Protein 4Y1P (pdb70)

Solvent-accessible surface area: 28656 Å² total; per-residue (Å²): 83,22,50,0,0,1,0,53,13,9,17,7,0,48,24,1,1,58,56,0,66,52,0,1,49,36,2,30,140,108,39,73,11,68,12,95,36,56,111,13,71,7,0,18,78,4,91,132,125,93,49,70,5,16,5,150,88,4,42,167,49,0,102,158,4,59,2,0,0,5,0,7,10,13,149,7,30,65,77,0,14,20,92,0,14,59,82,32,59,0,29,1,0,12,13,32,4,98,24,7,54,67,54,107,173,57,35,113,5,65,0,7,0,0,3,3,1,14,7,2,86,56,54,53,13,119,41,99,24,39,148,78,75,102,61,37,34,44,8,23,28,156,76,6,0,48,62,0,0,80,26,0,10,81,54,0,74,213,70,122,113,48,1,10,0,0,4,46,21,62,100,67,175,152,37,0,18,40,0,3,75,5,0,87,115,19,0,136,80,138,14,120,35,57,65,45,90,22,84,43,0,35,64,28,0,83,175,49,3,80,53,12,2,1,0,0,0,1,0,41,25,0,53,96,0,4,57,43,0,1,104,10,0,15,6,45,11,4,4,8,0,1,0,33,4,123,213,20,2,0,0,9,5,21,24,44,9,38,119,115,52,30,70,131,40,57,1,8,0,0,0,0,0,22,0,1,0,30,0,2,48,54,0,47,144,105,44,69,62,116,98,1,44,64,0,1,102,18,0,48,80,3,0,66,39,4,1,74,89,42,129,87,8,0,63,66,6,73,29,109,7,40,0,67,73,0,8,62,14,0,89,84,83,3,73,83,18,38,0,0,4,0,36,13,2,18,9,0,46,24,2,0,49,47,0,81,61,0,4,59,63,3,32,140,95,27,80,9,67,14,102,55,54,91,4,70,3,0,35,97,9,96,137,157,106,49,76,10,14,16,180,92,6,42,132,10,0,90,128,3,49,0,0,0,4,0,6,10,15,165,11,38,70,90,0,12,34,90,0,16,62,88,33,62,0,25,0,0,10,25,28,2,89,16,7,44,74,38,184,38,197,59,35,112,3,61,1,7,0,0,3,5,1,12,9,3,80,58,61,49,14,109,39,100,32,38,149,78,69,99,51,37,47,48,8,21,28,174,71,5,0,38,63,0,0,90,25,0,24,82,42,0,83,178,72,153,119,74,1,10,0,0,6,46,16,68,98,66,164,148,36,0,17,54,1,1,83,4,0,79,115,14,0,123,84,106,15,112,35,57,64,46,93,27,85,40,0,37,64,34,0,81,192,62,5,95,44,17,5,1,0,0,0,1,0,44,24,0,58,103,1,8,68,41,0,2,118,11,2,42,2,48,41,9,6,10,0,1,0,25,0,91,212,17,1,0,1,14,7,38,29,47,7,33,114,117,50,41,61,112,72,52,0,12,0,0,0,0,0,16,0,1,0,30,0,1,49,34,0,49,103,85,46,65,51,109,99,2,54,66,0,2,126,18,0,71,66,2,0,64,39,5,6,81,95,38,133,105,8,0,62,91,16,75,21,113,8,46,0,61,92,0,6,62,12,0,81,80,82,1,83

Secondary structure (DSSP, 8-state):
-EEEEEE--STTHHHHHHHHHHHHHHHHHHTT--EEEEEE--SHHHHHHHSSSS-HHHHHHHHHSSEEEE----TTHIIIIIHHHHHHT--EEEEEEE--TT---SSS-EEEEEEE-SSBTTT--EEEEETTEEEE--B--HHHHHHHHHHHHHHHHTTTSEEEEEE-TTTSTTHHHHHHHHHHHHHBTTBEEEEEEHHHHHHHHHH-GGG-SEEEE-HHHHHHHHHHHHHHHT-GGG-EEEEE-SS-EEEEESS---GGGTTSS----HHHHHHHHHHHHHHHHHH--HHHHHHHHHHHHHHHHHHHH-SS--GGGT----HHHHHHHHHHH--/-EEEEEE--STTHHHHHHHHHHHHHHHHHHHT--EEEEEE--SHHHHHHHSSSS-HHHHHHHHH-SEEEE----TTHHHHHHHHHHHTT--EEEEEEE--TT---TT---EEEEEEE-SSBTTT--EEEEETTEEEE--B--HHHHHHHHHHHHHHHHTTTSEEEEEE-TTTSTTHHHHHHHHHHHHHBTTBEEEEEEHHHHHHHHHH-GGG-SEEEE-HHHHHHHHHHHHHHTT-TTT-EEEEE-SS-EEEEESS---GGGTTSS----HHHHHHHHHHHHHHHHHH--THHHHHHHHHHHHHHHHHHH-TT--GGGT----HHHHHHHHHHT--

Sequence (671 aa):
GFVVALIQGDGIGPEVVSKSKTILARLNEKFSLPIEYIEVEAGDTTKNKFGDALPKDSLRVIEKADMILKGPVGETAADVVVKLRLMYDLYANLRPAKSLPGLNKFGDVDILVVRENTEDLYKGLEHVISDGVTVGIKVITRAASTRIAQVALNQALRRKKKVVCVHKSNVMRITDGLFAESCRNVLKGKVEYSEMYVDAAAANLVRNPQAFDVIVTENTYGDILSDEAGQIAGSLGISPSANIGDRKSLFEPVHGAAFDIAGKNIANPTAFLLSSVGMMLDRMQELSGDIRYNNAAKSLRDAIYSVYSEGKYLTPDVGGSSTTDEMISAIRSKIGGFVVALIQGDGIGPEVVSKSKTILARLNEKFSLPIEYIEVEAGDTTKNKFGDALPKDSLRVIEKADMILKGPVGETAADVVVKLRLMYDLYANLRPAKSLPGLENKFGDVDILVVRENTEDLYKGLEHVISDGVTVGIKVITRAASTRIAQVALNQALRRRKKKVVCVHKSNVMRITDGLFAESCRNVLKGKVEYSEMYVDAAAANLVRNPQAFDVIVTENTYGDILSDEAGQIAGSLGISPSANIGDRKSLFEPVHGAAFDIAGKNIANPTAFLLSSVGMMLDRMQELSGDIRYNNAAKSLRDAIYSVYSEGKYLTPDVGGSSTTDEMISAIRSKIG

B-factor: mean 24.38, std 8.3, range [9.33, 77.15]

Organism: Sulfolobus acidocaldarius (strain ATCC 33909 / DSM 639 / JCM 8929 / NBRC 15157 / NCIMB 11770) (NCBI:txid330779)

Structure (mmCIF, N/CA/C/O backbone):
data_4Y1P
#
_entry.id   4Y1P
#
_cell.length_a   89.024
_cell.length_b   136.719
_cell.length_c   112.519
_cell.angle_alpha   90.00
_cell.angle_beta   90.00
_cell.angle_gamma   90.00
#
_symmetry.space_group_name_H-M   'C 2 2 21'
#
loop_
_entity.id
_entity.type
_entity.pdbx_description
1 polymer '3-isopropylmalate dehydrogenase'
2 non-polymer 'MAGNESIUM ION'
3 non-polymer '3-ISOPROPYLMALIC ACID'
4 non-polymer 'SULFATE ION'
5 water water
#
loop_
_atom_site.group_PDB
_atom_site.id
_atom_site.type_symbol
_atom_site.label_atom_id
_atom_site.label_alt_id
_atom_site.label_comp_id
_atom_site.label_asym_id
_atom_site.label_entity_id
_atom_site.label_seq_id
_atom_site.pdbx_PDB_ins_code
_atom_site.Cartn_x
_atom_site.Cartn_y
_atom_site.Cartn_z
_atom_site.occupancy
_atom_site.B_iso_or_equiv
_atom_site.auth_seq_id
_atom_site.auth_comp_id
_atom_site.auth_asym_id
_atom_site.auth_atom_id
_atom_site.pdbx_PDB_model_num
ATOM 1 N N . GLY A 1 2 ? -66.134 23.592 33.103 1.00 23.82 2 GLY A N 1
ATOM 2 C CA . GLY A 1 2 ? -66.773 23.996 31.835 1.00 22.04 2 GLY A CA 1
ATOM 3 C C . GLY A 1 2 ? -65.966 23.506 30.658 1.00 21.89 2 GLY A C 1
ATOM 4 O O . GLY A 1 2 ? -64.924 22.862 30.836 1.00 21.16 2 GLY A O 1
ATOM 5 N N . PHE A 1 3 ? -66.454 23.811 29.458 1.00 20.69 3 PHE A N 1
ATOM 6 C CA . PHE A 1 3 ? -65.844 23.330 28.217 1.00 19.46 3 PHE A CA 1
ATOM 7 C C . PHE A 1 3 ? -65.620 24.512 27.288 1.00 18.31 3 PHE A C 1
ATOM 8 O O . PHE A 1 3 ? -66.370 25.475 27.330 1.00 17.84 3 PHE A O 1
ATOM 16 N N . VAL A 1 4 ? -64.556 24.436 26.500 1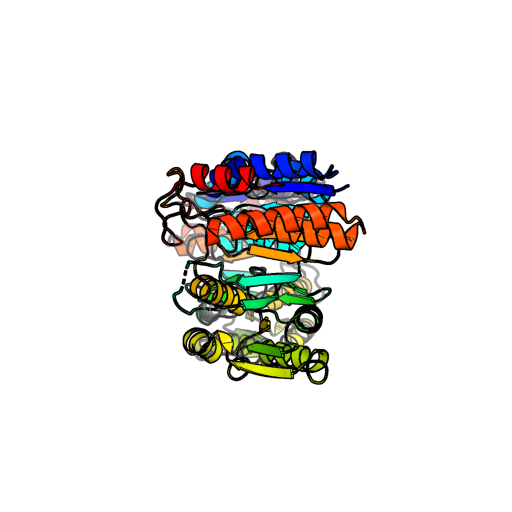.00 17.52 4 VAL A N 1
ATOM 17 C CA . VAL A 1 4 ? -64.300 25.348 25.397 1.00 18.17 4 VAL A CA 1
ATOM 18 C C . VAL A 1 4 ? -64.443 24.494 24.118 1.00 17.63 4 VAL A C 1
ATOM 19 O O . VAL A 1 4 ? -63.792 23.437 23.968 1.00 17.51 4 VAL A O 1
ATOM 23 N N . VAL A 1 5 ? -65.286 24.960 23.205 1.00 16.47 5 VAL A N 1
ATOM 24 C CA . VAL A 1 5 ? -65.610 24.224 21.979 1.00 16.05 5 VAL A CA 1
ATOM 25 C C . VAL A 1 5 ? -65.133 25.046 20.788 1.00 16.00 5 VAL A C 1
ATOM 26 O O . VAL A 1 5 ? -65.572 26.181 20.591 1.00 16.06 5 VAL A O 1
ATOM 30 N N . ALA A 1 6 ? -64.195 24.492 20.018 1.00 16.57 6 ALA A N 1
ATOM 31 C CA . ALA A 1 6 ? -63.855 25.034 18.705 1.00 16.60 6 ALA A CA 1
ATOM 32 C C . ALA A 1 6 ? -64.976 24.733 17.709 1.00 16.79 6 ALA A C 1
ATOM 33 O O . ALA A 1 6 ? -65.247 23.588 17.389 1.00 17.48 6 ALA A O 1
ATOM 35 N N . LEU A 1 7 ? -65.600 25.779 17.202 1.00 16.88 7 LEU A N 1
ATOM 36 C CA . LEU A 1 7 ? -66.726 25.667 16.304 1.00 16.90 7 LEU A CA 1
ATOM 37 C C . LEU A 1 7 ? -66.282 26.013 14.879 1.00 17.53 7 LEU A C 1
ATOM 38 O O . LEU A 1 7 ? -65.928 27.158 14.565 1.00 16.72 7 LEU A O 1
ATOM 43 N N . ILE A 1 8 ? -66.302 25.016 14.012 1.00 17.89 8 ILE A N 1
ATOM 44 C CA . ILE A 1 8 ? -65.893 25.210 12.643 1.00 18.83 8 ILE A CA 1
ATOM 45 C C . ILE A 1 8 ? -67.119 25.178 11.762 1.00 19.64 8 ILE A C 1
ATOM 46 O O . ILE A 1 8 ? -67.822 24.171 11.733 1.00 19.75 8 ILE A O 1
ATOM 51 N N . GLN A 1 9 ? -67.354 26.264 11.029 1.00 19.80 9 GLN A N 1
ATOM 52 C CA . GLN A 1 9 ? -68.540 26.375 10.168 1.00 20.66 9 GLN A CA 1
ATOM 53 C C . GLN A 1 9 ? -68.438 25.580 8.878 1.00 19.91 9 GLN A C 1
ATOM 54 O O . GLN A 1 9 ? -69.405 24.960 8.442 1.00 19.89 9 GLN A O 1
ATOM 60 N N . GLY A 1 10 ? -67.283 25.625 8.238 1.00 19.27 10 GLY A N 1
ATOM 61 C CA . GLY A 1 10 ? -67.076 24.836 7.029 1.00 19.18 10 GLY A CA 1
ATOM 62 C C . GLY A 1 10 ? -67.513 25.537 5.761 1.00 18.47 10 GLY A C 1
ATOM 63 O O . GLY A 1 10 ? -67.509 26.772 5.698 1.00 18.10 10 GLY A O 1
ATOM 64 N N . ASP A 1 11 ? -67.876 24.744 4.757 1.00 18.42 11 ASP A N 1
ATOM 65 C CA . ASP A 1 11 ? -68.188 25.250 3.416 1.00 19.43 11 ASP A CA 1
ATOM 66 C C . ASP A 1 11 ? -69.540 24.742 2.949 1.00 17.88 11 ASP A C 1
ATOM 67 O O . ASP A 1 11 ? -70.120 23.863 3.575 1.00 17.52 11 ASP A O 1
ATOM 72 N N . GLY A 1 12 ? -70.016 25.275 1.824 1.00 16.98 12 GLY A N 1
ATOM 73 C CA . GLY A 1 12 ? -71.302 24.883 1.274 1.00 16.24 12 GLY A CA 1
ATOM 74 C C . GLY A 1 12 ? -72.421 25.199 2.250 1.00 16.22 12 GLY A C 1
ATOM 75 O O . GLY A 1 12 ? -72.620 26.330 2.586 1.00 15.02 12 GLY A O 1
ATOM 76 N N . ILE A 1 13 ? -73.155 24.189 2.712 1.00 16.97 13 ILE A N 1
ATOM 77 C CA . ILE A 1 13 ? -74.268 24.436 3.645 1.00 17.72 13 ILE A CA 1
ATOM 78 C C . ILE A 1 13 ? -73.765 24.547 5.072 1.00 18.65 13 ILE A C 1
ATOM 79 O O . ILE A 1 13 ? -74.538 24.800 5.981 1.00 19.80 13 ILE A O 1
ATOM 84 N N . GLY A 1 14 ? -72.474 24.327 5.291 1.00 19.62 14 GLY A N 1
ATOM 85 C CA . GLY A 1 14 ? -71.941 24.377 6.639 1.00 20.05 14 GLY A CA 1
ATOM 86 C C . GLY A 1 14 ? -72.227 25.694 7.347 1.00 20.95 14 GLY A C 1
ATOM 87 O O . GLY A 1 14 ? -72.744 25.709 8.469 1.00 20.59 14 GLY A O 1
ATOM 88 N N . PRO A 1 15 ? -71.876 26.818 6.701 1.00 20.38 15 PRO A N 1
ATOM 89 C CA . PRO A 1 15 ? -72.116 28.087 7.376 1.00 19.95 15 PRO A CA 1
ATOM 90 C C . PRO A 1 15 ? -73.569 28.325 7.777 1.00 19.44 15 PRO A C 1
ATOM 91 O O . PRO A 1 15 ? -73.821 28.710 8.902 1.00 19.43 15 PRO A O 1
ATOM 95 N N . GLU A 1 16 ? -74.513 28.092 6.873 1.00 20.52 16 GLU A N 1
ATOM 96 C CA . GLU A 1 16 ? -75.887 28.412 7.160 1.00 21.29 16 GLU A CA 1
ATOM 97 C C . GLU A 1 16 ? -76.455 27.478 8.228 1.00 20.62 16 GLU A C 1
ATOM 98 O O . GLU A 1 16 ? -77.142 27.948 9.122 1.00 20.18 16 GLU A O 1
ATOM 104 N N . VAL A 1 17 ? -76.122 26.185 8.175 1.00 19.88 17 VAL A N 1
ATOM 105 C CA . VAL A 1 17 ? -76.620 25.224 9.173 1.00 20.12 17 VAL A CA 1
ATOM 106 C C . VAL A 1 17 ? -76.040 25.500 10.566 1.00 19.96 17 VAL A C 1
ATOM 107 O O . VAL A 1 17 ? -76.793 25.531 11.556 1.00 18.12 17 VAL A O 1
ATOM 111 N N . VAL A 1 18 ? -74.718 25.691 10.637 1.00 18.08 18 VAL A N 1
ATOM 112 C CA . VAL A 1 18 ? -74.070 25.997 11.902 1.00 18.66 18 VAL A CA 1
ATOM 113 C C . VAL A 1 18 ? -74.537 27.358 12.469 1.00 19.54 18 VAL A C 1
ATOM 114 O O . VAL A 1 18 ? -74.921 27.448 13.644 1.00 17.03 18 VAL A O 1
ATOM 118 N N . SER A 1 19 ? -74.528 28.410 11.638 1.00 21.42 19 SER A N 1
ATOM 119 C CA . SER A 1 19 ? -74.855 29.738 12.148 1.00 23.33 19 SER A CA 1
ATOM 120 C C . SER A 1 19 ? -76.326 29.812 12.568 1.00 21.47 19 SER A C 1
ATOM 121 O O . SER A 1 19 ? -76.633 30.362 13.639 1.00 21.25 19 SER A O 1
ATOM 124 N N . LYS A 1 20 ? -77.230 29.240 11.778 1.00 19.59 20 LYS A N 1
ATOM 125 C CA . LYS A 1 20 ? -78.650 29.198 12.199 1.00 19.10 20 LYS A CA 1
ATOM 126 C C . LYS A 1 20 ? -78.861 28.329 13.444 1.00 19.42 20 LYS A C 1
ATOM 127 O O . LYS A 1 20 ? -79.668 28.648 14.304 1.00 17.98 20 LYS A O 1
ATOM 133 N N . SER A 1 21 ? -78.102 27.240 13.565 1.00 19.85 21 SER A N 1
ATOM 134 C CA . SER A 1 21 ? -78.261 26.321 14.705 1.00 20.15 21 SER A CA 1
ATOM 135 C C . SER A 1 21 ? -77.769 26.964 16.007 1.00 21.30 21 SER A C 1
ATOM 136 O O . SER A 1 21 ? -78.138 26.549 17.120 1.00 21.15 21 SER A O 1
ATOM 139 N N . LYS A 1 22 ? -76.961 27.996 15.842 1.00 21.30 22 LYS A N 1
ATOM 140 C CA . LYS A 1 22 ? -76.321 28.685 16.945 1.00 24.28 22 LYS A CA 1
ATOM 141 C C . LYS A 1 22 ? -77.344 29.218 17.934 1.00 23.41 22 LYS A C 1
ATOM 142 O O . LYS A 1 22 ? -77.102 29.228 19.149 1.00 20.72 22 LYS A O 1
ATOM 148 N N . THR A 1 23 ? -78.496 29.629 17.411 1.00 23.56 23 THR A N 1
ATOM 149 C CA . THR A 1 23 ? -79.593 30.087 18.259 1.00 25.37 23 THR A CA 1
ATOM 150 C C . THR A 1 23 ? -80.046 29.002 19.242 1.00 24.79 23 THR A C 1
ATOM 151 O O . THR A 1 23 ? -80.337 29.299 20.396 1.00 24.76 23 THR A O 1
ATOM 155 N N . ILE A 1 24 ? -80.058 27.741 18.807 1.00 24.07 24 ILE A N 1
ATOM 156 C CA . ILE A 1 24 ? -80.394 26.638 19.709 1.00 23.32 24 ILE A CA 1
ATOM 157 C C . ILE A 1 24 ? -79.260 26.338 20.704 1.00 23.02 24 ILE A C 1
ATOM 158 O O . ILE A 1 24 ? -79.519 26.028 21.859 1.00 23.00 24 ILE A O 1
ATOM 163 N N . LEU A 1 25 ? -78.012 26.417 20.265 1.00 22.49 25 LEU A N 1
ATOM 164 C CA . LEU A 1 25 ? -76.887 26.204 21.179 1.00 23.23 25 LEU A CA 1
ATOM 165 C C . LEU A 1 25 ? -76.881 27.246 22.312 1.00 23.74 25 LEU A C 1
ATOM 166 O O . LEU A 1 25 ? -76.595 26.904 23.461 1.00 23.07 25 LEU A O 1
ATOM 171 N N . ALA A 1 26 ? -77.175 28.504 21.969 1.00 23.19 26 ALA A N 1
ATOM 172 C CA . ALA A 1 26 ? -77.211 29.591 22.938 1.00 25.11 26 ALA A CA 1
ATOM 173 C C . ALA A 1 26 ? -78.412 29.431 23.858 1.00 25.21 26 ALA A C 1
ATOM 174 O O . ALA A 1 26 ? -78.288 29.586 25.051 1.00 24.75 26 ALA A O 1
ATOM 176 N N . ARG A 1 27 ? -79.564 29.075 23.311 1.00 29.45 27 ARG A N 1
ATOM 177 C CA . ARG A 1 27 ? -80.741 28.791 24.157 1.00 32.94 27 ARG A CA 1
ATOM 178 C C . ARG A 1 27 ? -80.536 27.640 25.166 1.00 31.19 27 ARG A C 1
ATOM 179 O O . ARG A 1 27 ? -81.009 27.723 26.286 1.00 30.62 27 ARG A O 1
ATOM 187 N N . LEU A 1 28 ? -79.826 26.582 24.775 1.00 29.55 28 LEU A N 1
ATOM 188 C CA . LEU A 1 28 ? -79.472 25.514 25.701 1.00 27.66 28 LEU A CA 1
ATOM 189 C C . LEU A 1 28 ? -78.504 25.971 26.791 1.00 26.39 28 LEU A C 1
ATOM 190 O O . LEU A 1 28 ? -78.637 25.567 27.937 1.00 24.54 28 LEU A O 1
ATOM 195 N N . ASN A 1 29 ? -77.530 26.799 26.418 1.00 26.51 29 ASN A N 1
ATOM 196 C CA . ASN A 1 29 ? -76.552 27.344 27.357 1.00 27.66 29 ASN A CA 1
ATOM 197 C C . ASN A 1 29 ? -77.232 28.123 28.483 1.00 30.36 29 ASN A C 1
ATOM 198 O O . ASN A 1 29 ? -76.845 28.019 29.649 1.00 29.30 29 ASN A O 1
ATOM 203 N N . GLU A 1 30 ? -78.240 28.905 28.098 1.00 32.68 30 GLU A N 1
ATOM 204 C CA . GLU A 1 30 ? -78.977 29.750 29.021 1.00 34.84 30 GLU A CA 1
ATOM 205 C C . GLU A 1 30 ? -79.987 28.943 29.812 1.00 32.95 30 GLU A C 1
ATOM 206 O O . GLU A 1 30 ? -80.027 29.045 31.022 1.00 30.86 30 GLU A O 1
ATOM 212 N N . LYS A 1 31 ? -80.801 28.138 29.136 1.00 33.24 31 LYS A N 1
ATOM 213 C CA . LYS A 1 31 ? -81.859 27.406 29.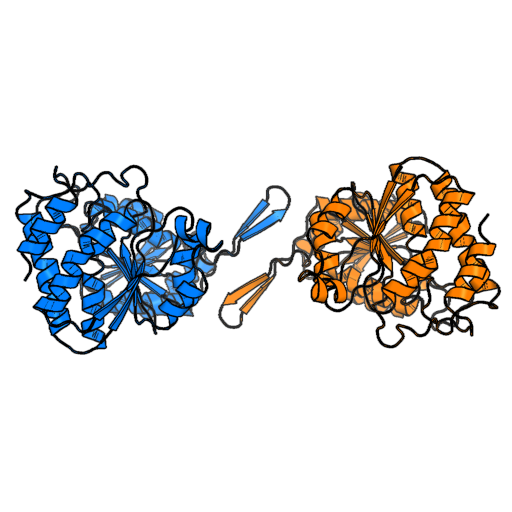836 1.00 35.03 31 LYS A CA 1
ATOM 214 C C . LYS A 1 31 ? -81.295 26.432 30.879 1.00 33.47 31 LYS A C 1
ATOM 215 O O . LYS A 1 31 ? -81.888 26.284 31.950 1.00 30.68 31 LYS A O 1
ATOM 221 N N . PHE A 1 32 ? -80.153 25.806 30.586 1.00 30.06 32 PHE A N 1
ATOM 222 C CA . PHE A 1 32 ? -79.603 24.761 31.457 1.00 29.26 32 PHE A CA 1
ATOM 223 C C . PHE A 1 32 ? -78.306 25.199 32.136 1.00 29.96 32 PHE A C 1
ATOM 224 O O . PHE A 1 32 ? -77.585 24.376 32.702 1.00 25.99 32 PHE A O 1
ATOM 232 N N . SER A 1 33 ? -78.016 26.504 32.072 1.00 31.25 33 SER A N 1
ATOM 233 C CA . SER A 1 33 ? -76.815 27.076 32.679 1.00 31.77 33 SER A CA 1
ATOM 234 C C . SER A 1 33 ? -75.574 26.284 32.312 1.00 31.03 33 SER A C 1
ATOM 235 O O . SER A 1 33 ? -74.792 25.909 33.184 1.00 32.03 33 SER A O 1
ATOM 238 N N . LEU A 1 34 ? -75.397 26.026 31.020 1.00 29.76 34 LEU A N 1
ATOM 239 C CA . LEU A 1 34 ? -74.234 25.267 30.534 1.00 28.41 34 LEU A CA 1
ATOM 240 C C . LEU A 1 34 ? -72.977 26.153 30.444 1.00 26.28 34 LEU A C 1
ATOM 241 O O . LEU A 1 34 ? -72.977 27.121 29.699 1.00 25.62 34 LEU A O 1
ATOM 246 N N . PRO A 1 35 ? -71.903 25.819 31.187 1.00 24.67 35 PRO A N 1
ATOM 247 C CA . PRO A 1 35 ? -70.643 26.567 31.102 1.00 24.72 35 PRO A CA 1
ATOM 248 C C . PRO A 1 35 ? -69.787 26.225 29.860 1.00 24.13 35 PRO A C 1
ATOM 249 O O . PRO A 1 35 ? -68.622 25.866 29.983 1.00 22.16 35 PRO A O 1
ATOM 253 N N . ILE A 1 36 ? -70.374 26.384 28.681 1.00 23.23 36 ILE A N 1
ATOM 254 C CA . ILE A 1 36 ? -69.728 26.051 27.417 1.00 23.30 36 ILE A CA 1
ATOM 255 C C . ILE A 1 36 ? -69.454 27.339 26.647 1.00 23.77 36 ILE A C 1
ATOM 256 O O . ILE A 1 36 ? -70.372 28.104 26.385 1.00 22.28 36 ILE A O 1
ATOM 261 N N . GLU A 1 37 ? -68.198 27.550 26.279 1.00 23.50 37 GLU A N 1
ATOM 262 C CA . GLU A 1 37 ? -67.834 28.645 25.426 1.00 24.41 37 GLU A CA 1
ATOM 263 C C . GLU A 1 37 ? -67.533 28.141 24.009 1.00 23.08 37 GLU A C 1
ATOM 264 O O . GLU A 1 37 ? -66.659 27.294 23.815 1.00 23.76 37 GLU A O 1
ATOM 270 N N . TYR A 1 38 ? -68.262 28.645 23.026 1.00 20.99 38 TYR A N 1
ATOM 271 C CA . TYR A 1 38 ? -67.964 28.355 21.630 1.00 20.93 38 TYR A CA 1
ATOM 272 C C . TYR A 1 38 ? -67.027 29.421 21.079 1.00 20.53 38 TYR A C 1
ATOM 273 O O . TYR A 1 38 ? -67.289 30.595 21.203 1.00 21.49 38 TYR A O 1
ATOM 282 N N . ILE A 1 39 ? -65.934 29.005 20.467 1.00 21.07 39 ILE A N 1
ATOM 283 C CA . ILE A 1 39 ? -64.992 29.910 19.804 1.00 22.09 39 ILE A CA 1
ATOM 284 C C . ILE A 1 39 ? -65.012 29.538 18.332 1.00 21.24 39 ILE A C 1
ATOM 285 O O . ILE A 1 39 ? -64.704 28.394 17.980 1.00 21.22 39 ILE A O 1
ATOM 290 N N . GLU A 1 40 ? -65.308 30.489 17.466 1.00 20.84 40 GLU A N 1
ATOM 291 C CA . GLU A 1 40 ? -65.352 30.173 16.050 1.00 22.56 40 GLU A CA 1
ATOM 292 C C . GLU A 1 40 ? -63.934 30.090 15.489 1.00 22.30 40 GLU A C 1
ATOM 293 O O . GLU A 1 40 ? -63.099 30.983 15.730 1.00 21.75 40 GLU A O 1
ATOM 299 N N . VAL A 1 41 ? -63.640 28.998 14.786 1.00 21.93 41 VAL A N 1
ATOM 300 C CA . VAL A 1 41 ? -62.327 28.862 14.189 1.00 22.54 41 VAL A CA 1
ATOM 301 C C . VAL A 1 41 ? -62.401 28.653 12.686 1.00 22.11 41 VAL A C 1
ATOM 302 O O . VAL A 1 41 ? -63.362 28.127 12.150 1.00 23.23 41 VAL A O 1
ATOM 306 N N . GLU A 1 42 ? -61.346 29.082 12.023 1.00 23.20 42 GLU A N 1
ATOM 307 C CA . GLU A 1 42 ? -61.254 29.057 10.580 1.00 23.71 42 GLU A CA 1
ATOM 308 C C . GLU A 1 42 ? -60.748 27.713 10.032 1.00 22.05 42 GLU A C 1
ATOM 309 O O . GLU A 1 42 ? -59.646 27.290 10.370 1.00 22.39 42 GLU A O 1
ATOM 315 N N . ALA A 1 43 ? -61.549 27.060 9.190 1.00 20.15 43 ALA A N 1
ATOM 316 C CA . ALA A 1 43 ? -61.094 25.910 8.423 1.00 20.19 43 ALA A CA 1
ATOM 317 C C . ALA A 1 43 ? -61.851 25.735 7.101 1.00 20.80 43 ALA A C 1
ATOM 318 O O . ALA A 1 43 ? -63.060 26.034 6.996 1.00 20.22 43 ALA A O 1
ATOM 320 N N . GLY A 1 44 ? -61.138 25.247 6.088 1.00 19.99 44 GLY A N 1
ATOM 321 C CA . GLY A 1 44 ? -61.795 24.814 4.851 1.00 21.38 44 GLY A CA 1
ATOM 322 C C . GLY A 1 44 ? -61.387 25.557 3.595 1.00 21.88 44 GLY A C 1
ATOM 323 O O . GLY A 1 44 ? -60.344 26.205 3.552 1.00 19.86 44 GLY A O 1
ATOM 324 N N . ASP A 1 45 ? -62.222 25.423 2.574 1.00 23.52 45 ASP A N 1
ATOM 325 C CA . ASP A 1 45 ? -61.926 25.861 1.195 1.00 24.26 45 ASP A CA 1
ATOM 326 C C . ASP A 1 45 ? -61.688 27.363 1.121 1.00 24.46 45 ASP A C 1
ATOM 327 O O . ASP A 1 45 ? -60.699 27.817 0.551 1.00 24.40 45 ASP A O 1
ATOM 332 N N . THR A 1 46 ? -62.619 28.129 1.684 1.00 23.01 46 THR A N 1
ATOM 333 C CA . THR A 1 46 ? -62.481 29.584 1.766 1.00 23.52 46 THR A CA 1
ATOM 334 C C . THR A 1 46 ? -61.297 29.952 2.669 1.00 22.95 46 THR A C 1
ATOM 335 O O . THR A 1 46 ? -60.444 30.753 2.290 1.00 23.55 46 THR A O 1
ATOM 339 N N . THR A 1 47 ? -61.203 29.328 3.840 1.00 21.66 47 THR A N 1
ATOM 340 C CA . THR A 1 47 ? -60.041 29.544 4.680 1.00 21.42 47 THR A CA 1
ATOM 341 C C . THR A 1 47 ? -58.718 29.332 3.914 1.00 21.19 47 THR A C 1
ATOM 342 O O . THR A 1 47 ? -57.773 30.111 4.072 1.00 21.36 47 THR A O 1
ATOM 346 N N . LYS A 1 48 ? -58.641 28.306 3.074 1.00 22.26 48 LYS A N 1
ATOM 347 C CA . LYS A 1 48 ? -57.420 28.065 2.295 1.00 22.48 48 LYS A CA 1
ATOM 348 C C . LYS A 1 48 ? -57.064 29.260 1.376 1.00 23.21 48 LYS A C 1
ATOM 349 O O . LYS A 1 48 ? -55.891 29.597 1.225 1.00 23.75 48 LYS A O 1
ATOM 355 N N . ASN A 1 49 ? -58.069 29.912 0.796 1.00 24.74 49 ASN A N 1
ATOM 356 C CA . ASN A 1 49 ? -57.842 31.112 -0.015 1.00 25.96 49 ASN A CA 1
ATOM 357 C C . ASN A 1 49 ? -57.250 32.305 0.744 1.00 25.92 49 ASN A C 1
ATOM 358 O O . ASN A 1 49 ? -56.470 33.074 0.174 1.00 25.91 49 ASN A O 1
ATOM 363 N N . LYS A 1 50 ? -57.622 32.454 2.019 1.00 25.84 50 LYS A N 1
ATOM 364 C CA . LYS A 1 50 ? -57.146 33.555 2.857 1.00 24.90 50 LYS A CA 1
ATOM 365 C C . LYS A 1 50 ? -55.761 33.262 3.434 1.00 24.80 50 LYS A C 1
ATOM 366 O O . LYS A 1 50 ? -54.903 34.130 3.429 1.00 22.32 50 LYS A O 1
ATOM 372 N N . PHE A 1 51 ? -55.556 32.045 3.961 1.00 24.40 51 PHE A N 1
ATOM 373 C CA . PHE A 1 51 ? -54.305 31.707 4.638 1.00 24.40 51 PHE A CA 1
ATOM 374 C C . PHE A 1 51 ? -53.282 30.995 3.752 1.00 25.54 51 PHE A C 1
ATOM 375 O O . PHE A 1 51 ? -52.072 31.083 4.006 1.00 25.35 51 PHE A O 1
ATOM 383 N N . GLY A 1 52 ? -53.761 30.271 2.741 1.00 27.17 52 GLY A N 1
ATOM 384 C CA . GLY A 1 52 ? -52.918 29.310 1.977 1.00 27.22 52 GLY A CA 1
ATOM 385 C C . GLY A 1 52 ? -52.938 27.898 2.559 1.00 29.00 52 GLY A C 1
ATOM 386 O O . GLY A 1 52 ? -52.409 26.966 1.956 1.00 29.00 52 GLY A O 1
ATOM 387 N N . ASP A 1 53 ? -53.544 27.746 3.743 1.00 29.29 53 ASP A N 1
ATOM 388 C CA . ASP A 1 53 ? -53.720 26.451 4.408 1.00 29.41 53 ASP A CA 1
ATOM 389 C C . ASP A 1 53 ? -55.185 26.297 4.796 1.00 25.42 53 ASP A C 1
ATOM 390 O O . ASP A 1 53 ? -55.798 27.230 5.323 1.00 22.56 53 ASP A O 1
ATOM 395 N N . ALA A 1 54 ? -55.747 25.127 4.525 1.00 23.34 54 ALA A N 1
ATOM 396 C CA . ALA A 1 54 ? -57.135 24.864 4.867 1.00 22.34 54 ALA A CA 1
ATOM 397 C C . ALA A 1 54 ? -57.288 24.775 6.370 1.00 21.62 54 ALA A C 1
ATOM 398 O O . ALA A 1 54 ? -58.341 25.067 6.884 1.00 19.18 54 ALA A O 1
ATOM 400 N N . LEU A 1 55 ? -56.229 24.382 7.075 1.00 21.79 55 LEU A N 1
ATOM 401 C CA . LEU A 1 55 ? -56.263 24.334 8.523 1.00 22.81 55 LEU A CA 1
ATOM 402 C C . LEU A 1 55 ? -55.017 25.078 9.040 1.00 23.12 55 LEU A C 1
ATOM 403 O O . LEU A 1 55 ? -53.998 24.457 9.341 1.00 23.53 55 LEU A O 1
ATOM 408 N N . PRO A 1 56 ? -55.082 26.414 9.127 1.00 23.97 56 PRO A N 1
ATOM 409 C CA . PRO A 1 56 ? -53.850 27.165 9.473 1.00 23.58 56 PRO A CA 1
ATOM 410 C C . PRO A 1 56 ? -53.434 27.077 10.946 1.00 23.10 56 PRO A C 1
ATOM 411 O O . PRO A 1 56 ? -54.238 26.714 11.825 1.00 21.58 56 PRO A O 1
ATOM 415 N N . LYS A 1 57 ? -52.189 27.454 11.198 1.00 25.07 57 LYS A N 1
ATOM 416 C CA . LYS A 1 57 ? -51.609 27.463 12.542 1.00 27.42 57 LYS A CA 1
ATOM 417 C C . LYS A 1 57 ? -52.491 28.140 13.578 1.00 25.46 57 LYS A C 1
ATOM 418 O O . LYS A 1 57 ? -52.620 27.629 14.688 1.00 25.26 57 LYS A O 1
ATOM 424 N N . ASP A 1 58 ? -53.077 29.282 13.217 1.00 25.11 58 ASP A N 1
ATOM 425 C CA . ASP A 1 58 ? -53.922 30.058 14.126 1.00 26.54 58 ASP A CA 1
ATOM 426 C C . ASP A 1 58 ? -55.105 29.220 14.616 1.00 24.64 58 ASP A C 1
ATOM 427 O O . ASP A 1 58 ? -55.469 29.259 15.796 1.00 23.96 58 ASP A O 1
ATOM 432 N N . SER A 1 59 ? -55.696 28.462 13.699 1.00 21.89 59 SER A N 1
ATOM 433 C CA . SER A 1 59 ? -56.792 27.572 14.039 1.00 19.63 59 SER A CA 1
ATOM 434 C C . SER A 1 59 ? -56.304 26.434 14.925 1.00 18.57 59 SER A C 1
ATOM 435 O O . SER A 1 59 ? -56.956 26.078 15.882 1.00 17.86 59 SER A O 1
ATOM 438 N N . LEU A 1 60 ? -55.146 25.877 14.605 1.00 19.29 60 LEU A N 1
ATOM 439 C CA . LEU A 1 60 ? -54.577 24.802 15.393 1.00 20.88 60 LEU A CA 1
ATOM 440 C C . LEU A 1 60 ? -54.263 25.262 16.807 1.00 21.28 60 LEU A C 1
ATOM 441 O O . LEU A 1 60 ? -54.413 24.523 17.764 1.00 21.76 60 LEU A O 1
ATOM 446 N N . ARG A 1 61 ? -53.849 26.504 16.930 1.00 22.95 61 ARG A N 1
ATOM 447 C CA . ARG A 1 61 ? -53.567 27.083 18.229 1.00 25.05 61 ARG A CA 1
ATOM 448 C C . ARG A 1 61 ? -54.861 27.074 19.061 1.00 23.41 61 ARG A C 1
ATOM 449 O O . ARG A 1 61 ? -54.852 26.711 20.228 1.00 22.67 61 ARG A O 1
ATOM 457 N N . VAL A 1 62 ? -55.983 27.437 18.456 1.00 20.39 62 VAL A N 1
ATOM 458 C CA . VAL A 1 62 ? -57.225 27.498 19.207 1.00 20.19 62 VAL A CA 1
ATOM 459 C C . VAL A 1 62 ? -57.713 26.089 19.579 1.00 19.51 62 VAL A C 1
ATOM 460 O O . VAL A 1 62 ? -58.164 25.841 20.694 1.00 18.00 62 VAL A O 1
ATOM 464 N N . ILE A 1 63 ? -57.599 25.177 18.631 1.00 19.05 63 ILE A N 1
ATOM 465 C CA . ILE A 1 63 ? -58.064 23.822 18.814 1.00 19.65 63 ILE A CA 1
ATOM 466 C C . ILE A 1 63 ? -57.260 23.123 19.903 1.00 21.14 63 ILE A C 1
ATOM 467 O O . ILE A 1 63 ? -57.838 22.478 20.807 1.00 18.94 63 ILE A O 1
ATOM 472 N N . GLU A 1 64 ? -55.944 23.290 19.855 1.00 22.25 64 GLU A N 1
ATOM 473 C CA . GLU A 1 64 ? -55.094 22.773 20.912 1.00 25.68 64 GLU A CA 1
ATOM 474 C C . GLU A 1 64 ? -55.566 23.206 22.303 1.00 25.30 64 GLU A C 1
ATOM 475 O O . GLU A 1 64 ? -55.525 22.424 23.245 1.00 22.36 64 GLU A O 1
ATOM 481 N N . LYS A 1 65 ? -56.018 24.456 22.421 1.00 26.90 65 LYS A N 1
ATOM 482 C CA . LYS A 1 65 ? -56.574 24.975 23.683 1.00 28.25 65 LYS A CA 1
ATOM 483 C C . LYS A 1 65 ? -57.954 24.431 24.038 1.00 25.54 65 LYS A C 1
ATOM 484 O O . LYS A 1 65 ? -58.233 24.213 25.203 1.00 24.92 65 LYS A O 1
ATOM 490 N N . ALA A 1 66 ? -58.811 24.253 23.039 1.00 23.33 66 ALA A N 1
ATOM 491 C CA . ALA A 1 66 ? -60.168 23.745 23.230 1.00 24.00 66 ALA A CA 1
ATOM 492 C C . ALA A 1 66 ? -60.210 22.302 23.751 1.00 24.20 66 ALA A C 1
ATOM 493 O O . ALA A 1 66 ? -59.231 21.558 23.670 1.00 23.74 66 ALA A O 1
ATOM 495 N N . ASP A 1 67 ? -61.373 21.933 24.284 1.00 23.96 67 ASP A N 1
ATOM 496 C CA . ASP A 1 67 ? -61.647 20.585 24.760 1.00 22.33 67 ASP A CA 1
ATOM 497 C C . ASP A 1 67 ? -62.219 19.708 23.650 1.00 20.31 67 ASP A C 1
ATOM 498 O O . ASP A 1 67 ? -61.977 18.511 23.607 1.00 19.57 67 ASP A O 1
ATOM 503 N N . MET A 1 68 ? -62.995 20.315 22.763 1.00 18.31 68 MET A N 1
ATOM 504 C CA . MET A 1 68 ? -63.759 19.605 21.778 1.00 17.68 68 MET A CA 1
ATOM 505 C C . MET A 1 68 ? -63.923 20.443 20.547 1.00 16.26 68 MET A C 1
ATOM 506 O O . MET A 1 68 ? -63.806 21.670 20.580 1.00 17.07 68 MET A O 1
ATOM 511 N N . ILE A 1 69 ? -64.220 19.757 19.466 1.00 15.68 69 ILE A N 1
ATOM 512 C CA . ILE A 1 69 ? -64.437 20.359 18.163 1.00 15.54 69 ILE A CA 1
ATOM 513 C C . ILE A 1 69 ? -65.844 19.971 17.697 1.00 14.97 69 ILE A C 1
ATOM 514 O O . ILE A 1 69 ? -66.244 18.814 17.794 1.00 13.84 69 ILE A O 1
ATOM 519 N N . LEU A 1 70 ? -66.568 20.967 17.218 1.00 15.06 70 LEU A N 1
ATOM 520 C CA . LEU A 1 70 ? -67.903 20.845 16.696 1.00 16.16 70 LEU A CA 1
ATOM 521 C C . LEU A 1 70 ? -67.871 21.485 15.326 1.00 16.31 70 LEU A C 1
ATOM 522 O O . LEU A 1 70 ? -67.494 22.658 15.203 1.00 15.43 70 LEU A O 1
ATOM 527 N N . LYS A 1 71 ? -68.272 20.759 14.289 1.00 16.70 71 LYS A N 1
ATOM 528 C CA . LYS A 1 71 ? -68.087 21.298 12.943 1.00 17.11 71 LYS A CA 1
ATOM 529 C C . LYS A 1 71 ? -69.161 20.967 11.941 1.00 17.58 71 LYS A C 1
ATOM 530 O O . LYS A 1 71 ? -69.810 19.914 12.019 1.00 18.51 71 LYS A O 1
ATOM 536 N N . GLY A 1 72 ? -69.331 21.879 10.985 1.00 17.65 72 GLY A N 1
ATOM 537 C CA . GLY A 1 72 ? -70.134 21.612 9.803 1.00 18.51 72 GLY A CA 1
ATOM 538 C C . GLY A 1 72 ? -69.239 20.931 8.786 1.00 19.06 72 GLY A C 1
ATOM 539 O O . GLY A 1 72 ? -68.028 20.794 9.014 1.00 18.53 72 GLY A O 1
ATOM 540 N N . PRO A 1 73 ? -69.813 20.524 7.643 1.00 18.87 73 PRO A N 1
ATOM 541 C CA . PRO A 1 73 ? -68.984 19.931 6.589 1.00 19.12 73 PRO A CA 1
ATOM 542 C C . PRO A 1 73 ? -68.035 20.965 5.948 1.00 19.87 73 PRO A C 1
ATOM 543 O O . PRO A 1 73 ? -68.359 22.153 5.880 1.00 19.65 73 PRO A O 1
ATOM 547 N N . VAL A 1 74 ? -66.874 20.479 5.516 1.00 20.96 74 VAL A N 1
ATOM 548 C CA . VAL A 1 74 ? -65.899 21.214 4.721 1.00 21.98 74 VAL A CA 1
ATOM 549 C C . VAL A 1 74 ? -65.996 20.674 3.272 1.00 22.37 74 VAL A C 1
ATOM 550 O O . VAL A 1 74 ? -66.410 19.534 3.058 1.00 19.93 74 VAL A O 1
ATOM 554 N N . GLY A 1 75 ? -65.653 21.506 2.293 1.00 23.49 75 GLY A N 1
ATOM 555 C CA . GLY A 1 75 ? -65.735 21.130 0.880 1.00 24.80 75 GLY A CA 1
ATOM 556 C C . GLY A 1 75 ? -64.536 20.345 0.354 1.00 26.60 75 GLY A C 1
ATOM 557 O O . GLY A 1 75 ? -64.187 19.276 0.892 1.00 26.40 75 GLY A O 1
ATOM 558 N N . GLU A 1 76 ? -63.888 20.866 -0.690 1.00 27.65 76 GLU A N 1
ATOM 559 C CA . GLU A 1 76 ? -62.815 20.112 -1.380 1.00 28.05 76 GLU A CA 1
ATOM 560 C C . GLU A 1 76 ? -61.557 19.873 -0.544 1.00 25.36 76 GLU A C 1
ATOM 561 O O . GLU A 1 76 ? -60.819 18.931 -0.787 1.00 25.60 76 GLU A O 1
ATOM 567 N N . THR A 1 77 ? -61.308 20.693 0.458 1.00 22.39 77 THR A N 1
ATOM 568 C CA . THR A 1 77 ? -60.121 20.493 1.276 1.00 21.79 77 THR A CA 1
ATOM 569 C C . THR A 1 77 ? -60.385 19.603 2.503 1.00 21.49 77 THR A C 1
ATOM 570 O O . THR A 1 77 ? -59.562 19.586 3.435 1.00 21.13 77 THR A O 1
ATOM 574 N N . ALA A 1 78 ? -61.510 18.875 2.521 1.00 20.82 78 ALA A N 1
ATOM 575 C CA . ALA A 1 78 ? -61.941 18.176 3.748 1.00 21.66 78 ALA A CA 1
ATOM 576 C C . ALA A 1 78 ? -60.898 17.236 4.349 1.00 22.50 78 ALA A C 1
ATOM 577 O O . ALA A 1 78 ? -60.796 17.136 5.566 1.00 23.48 78 ALA A O 1
ATOM 579 N N . ALA A 1 79 ? -60.096 16.592 3.501 1.00 23.21 79 ALA A N 1
ATOM 580 C CA . ALA A 1 79 ? -59.018 15.718 3.939 1.00 23.89 79 ALA A CA 1
ATOM 581 C C . ALA A 1 79 ? -57.900 16.427 4.696 1.00 24.61 79 ALA A C 1
ATOM 582 O O . ALA A 1 79 ? -57.276 15.847 5.598 1.00 24.08 79 ALA A O 1
ATOM 584 N N . ASP A 1 80 ? -57.638 17.675 4.312 1.00 25.38 80 ASP A N 1
ATOM 585 C CA . ASP A 1 80 ? -56.680 18.533 5.005 1.00 25.29 80 ASP A CA 1
ATOM 586 C C . ASP A 1 80 ? -57.252 19.142 6.291 1.00 23.72 80 ASP A C 1
ATOM 587 O O . ASP A 1 80 ? -56.515 19.760 7.057 1.00 25.28 80 ASP A O 1
ATOM 592 N N . VAL A 1 81 ? -58.560 19.021 6.504 1.00 20.36 81 VAL A N 1
ATOM 593 C CA . VAL A 1 81 ? -59.182 19.493 7.723 1.00 19.02 81 VAL A CA 1
ATOM 594 C C . VAL A 1 81 ? -59.533 18.330 8.661 1.00 18.66 81 VAL A C 1
ATOM 595 O O . VAL A 1 81 ? -58.895 18.142 9.692 1.00 17.31 81 VAL A O 1
ATOM 599 N N . VAL A 1 82 ? -60.540 17.537 8.312 1.00 19.04 82 VAL A N 1
ATOM 600 C CA . VAL A 1 82 ? -61.045 16.528 9.256 1.00 19.39 82 VAL A CA 1
ATOM 601 C C . VAL A 1 82 ? -60.153 15.293 9.358 1.00 19.58 82 VAL A C 1
ATOM 602 O O . VAL A 1 82 ? -59.970 14.726 10.454 1.00 18.57 82 VAL A O 1
ATOM 606 N N . VAL A 1 83 ? -59.591 14.872 8.239 1.00 18.92 83 VAL A N 1
ATOM 607 C CA . VAL A 1 83 ? -58.647 13.773 8.290 1.00 20.01 83 VAL A CA 1
ATOM 608 C C . VAL A 1 83 ? -57.381 14.215 9.049 1.00 19.03 83 VAL A C 1
ATOM 609 O O . VAL A 1 83 ? -56.912 13.507 9.910 1.00 17.51 83 VAL A O 1
ATOM 613 N N . LYS A 1 84 ? -56.890 15.419 8.796 1.00 19.84 84 LYS A N 1
ATOM 614 C CA . LYS A 1 84 ? -55.717 15.916 9.526 1.00 21.63 84 LYS A CA 1
ATOM 615 C C . LYS A 1 84 ? -55.975 15.953 11.053 1.00 20.58 84 LYS A C 1
ATOM 616 O O . LYS A 1 84 ? -55.121 15.581 11.850 1.00 20.33 84 LYS A O 1
ATOM 622 N N . LEU A 1 85 ? -57.171 16.364 11.441 1.00 19.53 85 LEU A N 1
ATOM 623 C CA . LEU A 1 85 ? -57.553 16.438 12.856 1.00 18.15 85 LEU A CA 1
ATOM 624 C C . LEU A 1 85 ? -57.701 15.036 13.493 1.00 17.58 85 LEU A C 1
ATOM 625 O O . LEU A 1 85 ? -57.249 14.815 14.611 1.00 15.67 85 LEU A O 1
ATOM 630 N N . ARG A 1 86 ? -58.346 14.102 12.793 1.00 16.25 86 ARG A N 1
ATOM 631 C CA . ARG A 1 86 ? -58.491 12.761 13.308 1.00 17.01 86 ARG A CA 1
ATOM 632 C C . ARG A 1 86 ? -57.096 12.160 13.573 1.00 18.71 86 ARG A C 1
ATOM 633 O O . ARG A 1 86 ? -56.885 11.539 14.615 1.00 20.46 86 ARG A O 1
ATOM 641 N N . LEU A 1 87 ? -56.157 12.378 12.652 1.00 19.83 87 LEU A N 1
ATOM 642 C CA . LEU A 1 87 ? -54.809 11.824 12.742 1.00 21.87 87 LEU A CA 1
ATOM 643 C C . LEU A 1 87 ? -54.030 12.500 13.894 1.00 22.91 87 LEU A C 1
ATOM 644 O O . LEU A 1 87 ? -53.494 11.820 14.771 1.00 20.58 87 LEU A O 1
ATOM 649 N N . MET A 1 88 ? -54.008 13.831 13.906 1.00 23.55 88 MET A N 1
ATOM 650 C CA . MET A 1 88 ? -53.134 14.535 14.826 1.00 25.51 88 MET A CA 1
ATOM 651 C C . MET A 1 88 ? -53.599 14.395 16.266 1.00 23.78 88 MET A C 1
ATOM 652 O O . MET A 1 88 ? -52.768 14.302 17.168 1.00 23.85 88 MET A O 1
ATOM 657 N N . TYR A 1 89 ? -54.904 14.310 16.488 1.00 21.39 89 TYR A N 1
ATOM 658 C CA . TYR A 1 89 ? -55.409 14.040 17.841 1.00 21.72 89 TYR A CA 1
ATOM 659 C C . TYR A 1 89 ? -55.801 12.582 18.127 1.00 20.59 89 TYR A C 1
ATOM 660 O O . TYR A 1 89 ? -56.289 12.286 19.207 1.00 19.33 89 TYR A O 1
ATOM 669 N N . ASP A 1 90 ? -55.569 11.687 17.166 1.00 19.60 90 ASP A N 1
ATOM 670 C CA . ASP A 1 90 ? -55.779 10.267 17.348 1.00 20.07 90 ASP A CA 1
ATOM 671 C C . ASP A 1 90 ? -57.243 9.996 17.794 1.00 18.28 90 ASP A C 1
ATOM 672 O O . ASP A 1 90 ? -57.512 9.314 18.759 1.00 17.16 90 ASP A O 1
ATOM 677 N N . LEU A 1 91 ? -58.173 10.580 17.055 1.00 17.88 91 LEU A N 1
ATOM 678 C CA . LEU A 1 91 ? -59.583 10.488 17.331 1.00 17.53 91 LEU A CA 1
ATOM 679 C C . LEU A 1 91 ? -59.991 9.211 16.688 1.00 17.90 91 LEU A C 1
ATOM 680 O O . LEU A 1 91 ? -60.502 9.180 15.566 1.00 17.83 91 LEU A O 1
ATOM 685 N N . TYR A 1 92 ? -59.735 8.129 17.394 1.00 17.81 92 TYR A N 1
ATOM 686 C CA . TYR A 1 92 ? -59.660 6.850 16.728 1.00 18.00 92 TYR A CA 1
ATOM 687 C C . TYR A 1 92 ? -61.007 6.171 16.553 1.00 17.15 92 TYR A C 1
ATOM 688 O O . TYR A 1 92 ? -61.138 5.325 15.676 1.00 17.54 92 TYR A O 1
ATOM 697 N N . ALA A 1 93 ? -62.011 6.551 17.344 1.00 16.46 93 ALA A N 1
ATOM 698 C CA . ALA A 1 93 ? -63.348 5.944 17.255 1.00 16.26 93 ALA A CA 1
ATOM 699 C C . ALA A 1 93 ? -64.338 6.900 16.584 1.00 16.42 93 ALA A C 1
ATOM 700 O O . ALA A 1 93 ? -64.675 7.940 17.145 1.00 15.74 93 ALA A O 1
ATOM 702 N N . ASN A 1 94 ? -64.804 6.518 15.396 1.00 16.05 94 ASN A N 1
ATOM 703 C CA . ASN A 1 94 ? -65.844 7.243 14.672 1.00 16.06 94 ASN A CA 1
ATOM 704 C C . ASN A 1 94 ? -67.160 6.533 14.873 1.00 15.31 94 ASN A C 1
ATOM 705 O O . ASN A 1 94 ? -67.387 5.440 14.335 1.00 15.77 94 ASN A O 1
ATOM 710 N N . LEU A 1 95 ? -68.016 7.143 15.679 1.00 15.50 95 LEU A N 1
ATOM 711 C CA . LEU A 1 95 ? -69.296 6.554 16.072 1.00 15.52 95 LEU A CA 1
ATOM 712 C C . LEU A 1 95 ? -70.397 7.195 15.244 1.00 15.41 95 LEU A C 1
ATOM 713 O O . LEU A 1 95 ? -70.590 8.399 15.363 1.00 14.35 95 LEU A O 1
ATOM 718 N N . ARG A 1 96 ? -71.077 6.409 14.395 1.00 15.49 96 ARG A N 1
ATOM 719 C CA . ARG A 1 96 ? -72.156 6.910 13.503 1.00 16.93 96 ARG A CA 1
ATOM 720 C C . ARG A 1 96 ? -73.457 6.101 13.702 1.00 16.60 96 ARG A C 1
ATOM 721 O O . ARG A 1 96 ? -73.616 5.009 13.163 1.00 15.04 96 ARG A O 1
ATOM 729 N N . PRO A 1 97 ? -74.371 6.620 14.541 1.00 17.33 97 PRO A N 1
ATOM 730 C CA . PRO A 1 97 ? -75.685 5.973 14.681 1.00 17.93 97 PRO A CA 1
ATOM 731 C C . PRO A 1 97 ? -76.589 6.338 13.516 1.00 19.26 97 PRO A C 1
ATOM 732 O O . PRO A 1 97 ? -76.748 7.528 13.191 1.00 19.40 97 PRO A O 1
ATOM 736 N N . ALA A 1 98 ? -77.123 5.321 12.855 1.00 20.34 98 ALA A N 1
ATOM 737 C CA . ALA A 1 98 ? -78.154 5.503 11.838 1.00 21.45 98 ALA A CA 1
ATOM 738 C C . ALA A 1 98 ? -79.501 5.110 12.457 1.00 22.40 98 ALA A C 1
ATOM 739 O O . ALA A 1 98 ? -79.808 3.923 12.690 1.00 22.10 98 ALA A O 1
ATOM 741 N N . LYS A 1 99 ? -80.294 6.123 12.753 1.00 23.21 99 LYS A N 1
ATOM 742 C CA . LYS A 1 99 ? -81.503 5.927 13.498 1.00 25.96 99 LYS A CA 1
ATOM 743 C C . LYS A 1 99 ? -82.667 6.624 12.788 1.00 25.38 99 LYS A C 1
ATOM 744 O O . LYS A 1 99 ? -82.588 7.796 12.466 1.00 23.67 99 LYS A O 1
ATOM 750 N N . SER A 1 100 ? -83.726 5.872 12.509 1.00 25.54 100 SER A N 1
ATOM 751 C CA . SER A 1 100 ? -84.968 6.436 11.984 1.00 26.45 100 SER A CA 1
ATOM 752 C C . SER A 1 100 ? -85.579 7.367 13.005 1.00 26.64 100 SER A C 1
ATOM 753 O O . SER A 1 100 ? -85.536 7.102 14.204 1.00 26.57 100 SER A O 1
ATOM 756 N N . LEU A 1 101 ? -86.175 8.433 12.511 1.00 27.28 101 LEU A N 1
ATOM 757 C CA . LEU A 1 101 ? -87.012 9.321 13.304 1.00 30.07 101 LEU A CA 1
ATOM 758 C C . LEU A 1 101 ? -88.471 9.062 12.918 1.00 31.05 101 LEU A C 1
ATOM 759 O O . LEU A 1 101 ? -88.732 8.640 11.798 1.00 29.97 101 LEU A O 1
ATOM 764 N N . PRO A 1 102 ? -89.425 9.358 13.819 1.00 37.14 102 PRO A N 1
ATOM 765 C CA . PRO A 1 102 ? -90.842 9.078 13.516 1.00 40.63 102 PRO A CA 1
ATOM 766 C C . PRO A 1 102 ? -91.411 9.851 12.322 1.00 43.16 102 PRO A C 1
ATOM 767 O O . PRO A 1 102 ? -90.989 10.974 12.015 1.00 47.73 102 PRO A O 1
ATOM 771 N N . GLY A 1 103 ? -92.357 9.232 11.638 1.00 44.68 103 GLY A N 1
ATOM 772 C CA . GLY A 1 103 ? -93.085 9.907 10.585 1.00 46.70 103 GLY A CA 1
ATOM 773 C C . GLY A 1 103 ? -92.243 10.233 9.379 1.00 46.90 103 GLY A C 1
ATOM 774 O O . GLY A 1 103 ? -92.506 11.218 8.712 1.00 48.11 103 GLY A O 1
ATOM 775 N N . LEU A 1 104 ? -91.232 9.413 9.098 1.00 49.03 104 LEU A N 1
ATOM 776 C CA . LEU A 1 104 ? -90.473 9.556 7.863 1.00 49.82 104 LEU A CA 1
ATOM 777 C C . LEU A 1 104 ? -91.271 8.953 6.712 1.00 50.25 104 LEU A C 1
ATOM 778 O O . LEU A 1 104 ? -90.927 9.136 5.549 1.00 47.84 104 LEU A O 1
ATOM 783 N N . ASN A 1 106 ? -90.321 6.217 5.815 1.00 68.91 106 ASN A N 1
ATOM 784 C CA . ASN A 1 106 ? -89.563 4.977 5.644 1.00 68.81 106 ASN A CA 1
ATOM 785 C C . ASN A 1 106 ? -88.129 5.314 5.165 1.00 66.99 106 ASN A C 1
ATOM 786 O O . ASN A 1 106 ? -87.569 6.271 5.704 1.00 64.60 106 ASN A O 1
ATOM 791 N N . LYS A 1 107 ? -87.485 4.614 4.218 1.00 65.27 107 LYS A N 1
ATOM 792 C CA . LYS A 1 107 ? -88.014 3.616 3.265 1.00 61.10 107 LYS A CA 1
ATOM 793 C C . LYS A 1 107 ? -88.037 2.158 3.793 1.00 56.71 107 LYS A C 1
ATOM 794 O O . LYS A 1 107 ? -88.398 1.238 3.051 1.00 56.00 107 LYS A O 1
ATOM 800 N N . PHE A 1 108 ? -87.666 1.964 5.065 1.00 45.68 108 PHE A N 1
ATOM 801 C CA . PHE A 1 108 ? -87.367 0.643 5.622 1.00 40.03 108 PHE A CA 1
ATOM 802 C C . PHE A 1 108 ? -87.931 0.437 7.023 1.00 38.41 108 PHE A C 1
ATOM 803 O O . PHE A 1 108 ? -87.519 -0.477 7.716 1.00 38.05 108 PHE A O 1
ATOM 811 N N . GLY A 1 109 ? -88.847 1.297 7.454 1.00 39.19 109 GLY A N 1
ATOM 812 C CA . GLY A 1 109 ? -89.384 1.230 8.806 1.00 38.69 109 GLY A CA 1
ATOM 813 C C . GLY A 1 109 ? -88.359 1.487 9.895 1.00 38.11 109 GLY A C 1
ATOM 814 O O . GLY A 1 109 ? -87.414 2.261 9.710 1.00 38.74 109 GLY A O 1
ATOM 815 N N . ASP A 1 110 ? -88.573 0.835 11.032 1.00 36.47 110 ASP A N 1
ATOM 816 C CA . ASP A 1 110 ? -87.711 0.952 12.199 1.00 38.20 110 ASP A CA 1
ATOM 817 C C . ASP A 1 110 ? -86.267 0.546 11.893 1.00 34.86 110 ASP A C 1
ATOM 818 O O . ASP A 1 110 ? -85.992 -0.618 11.534 1.00 34.08 110 ASP A O 1
ATOM 823 N N . VAL A 1 111 ? -85.360 1.511 12.036 1.00 29.06 111 VAL A N 1
ATOM 824 C CA . VAL A 1 111 ? -83.940 1.294 11.776 1.00 26.10 111 VAL A CA 1
ATOM 825 C C . VAL A 1 111 ? -83.131 1.881 12.909 1.00 22.69 111 VAL A C 1
ATOM 826 O O . VAL A 1 111 ? -83.351 3.017 13.266 1.00 20.83 111 VAL A O 1
ATOM 830 N N . ASP A 1 112 ? -82.200 1.100 13.452 1.00 22.16 112 ASP A N 1
ATOM 831 C CA . ASP A 1 112 ? -81.328 1.561 14.519 1.00 23.81 112 ASP A CA 1
ATOM 832 C C . ASP A 1 112 ? -80.009 0.791 14.492 1.00 21.32 112 ASP A C 1
ATOM 833 O O . ASP A 1 112 ? -79.853 -0.262 15.119 1.00 19.82 112 ASP A O 1
ATOM 838 N N . ILE A 1 113 ? -79.049 1.337 13.759 1.00 19.78 113 ILE A N 1
ATOM 839 C CA . ILE A 1 113 ? -77.787 0.649 13.548 1.00 19.05 113 ILE A CA 1
ATOM 840 C C . ILE A 1 113 ? -76.670 1.595 13.950 1.00 18.12 113 ILE A C 1
ATOM 841 O O . ILE A 1 113 ? -76.692 2.748 13.577 1.00 17.54 113 ILE A O 1
ATOM 846 N N . LEU A 1 114 ? -75.694 1.092 14.686 1.00 17.09 114 LEU A N 1
ATOM 847 C CA . LEU A 1 114 ? -74.511 1.863 14.995 1.00 17.26 114 LEU A CA 1
ATOM 848 C C . LEU A 1 114 ? -73.313 1.346 14.207 1.00 16.03 114 LEU A C 1
ATOM 849 O O . LEU A 1 114 ? -72.910 0.210 14.374 1.00 15.67 114 LEU A O 1
ATOM 854 N N . VAL A 1 115 ? -72.713 2.188 13.381 1.00 16.21 115 VAL A N 1
ATOM 855 C CA . VAL A 1 115 ? -71.428 1.830 12.769 1.00 16.24 115 VAL A CA 1
ATOM 856 C C . VAL A 1 115 ? -70.288 2.385 13.634 1.00 16.03 115 VAL A C 1
ATOM 857 O O . VAL A 1 115 ? -70.260 3.585 13.925 1.00 15.02 115 VAL A O 1
ATOM 861 N N . VAL A 1 116 ? -69.378 1.501 14.048 1.00 15.62 116 VAL A N 1
ATOM 862 C CA . VAL A 1 116 ? -68.144 1.905 14.767 1.00 15.27 116 VAL A CA 1
ATOM 863 C C . VAL A 1 116 ? -66.968 1.768 13.800 1.00 15.39 116 VAL A C 1
ATOM 864 O O . VAL A 1 116 ? -66.559 0.650 13.503 1.00 14.69 116 VAL A O 1
ATOM 868 N N . ARG A 1 117 ? -66.479 2.914 13.297 1.00 14.99 117 ARG A N 1
ATOM 869 C CA . ARG A 1 117 ? -65.497 2.980 12.242 1.00 14.63 117 ARG A CA 1
ATOM 870 C C . ARG A 1 117 ? -64.150 3.399 12.779 1.00 15.49 117 ARG A C 1
ATOM 871 O O . ARG A 1 117 ? -64.030 4.410 13.464 1.00 15.14 117 ARG A O 1
ATOM 879 N N . GLU A 1 118 ? -63.148 2.592 12.472 1.00 16.64 118 GLU A N 1
ATOM 880 C CA . GLU A 1 118 ? -61.776 2.844 12.852 1.00 17.37 118 GLU A CA 1
ATOM 881 C C . GLU A 1 118 ? -61.379 4.051 12.061 1.00 17.01 118 GLU A C 1
ATOM 882 O O . GLU A 1 118 ? -61.651 4.128 10.864 1.00 17.39 118 GLU A O 1
ATOM 888 N N . ASN A 1 119 ? -60.735 5.000 12.701 1.00 16.54 119 ASN A N 1
ATOM 889 C CA . ASN A 1 119 ? -60.714 6.335 12.153 1.00 17.14 119 ASN A CA 1
ATOM 890 C C . ASN A 1 119 ? -59.335 6.885 11.887 1.00 17.94 119 ASN A C 1
ATOM 891 O O . ASN A 1 119 ? -59.248 8.059 11.528 1.00 19.77 119 ASN A O 1
ATOM 896 N N . THR A 1 120 ? -58.265 6.100 12.102 1.00 18.21 120 THR A N 1
ATOM 897 C CA . THR A 1 120 ? -56.882 6.632 12.012 1.00 19.32 120 THR A CA 1
ATOM 898 C C . THR A 1 120 ? -55.953 5.932 11.013 1.00 19.64 120 THR A C 1
ATOM 899 O O . THR A 1 120 ? -54.924 6.488 10.625 1.00 17.73 120 THR A O 1
ATOM 903 N N . GLU A 1 121 ? -56.275 4.715 10.601 1.00 20.13 121 GLU A N 1
ATOM 904 C CA . GLU A 1 121 ? -55.377 4.047 9.674 1.00 21.94 121 GLU A CA 1
ATOM 905 C C . GLU A 1 121 ? -56.073 3.626 8.376 1.00 22.42 121 GLU A C 1
ATOM 906 O O . GLU A 1 121 ? -56.792 4.441 7.776 1.00 21.56 121 GLU A O 1
ATOM 912 N N . ASP A 1 122 ? -55.855 2.390 7.923 1.00 22.70 122 ASP A N 1
ATOM 913 C CA . ASP A 1 122 ? -56.341 1.950 6.611 1.00 23.36 122 ASP A CA 1
ATOM 914 C C . ASP A 1 122 ? -55.626 2.769 5.500 1.00 21.93 122 ASP A C 1
ATOM 915 O O . ASP A 1 122 ? -54.411 2.869 5.512 1.00 21.46 122 ASP A O 1
ATOM 920 N N . LEU A 1 123 ? -56.342 3.352 4.548 1.00 21.56 123 LEU A N 1
ATOM 921 C CA . LEU A 1 123 ? -55.705 4.140 3.494 1.00 21.47 123 LEU A CA 1
ATOM 922 C C . LEU A 1 123 ? -55.743 5.660 3.788 1.00 21.18 123 LEU A C 1
ATOM 923 O O . LEU A 1 123 ? -55.380 6.467 2.948 1.00 20.94 123 LEU A O 1
ATOM 928 N N . TYR A 1 124 ? -56.160 6.050 4.995 1.00 21.09 124 TYR A N 1
ATOM 929 C CA . TYR A 1 124 ? -56.451 7.460 5.285 1.00 20.45 124 TYR A CA 1
ATOM 930 C C . TYR A 1 124 ? -55.239 8.318 5.632 1.00 21.41 124 TYR A C 1
ATOM 931 O O . TYR A 1 124 ? -55.390 9.518 5.748 1.00 22.23 124 TYR A O 1
ATOM 940 N N . LYS A 1 125 ? -54.055 7.735 5.806 1.00 23.27 125 LYS A N 1
ATOM 941 C CA . LYS A 1 125 ? -52.875 8.558 6.133 1.00 24.70 125 LYS A CA 1
ATOM 942 C C . LYS A 1 125 ? -52.126 9.107 4.942 1.00 23.80 125 LYS A C 1
ATOM 943 O O . LYS A 1 125 ? -51.073 9.704 5.110 1.00 24.03 125 LYS A O 1
ATOM 949 N N . GLY A 1 126 ? -52.655 8.934 3.746 1.00 24.73 126 GLY A N 1
ATOM 950 C CA . GLY A 1 126 ? -52.081 9.600 2.583 1.00 25.47 126 GLY A CA 1
ATOM 951 C C . GLY A 1 126 ? -50.676 9.155 2.238 1.00 25.04 126 GLY A C 1
ATOM 952 O O . GLY A 1 126 ? -49.838 9.965 1.910 1.00 27.28 126 GLY A O 1
ATOM 953 N N . LEU A 1 127 ? -50.411 7.861 2.298 1.00 23.87 127 LEU A N 1
ATOM 954 C CA . LEU A 1 127 ? -49.103 7.355 1.947 1.00 22.68 127 LEU A CA 1
ATOM 955 C C . LEU A 1 127 ? -49.142 6.906 0.490 1.00 21.49 127 LEU A C 1
ATOM 956 O O . LEU A 1 127 ? -49.160 5.732 0.189 1.00 21.89 127 LEU A O 1
ATOM 961 N N . GLU A 1 128 ? -49.161 7.865 -0.415 1.00 20.89 128 GLU A N 1
ATOM 962 C CA . GLU A 1 128 ? -49.431 7.603 -1.826 1.00 20.95 128 GLU A CA 1
ATOM 963 C C . GLU A 1 128 ? -48.356 8.230 -2.643 1.00 19.36 128 GLU A C 1
ATOM 964 O O . GLU A 1 128 ? -47.905 9.314 -2.299 1.00 18.93 128 GLU A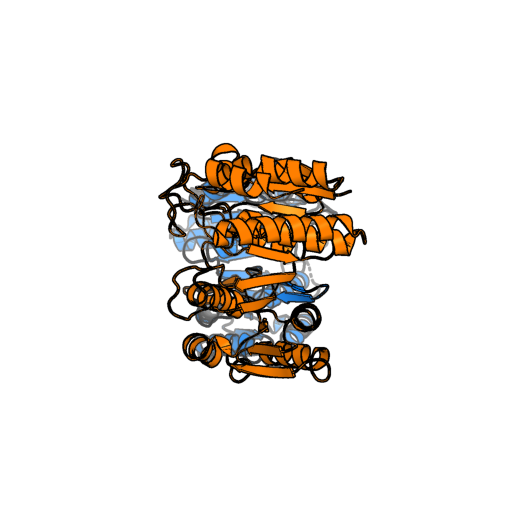 O 1
ATOM 970 N N . HIS A 1 129 ? -47.958 7.571 -3.726 1.00 18.92 129 HIS A N 1
ATOM 971 C CA . HIS A 1 129 ? -46.895 8.083 -4.585 1.00 19.77 129 HIS A CA 1
ATOM 972 C C . HIS A 1 129 ? -47.019 7.696 -6.028 1.00 19.89 129 HIS A C 1
ATOM 973 O O . HIS A 1 129 ? -47.512 6.616 -6.346 1.00 20.27 129 HIS A O 1
ATOM 980 N N . VAL A 1 130 ? -46.526 8.564 -6.897 1.00 19.35 130 VAL A N 1
ATOM 981 C CA . VAL A 1 130 ? -46.304 8.211 -8.288 1.00 21.52 130 VAL A CA 1
ATOM 982 C C . VAL A 1 130 ? -44.963 7.467 -8.327 1.00 22.70 130 VAL A C 1
ATOM 983 O O . VAL A 1 130 ? -43.935 8.016 -7.957 1.00 23.16 130 VAL A O 1
ATOM 987 N N . ILE A 1 131 ? -44.989 6.204 -8.733 1.00 24.40 131 ILE A N 1
ATOM 988 C CA . ILE A 1 131 ? -43.800 5.334 -8.730 1.00 24.67 131 ILE A CA 1
ATOM 989 C C . ILE A 1 131 ? -42.995 5.523 -9.994 1.00 24.24 131 ILE A C 1
ATOM 990 O O . ILE A 1 131 ? -41.774 5.369 -10.011 1.00 25.38 131 ILE A O 1
ATOM 995 N N . SER A 1 132 ? -43.698 5.873 -11.051 1.00 23.64 132 SER A N 1
ATOM 996 C CA . SER A 1 132 ? -43.189 5.781 -12.393 1.00 24.81 132 SER A CA 1
ATOM 997 C C . SER A 1 132 ? -44.268 6.333 -13.316 1.00 23.61 132 SER A C 1
ATOM 998 O O . SER A 1 132 ? -45.391 6.545 -12.903 1.00 21.13 132 SER A O 1
ATOM 1001 N N . ASP A 1 133 ? -43.932 6.588 -14.563 1.00 24.65 133 ASP A N 1
ATOM 1002 C CA . ASP A 1 133 ? -44.899 7.197 -15.463 1.00 26.05 133 ASP A CA 1
ATOM 1003 C C . ASP A 1 133 ? -46.167 6.343 -15.525 1.00 21.93 133 ASP A C 1
ATOM 1004 O O . ASP A 1 133 ? -46.113 5.194 -15.898 1.00 21.45 133 ASP A O 1
ATOM 1009 N N . GLY A 1 134 ? -47.284 6.913 -15.087 1.00 20.23 134 GLY A N 1
ATOM 1010 C CA . GLY A 1 134 ? -48.575 6.257 -15.108 1.00 18.48 134 GLY A CA 1
ATOM 1011 C C . GLY A 1 134 ? -48.789 5.135 -14.096 1.00 17.20 134 GLY A C 1
ATOM 1012 O O . GLY A 1 134 ? -49.676 4.285 -14.292 1.00 16.14 134 GLY A O 1
ATOM 1013 N N . VAL A 1 135 ? -47.991 5.112 -13.030 1.00 15.84 135 VAL A N 1
ATOM 1014 C CA . VAL A 1 135 ? -48.070 4.057 -12.022 1.00 15.19 135 VAL A CA 1
ATOM 1015 C C . VAL A 1 135 ? -48.032 4.615 -10.600 1.00 15.37 135 VAL A C 1
ATOM 1016 O O . VAL A 1 135 ? -47.077 5.290 -10.204 1.00 15.71 135 VAL A O 1
ATOM 1020 N N . THR A 1 136 ? -49.078 4.314 -9.837 1.00 14.70 136 THR A N 1
ATOM 1021 C CA . THR A 1 136 ? -49.249 4.880 -8.549 1.00 14.64 136 THR A CA 1
ATOM 1022 C C . THR A 1 136 ? -49.548 3.804 -7.557 1.00 14.98 136 THR A C 1
ATOM 1023 O O . THR A 1 136 ? -50.098 2.745 -7.901 1.00 13.71 136 THR A O 1
ATOM 1027 N N . VAL A 1 137 ? -49.245 4.136 -6.306 1.00 14.95 137 VAL A N 1
ATOM 1028 C CA . VAL A 1 137 ? -49.212 3.174 -5.224 1.00 15.25 137 VAL A CA 1
ATOM 1029 C C . VAL A 1 137 ? -49.720 3.870 -3.976 1.00 15.09 137 VAL A C 1
ATOM 1030 O O . VAL A 1 137 ? -49.527 5.047 -3.811 1.00 14.57 137 VAL A O 1
ATOM 1034 N N . GLY A 1 138 ? -50.419 3.134 -3.118 1.00 15.29 138 GLY A N 1
ATOM 1035 C CA . GLY A 1 138 ? -50.814 3.627 -1.807 1.00 15.02 138 GLY A CA 1
ATOM 1036 C C . GLY A 1 138 ? -50.529 2.526 -0.802 1.00 14.73 138 GLY A C 1
ATOM 1037 O O . GLY A 1 138 ? -50.623 1.337 -1.136 1.00 13.86 138 GLY A O 1
ATOM 1038 N N . ILE A 1 139 ? -50.176 2.911 0.414 1.00 13.99 139 ILE A N 1
ATOM 1039 C CA . ILE A 1 139 ? -49.920 1.940 1.480 1.00 14.29 139 ILE A CA 1
ATOM 1040 C C . ILE A 1 139 ? -51.074 1.904 2.441 1.00 14.35 139 ILE A C 1
ATOM 1041 O O . ILE A 1 139 ? -51.432 2.927 3.034 1.00 14.97 139 ILE A O 1
ATOM 1046 N N . LYS A 1 140 ? -51.709 0.747 2.535 1.00 14.43 140 LYS A N 1
ATOM 1047 C CA . LYS A 1 140 ? -52.768 0.513 3.500 1.00 15.06 140 LYS A CA 1
ATOM 1048 C C . LYS A 1 140 ? -52.100 0.002 4.745 1.00 15.02 140 LYS A C 1
ATOM 1049 O O . LYS A 1 140 ? -51.257 -0.853 4.659 1.00 14.80 140 LYS A O 1
ATOM 1055 N N . VAL A 1 141 ? -52.482 0.530 5.900 1.00 15.24 141 VAL A N 1
ATOM 1056 C CA . VAL A 1 141 ? -51.871 0.175 7.171 1.00 15.17 141 VAL A CA 1
ATOM 1057 C C . VAL A 1 141 ? -52.916 -0.379 8.106 1.00 15.33 141 VAL A C 1
ATOM 1058 O O . VAL A 1 141 ? -53.867 0.326 8.427 1.00 14.88 141 VAL A O 1
ATOM 1062 N N . ILE A 1 142 ? -52.745 -1.616 8.563 1.00 15.35 142 ILE A N 1
ATOM 1063 C CA . ILE A 1 142 ? -53.562 -2.128 9.664 1.00 15.30 142 ILE A CA 1
ATOM 1064 C C . ILE A 1 142 ? -52.643 -2.603 10.783 1.00 15.80 142 ILE A C 1
ATOM 1065 O O . ILE A 1 142 ? -51.689 -3.352 10.539 1.00 17.53 142 ILE A O 1
ATOM 1070 N N . THR A 1 143 ? -52.946 -2.186 12.006 1.00 15.35 143 THR A N 1
ATOM 1071 C CA . THR A 1 143 ? -52.136 -2.479 13.176 1.00 16.30 143 THR A CA 1
ATOM 1072 C C . THR A 1 143 ? -53.025 -3.159 14.212 1.00 16.92 143 THR A C 1
ATOM 1073 O O . THR A 1 143 ? -54.245 -2.903 14.270 1.00 16.66 143 THR A O 1
ATOM 1077 N N . ARG A 1 144 ? -52.427 -4.041 15.005 1.00 17.91 144 ARG A N 1
ATOM 1078 C CA . ARG A 1 144 ? -53.131 -4.701 16.103 1.00 19.26 144 ARG A CA 1
ATOM 1079 C C . ARG A 1 144 ? -53.605 -3.686 17.139 1.00 18.71 144 ARG A C 1
ATOM 1080 O O . ARG A 1 144 ? -54.717 -3.813 17.666 1.00 18.27 144 ARG A O 1
ATOM 1088 N N . ALA A 1 145 ? -52.753 -2.713 17.449 1.00 16.74 145 ALA A N 1
ATOM 1089 C CA . ALA A 1 145 ? -53.063 -1.738 18.482 1.00 17.35 145 ALA A CA 1
ATOM 1090 C C . ALA A 1 145 ? -54.377 -1.028 18.159 1.00 17.52 145 ALA A C 1
ATOM 1091 O O . ALA A 1 145 ? -55.306 -0.967 18.994 1.00 16.60 145 ALA A O 1
ATOM 1093 N N . ALA A 1 146 ? -54.425 -0.496 16.936 1.00 16.46 146 ALA A N 1
ATOM 1094 C CA . ALA A 1 146 ? -55.566 0.254 16.453 1.00 15.64 146 ALA A CA 1
ATOM 1095 C C . ALA A 1 146 ? -56.801 -0.621 16.278 1.00 15.01 146 ALA A C 1
ATOM 1096 O O . ALA A 1 146 ? -57.927 -0.212 16.605 1.00 14.25 146 ALA A O 1
ATOM 1098 N N . SER A 1 147 ? -56.601 -1.845 15.813 1.00 15.03 147 SER A N 1
ATOM 1099 C CA . SER A 1 147 ? -57.723 -2.768 15.682 1.00 15.53 147 SER A CA 1
ATOM 1100 C C . SER A 1 147 ? -58.300 -3.175 17.042 1.00 15.91 147 SER A C 1
ATOM 1101 O O . SER A 1 147 ? -59.530 -3.226 17.230 1.00 14.58 147 SER A O 1
ATOM 1104 N N . THR A 1 148 ? -57.419 -3.481 17.988 1.00 16.28 148 THR A N 1
ATOM 1105 C CA . THR A 1 148 ? -57.862 -3.801 19.344 1.00 17.67 148 THR A CA 1
ATOM 1106 C C . THR A 1 148 ? -58.664 -2.638 19.970 1.00 17.91 148 THR A C 1
ATOM 1107 O O . THR A 1 148 ? -59.765 -2.868 20.463 1.00 17.99 148 THR A O 1
ATOM 1111 N N . ARG A 1 149 ? -58.139 -1.410 19.947 1.00 18.34 149 ARG A N 1
ATOM 1112 C CA . ARG A 1 149 ? -58.846 -0.320 20.610 1.00 17.88 149 ARG A CA 1
ATOM 1113 C C . ARG A 1 149 ? -60.235 -0.024 19.975 1.00 17.25 149 ARG A C 1
ATOM 1114 O O . ARG A 1 149 ? -61.212 0.245 20.696 1.00 18.06 149 ARG A O 1
ATOM 1122 N N . ILE A 1 150 ? -60.369 -0.122 18.653 1.00 15.73 150 ILE A N 1
ATOM 1123 C CA . ILE A 1 150 ? -61.670 0.149 18.048 1.00 14.94 150 ILE A CA 1
ATOM 1124 C C . ILE A 1 150 ? -62.660 -0.962 18.431 1.00 14.92 150 ILE A C 1
ATOM 1125 O O . ILE A 1 150 ? -63.848 -0.704 18.647 1.00 14.36 150 ILE A O 1
ATOM 1130 N N . ALA A 1 151 ? -62.177 -2.195 18.484 1.00 14.68 151 ALA A N 1
ATOM 1131 C CA . ALA A 1 151 ? -63.016 -3.322 18.866 1.00 15.34 151 ALA A CA 1
ATOM 1132 C C . ALA A 1 151 ? -63.519 -3.181 20.318 1.00 15.83 151 ALA A C 1
ATOM 1133 O O . ALA A 1 151 ? -64.646 -3.536 20.594 1.00 15.03 151 ALA A O 1
ATOM 1135 N N . GLN A 1 152 ? -62.675 -2.645 21.206 1.00 17.46 152 GLN A N 1
ATOM 1136 C CA . GLN A 1 152 ? -63.054 -2.238 22.588 1.00 19.42 152 GLN A CA 1
ATOM 1137 C C . GLN A 1 152 ? -64.157 -1.191 22.662 1.00 18.00 152 GLN A C 1
ATOM 1138 O O . GLN A 1 152 ? -65.036 -1.262 23.536 1.00 16.27 152 GLN A O 1
ATOM 1144 N N . VAL A 1 153 ? -64.094 -0.209 21.761 1.00 16.56 153 VAL A N 1
ATOM 1145 C CA . VAL A 1 153 ? -65.146 0.781 21.690 1.00 16.19 153 VAL A CA 1
ATOM 1146 C C . VAL A 1 153 ? -66.456 0.151 21.243 1.00 16.10 153 VAL A C 1
ATOM 1147 O O . VAL A 1 153 ? -67.506 0.448 21.813 1.00 14.33 153 VAL A O 1
ATOM 1151 N N . ALA A 1 154 ? -66.375 -0.743 20.250 1.00 16.48 154 ALA A N 1
ATOM 1152 C CA . ALA A 1 154 ? -67.544 -1.481 19.746 1.00 16.16 154 ALA A CA 1
ATOM 1153 C C . ALA A 1 154 ? -68.177 -2.381 20.822 1.00 15.36 154 ALA A C 1
ATOM 1154 O O . ALA A 1 154 ? -69.387 -2.498 20.904 1.00 15.03 154 ALA A O 1
ATOM 1156 N N . LEU A 1 155 ? -67.351 -3.026 21.625 1.00 15.76 155 LEU A N 1
ATOM 1157 C CA . LEU A 1 155 ? -67.854 -3.775 22.790 1.00 17.32 155 LEU A CA 1
ATOM 1158 C C . LEU A 1 155 ? -68.642 -2.856 23.749 1.00 17.76 155 LEU A C 1
ATOM 1159 O O . LEU A 1 155 ? -69.773 -3.172 24.128 1.00 19.50 155 LEU A O 1
ATOM 1164 N N . ASN A 1 156 ? -68.062 -1.719 24.115 1.00 17.11 156 ASN A N 1
ATOM 1165 C CA . ASN A 1 156 ? -68.705 -0.839 25.076 1.00 16.68 156 ASN A CA 1
ATOM 1166 C C . ASN A 1 156 ? -70.052 -0.345 24.564 1.00 17.26 156 ASN A C 1
ATOM 1167 O O . ASN A 1 156 ? -71.010 -0.237 25.319 1.00 18.32 156 ASN A O 1
ATOM 1172 N N . GLN A 1 157 ? -70.105 0.009 23.283 1.00 16.98 157 GLN A N 1
ATOM 1173 C CA . GLN A 1 157 ? -71.323 0.505 22.678 1.00 16.61 157 GLN A CA 1
ATOM 1174 C C . GLN A 1 157 ? -72.380 -0.562 22.606 1.00 15.97 157 GLN A C 1
ATOM 1175 O O . GLN A 1 157 ? -73.550 -0.296 22.860 1.00 15.07 157 GLN A O 1
ATOM 1181 N N . ALA A 1 158 ? -71.971 -1.775 22.249 1.00 15.97 158 ALA A N 1
ATOM 1182 C CA . ALA A 1 158 ? -72.926 -2.860 22.054 1.00 16.04 158 ALA A CA 1
ATOM 1183 C C . ALA A 1 158 ? -73.507 -3.347 23.375 1.00 16.82 158 ALA A C 1
ATOM 1184 O O . ALA A 1 158 ? -74.632 -3.849 23.403 1.00 15.58 158 ALA A O 1
ATOM 1186 N N . LEU A 1 159 ? -72.724 -3.231 24.444 1.00 17.35 159 LEU A N 1
ATOM 1187 C CA . LEU A 1 159 ? -73.221 -3.531 25.796 1.00 18.70 159 LEU A CA 1
ATOM 1188 C C . LEU A 1 159 ? -74.408 -2.667 26.162 1.00 19.42 159 LEU A C 1
ATOM 1189 O O . LEU A 1 159 ? -75.314 -3.132 26.823 1.00 18.93 159 LEU A O 1
ATOM 1194 N N . ARG A 1 160 ? -74.389 -1.414 25.722 1.00 22.03 160 ARG A N 1
ATOM 1195 C CA . ARG A 1 160 ? -75.511 -0.482 25.905 1.00 24.37 160 ARG A CA 1
ATOM 1196 C C . ARG A 1 160 ? -76.686 -0.673 24.941 1.00 25.28 160 ARG A C 1
ATOM 1197 O O . ARG A 1 160 ? -77.726 -0.057 25.121 1.00 26.97 160 ARG A O 1
ATOM 1205 N N . ARG A 1 161 ? -76.540 -1.523 23.935 1.00 25.97 161 ARG A N 1
ATOM 1206 C CA . ARG A 1 161 ? -77.611 -1.769 22.981 1.00 25.79 161 ARG A CA 1
ATOM 1207 C C . ARG A 1 161 ? -78.076 -3.237 23.075 1.00 28.59 161 ARG A C 1
ATOM 1208 O O . ARG A 1 161 ? -78.468 -3.677 24.153 1.00 31.55 161 ARG A O 1
ATOM 1216 N N . LYS A 1 162 ? -78.025 -4.007 21.989 1.00 30.68 162 LYS A N 1
ATOM 1217 C CA . LYS A 1 162 ? -78.533 -5.393 21.986 1.00 29.57 162 LYS A CA 1
ATOM 1218 C C . LYS A 1 162 ? -77.451 -6.461 22.145 1.00 26.67 162 LYS A C 1
ATOM 1219 O O . LYS A 1 162 ? -77.722 -7.631 21.916 1.00 24.21 162 LYS A O 1
ATOM 1225 N N . LYS A 1 163 ? -76.239 -6.073 22.529 1.00 25.02 163 LYS A N 1
ATOM 1226 C CA . LYS A 1 163 ? -75.152 -7.030 22.769 1.00 26.41 163 LYS A CA 1
ATOM 1227 C C . LYS A 1 163 ? -74.835 -7.892 21.555 1.00 24.77 163 LYS A C 1
ATOM 1228 O O . LYS A 1 163 ? -74.567 -9.089 21.672 1.00 23.88 163 LYS A O 1
ATOM 1234 N N . LYS A 1 164 ? -74.875 -7.275 20.380 1.00 23.45 164 LYS A N 1
ATOM 1235 C CA . LYS A 1 164 ? -74.622 -7.988 19.136 1.00 22.94 164 LYS A CA 1
ATOM 1236 C C . LYS A 1 164 ? -73.708 -7.166 18.261 1.00 20.56 164 LYS A C 1
ATOM 1237 O O . LYS A 1 164 ? -73.984 -5.990 17.997 1.00 18.70 164 LYS A O 1
ATOM 1243 N N . VAL A 1 165 ? -72.637 -7.797 17.785 1.00 19.32 165 VAL A N 1
ATOM 1244 C CA . VAL A 1 165 ? -71.667 -7.130 16.935 1.00 18.65 165 VAL A CA 1
ATOM 1245 C C . VAL A 1 165 ? -71.306 -7.986 15.729 1.00 18.12 165 VAL A C 1
ATOM 1246 O O . VAL A 1 165 ? -71.023 -9.181 15.853 1.00 18.11 165 VAL A O 1
ATOM 1250 N N . VAL A 1 166 ? -71.310 -7.341 14.566 1.00 17.16 166 VAL A N 1
ATOM 1251 C CA . VAL A 1 166 ? -70.729 -7.902 13.346 1.00 17.05 166 VAL A CA 1
ATOM 1252 C C . VAL A 1 166 ? -69.470 -7.105 12.946 1.00 16.44 166 VAL A C 1
ATOM 1253 O O . VAL A 1 166 ? -69.495 -5.890 12.813 1.00 15.33 166 VAL A O 1
ATOM 1257 N N . CYS A 1 167 ? -68.364 -7.832 12.818 1.00 16.63 167 CYS A N 1
ATOM 1258 C CA . CYS A 1 167 ? -67.114 -7.309 12.305 1.00 16.19 167 CYS A CA 1
ATOM 1259 C C . CYS A 1 167 ? -67.089 -7.495 10.778 1.00 15.69 167 CYS A C 1
ATOM 1260 O O . CYS A 1 167 ? -67.211 -8.624 10.273 1.00 13.88 167 CYS A O 1
ATOM 1263 N N . VAL A 1 168 ? -66.920 -6.381 10.063 1.00 15.06 168 VAL A N 1
ATOM 1264 C CA . VAL A 1 168 ? -66.997 -6.363 8.591 1.00 15.01 168 VAL A CA 1
ATOM 1265 C C . VAL A 1 168 ? -65.630 -6.052 7.979 1.00 15.25 168 VAL A C 1
ATOM 1266 O O . VAL A 1 168 ? -65.009 -5.071 8.354 1.00 17.11 168 VAL A O 1
ATOM 1270 N N . HIS A 1 169 ? -65.176 -6.880 7.048 1.00 15.47 169 HIS A N 1
ATOM 1271 C CA . HIS A 1 169 ? -63.805 -6.805 6.500 1.00 16.08 169 HIS A CA 1
ATOM 1272 C C . HIS A 1 169 ? -63.765 -7.536 5.169 1.00 15.95 169 HIS A C 1
ATOM 1273 O O . HIS A 1 169 ? -64.826 -7.934 4.664 1.00 16.65 169 HIS A O 1
ATOM 1280 N N . LYS A 1 170 ? -62.578 -7.728 4.584 1.00 16.35 170 LYS A N 1
ATOM 1281 C CA . LYS A 1 170 ? -62.455 -8.519 3.347 1.00 16.45 170 LYS A CA 1
ATOM 1282 C C . LYS A 1 170 ? -61.207 -9.434 3.421 1.00 17.51 170 LYS A C 1
ATOM 1283 O O . LYS A 1 170 ? -60.312 -9.393 2.577 1.00 16.30 170 LYS A O 1
ATOM 1289 N N . SER A 1 171 ? -61.176 -10.294 4.434 1.00 17.93 171 SER A N 1
ATOM 1290 C CA . SER A 1 171 ? -59.971 -11.041 4.752 1.00 18.90 171 SER A CA 1
ATOM 1291 C C . SER A 1 171 ? -59.814 -12.262 3.859 1.00 18.18 171 SER A C 1
ATOM 1292 O O . SER A 1 171 ? -58.755 -12.842 3.843 1.00 16.57 171 SER A O 1
ATOM 1295 N N . ASN A 1 172 ? -60.863 -12.632 3.122 1.00 18.27 172 ASN A N 1
ATOM 1296 C CA . ASN A 1 172 ? -60.717 -13.595 2.032 1.00 19.21 172 ASN A CA 1
ATOM 1297 C C . ASN A 1 172 ? -59.775 -13.135 0.917 1.00 19.73 172 ASN A C 1
ATOM 1298 O O . ASN A 1 172 ? -59.080 -13.958 0.331 1.00 23.36 172 ASN A O 1
ATOM 1303 N N . VAL A 1 173 ? -59.718 -11.839 0.647 1.00 19.28 173 VAL A N 1
ATOM 1304 C CA . VAL A 1 173 ? -58.834 -11.290 -0.392 1.00 20.05 173 VAL A CA 1
ATOM 1305 C C . VAL A 1 173 ? -57.625 -10.613 0.258 1.00 19.75 173 VAL A C 1
ATOM 1306 O O . VAL A 1 173 ? -56.515 -10.736 -0.225 1.00 17.51 173 VAL A O 1
ATOM 1310 N N . MET A 1 174 ? -57.853 -9.917 1.358 1.00 20.24 174 MET A N 1
ATOM 1311 C CA . MET A 1 174 ? -56.798 -9.206 2.045 1.00 23.30 174 MET A CA 1
ATOM 1312 C C . MET A 1 174 ? -56.410 -9.969 3.270 1.00 21.67 174 MET A C 1
ATOM 1313 O O . MET A 1 174 ? -56.712 -9.563 4.389 1.00 19.18 174 MET A O 1
ATOM 1318 N N . ARG A 1 175 ? -55.717 -11.068 3.033 1.00 22.61 175 ARG A N 1
ATOM 1319 C CA . ARG A 1 175 ? -55.486 -12.109 4.050 1.00 24.16 175 ARG A CA 1
ATOM 1320 C C . ARG A 1 175 ? -54.715 -11.580 5.257 1.00 21.02 175 ARG A C 1
ATOM 1321 O O . ARG A 1 175 ? -54.971 -11.974 6.366 1.00 21.12 175 ARG A O 1
ATOM 1329 N N . ILE A 1 176 ? -53.771 -10.682 5.039 1.00 18.65 176 ILE A N 1
ATOM 1330 C CA . ILE A 1 176 ? -52.889 -10.249 6.109 1.00 18.50 176 ILE A CA 1
ATOM 1331 C C . ILE A 1 176 ? -53.389 -9.003 6.844 1.00 16.81 176 ILE A C 1
ATOM 1332 O O . ILE A 1 176 ? -53.441 -8.997 8.053 1.00 15.52 176 ILE A O 1
ATOM 1337 N N . THR A 1 177 ? -53.765 -7.969 6.103 1.00 15.97 177 THR A N 1
ATOM 1338 C CA . THR A 1 177 ? -54.231 -6.704 6.688 1.00 15.25 177 THR A CA 1
ATOM 1339 C C . THR A 1 177 ? -55.622 -6.897 7.318 1.00 15.29 177 THR A C 1
ATOM 1340 O O . THR A 1 177 ? -55.795 -6.731 8.515 1.00 14.63 177 THR A O 1
ATOM 1344 N N . ASP A 1 178 ? -56.605 -7.261 6.511 1.00 15.61 178 ASP A N 1
ATOM 1345 C CA . ASP A 1 178 ? -57.935 -7.493 7.045 1.00 16.34 178 ASP A CA 1
ATOM 1346 C C . ASP A 1 178 ? -57.927 -8.712 7.988 1.00 17.40 178 ASP A C 1
ATOM 1347 O O . ASP A 1 178 ? -58.695 -8.776 8.964 1.00 18.70 178 ASP A O 1
ATOM 1352 N N . GLY A 1 179 ? -57.059 -9.675 7.719 1.00 17.22 179 GLY A N 1
ATOM 1353 C CA . GLY A 1 179 ? -56.931 -10.824 8.617 1.00 17.72 179 GLY A CA 1
ATOM 1354 C C . GLY A 1 179 ? -56.529 -10.416 10.015 1.00 16.66 179 GLY A C 1
ATOM 1355 O O . GLY A 1 179 ? -57.064 -10.929 11.000 1.00 16.86 179 GLY A O 1
ATOM 1356 N N . LEU A 1 180 ? -55.583 -9.496 10.112 1.00 16.32 180 LEU A N 1
ATOM 1357 C CA . LEU A 1 180 ? -55.180 -8.996 11.424 1.00 15.93 180 LEU A CA 1
ATOM 1358 C C . LEU A 1 180 ? -56.311 -8.201 12.072 1.00 15.90 180 LEU A C 1
ATOM 1359 O O . LEU A 1 180 ? -56.536 -8.271 13.282 1.00 16.31 180 LEU A O 1
ATOM 1364 N N . PHE A 1 181 ? -57.043 -7.451 11.268 1.00 15.54 181 PHE A N 1
ATOM 1365 C CA . PHE A 1 181 ? -58.161 -6.682 11.805 1.00 15.21 181 PHE A CA 1
ATOM 1366 C C . PHE A 1 181 ? -59.208 -7.596 12.447 1.00 14.86 181 PHE A C 1
ATOM 1367 O O . PHE A 1 181 ? -59.591 -7.396 13.582 1.00 14.41 181 PHE A O 1
ATOM 1375 N N . ALA A 1 182 ? -59.676 -8.581 11.688 1.00 15.76 182 ALA A N 1
ATOM 1376 C CA . ALA A 1 182 ? -60.681 -9.535 12.145 1.00 16.57 182 ALA A CA 1
ATOM 1377 C C . ALA A 1 182 ? -60.232 -10.299 13.416 1.00 17.60 182 ALA A C 1
ATOM 1378 O O . ALA A 1 182 ? -61.003 -10.475 14.361 1.00 16.41 182 ALA A O 1
ATOM 1380 N N . GLU A 1 183 ? -58.986 -10.747 13.410 1.00 19.24 183 GLU A N 1
ATOM 1381 C CA . GLU A 1 183 ? -58.392 -11.485 14.529 1.00 21.50 183 GLU A CA 1
ATOM 1382 C C . GLU A 1 183 ? -58.388 -10.641 15.795 1.00 20.23 183 GLU A C 1
ATOM 1383 O O . GLU A 1 183 ? -58.810 -11.120 16.837 1.00 18.13 183 GLU A O 1
ATOM 1389 N N . SER A 1 184 ? -57.918 -9.391 15.702 1.00 19.98 184 SER A N 1
ATOM 1390 C CA . SER A 1 184 ? -58.006 -8.446 16.821 1.00 19.64 184 SER A CA 1
ATOM 1391 C C . SER A 1 184 ? -59.466 -8.239 17.267 1.00 19.67 184 SER A C 1
ATOM 1392 O O . SER A 1 184 ? -59.761 -8.222 18.447 1.00 19.70 184 SER A O 1
ATOM 1395 N N . CYS A 1 185 ? -60.385 -8.060 16.330 1.00 19.63 185 CYS A N 1
ATOM 1396 C CA . CYS A 1 185 ? -61.782 -7.882 16.718 1.00 20.49 185 CYS A CA 1
ATOM 1397 C C . CYS A 1 185 ? -62.333 -9.122 17.418 1.00 20.52 185 CYS A C 1
ATOM 1398 O O . CYS A 1 185 ? -62.972 -9.026 18.468 1.00 17.51 185 CYS A O 1
ATOM 1401 N N . ARG A 1 186 ? -62.038 -10.280 16.849 1.00 20.53 186 ARG A N 1
ATOM 1402 C CA . ARG A 1 186 ? -62.444 -11.549 17.422 1.00 22.81 186 ARG A CA 1
ATOM 1403 C C . ARG A 1 186 ? -61.918 -11.673 18.855 1.00 21.78 186 ARG A C 1
ATOM 1404 O O . ARG A 1 186 ? -62.672 -12.011 19.759 1.00 20.31 186 ARG A O 1
ATOM 1412 N N . ASN A 1 187 ? -60.660 -11.317 19.083 1.00 21.72 187 ASN A N 1
ATOM 1413 C CA . ASN A 1 187 ? -60.057 -11.492 20.400 1.00 22.78 187 ASN A CA 1
ATOM 1414 C C . ASN A 1 187 ? -60.694 -10.630 21.510 1.00 22.60 187 ASN A C 1
ATOM 1415 O O . ASN A 1 187 ? -60.749 -11.065 22.655 1.00 23.88 187 ASN A O 1
ATOM 1420 N N . VAL A 1 188 ? -61.142 -9.419 21.185 1.00 21.29 188 VAL A N 1
ATOM 1421 C CA . VAL A 1 188 ? -61.827 -8.534 22.160 1.00 20.36 188 VAL A CA 1
ATOM 1422 C C . VAL A 1 188 ? -63.317 -8.907 22.312 1.00 19.57 188 VAL A C 1
ATOM 1423 O O . VAL A 1 188 ? -63.846 -8.950 23.431 1.00 19.08 188 VAL A O 1
ATOM 1427 N N . LEU A 1 189 ? -63.983 -9.230 21.201 1.00 19.35 189 LEU A N 1
ATOM 1428 C CA . LEU A 1 189 ? -65.450 -9.318 21.183 1.00 19.63 189 LEU A CA 1
ATOM 1429 C C . LEU A 1 189 ? -66.027 -10.697 21.441 1.00 20.09 189 LEU A C 1
ATOM 1430 O O . LEU A 1 189 ? -67.067 -10.807 22.086 1.00 18.57 189 LEU A O 1
ATOM 1435 N N . LYS A 1 190 ? -65.422 -11.743 20.886 1.00 21.29 190 LYS A N 1
ATOM 1436 C CA . LYS A 1 190 ? -66.085 -13.046 20.898 1.00 23.69 190 LYS A CA 1
ATOM 1437 C C . LYS A 1 190 ? -66.155 -13.572 22.344 1.00 23.80 190 LYS A C 1
ATOM 1438 O O . LYS A 1 190 ? -65.179 -13.564 23.058 1.00 22.05 190 LYS A O 1
ATOM 1444 N N . GLY A 1 191 ? -67.356 -13.927 22.792 1.00 25.28 191 GLY A N 1
ATOM 1445 C CA . GLY A 1 191 ? -67.555 -14.411 24.152 1.00 26.83 191 GLY A CA 1
ATOM 1446 C C . GLY A 1 191 ? -68.041 -13.357 25.123 1.00 27.46 191 GLY A C 1
ATOM 1447 O O . GLY A 1 191 ? -68.449 -13.685 26.231 1.00 31.33 191 GLY A O 1
ATOM 1448 N N . LYS A 1 192 ? -67.983 -12.093 24.720 1.00 28.05 192 LYS A N 1
ATOM 1449 C CA . LYS A 1 192 ? -68.485 -10.981 25.532 1.00 28.44 192 LYS A CA 1
ATOM 1450 C C . LYS A 1 192 ? -69.785 -10.427 24.990 1.00 27.07 192 LYS A C 1
ATOM 1451 O O . LYS A 1 192 ? -70.574 -9.870 25.750 1.00 27.25 192 LYS A O 1
ATOM 1457 N N . VAL A 1 193 ? -69.973 -10.534 23.672 1.00 24.40 193 VAL A N 1
ATOM 1458 C CA . VAL A 1 193 ? -71.239 -10.180 23.008 1.00 23.72 193 VAL A CA 1
ATOM 1459 C C . VAL A 1 193 ? -71.513 -11.270 21.982 1.00 23.35 193 VAL A C 1
ATOM 1460 O O . VAL A 1 193 ? -70.624 -12.030 21.647 1.00 24.68 193 VAL A O 1
ATOM 1464 N N . GLU A 1 194 ? -72.736 -11.351 21.484 1.00 24.29 194 GLU A N 1
ATOM 1465 C CA . GLU A 1 194 ? -73.030 -12.171 20.327 1.00 25.35 194 GLU A CA 1
ATOM 1466 C C . GLU A 1 194 ? -72.174 -11.601 19.175 1.00 25.10 194 GLU A C 1
ATOM 1467 O O . GLU A 1 194 ? -72.284 -10.421 18.843 1.00 23.49 194 GLU A O 1
ATOM 1473 N N . TYR A 1 195 ? -71.293 -12.423 18.607 1.00 23.64 195 TYR A N 1
ATOM 1474 C CA . TYR A 1 195 ? -70.293 -11.958 17.651 1.00 21.71 195 TYR A CA 1
ATOM 1475 C C . TYR A 1 195 ? -70.424 -12.705 16.335 1.00 21.77 195 TYR A C 1
ATOM 1476 O O . TYR A 1 195 ? -70.751 -13.896 16.311 1.00 21.60 195 TYR A O 1
ATOM 1485 N N . SER A 1 196 ? -70.204 -11.991 15.236 1.00 20.98 196 SER A N 1
ATOM 1486 C CA . SER A 1 196 ? -70.097 -12.629 13.910 1.00 20.17 196 SER A CA 1
ATOM 1487 C C . SER A 1 196 ? -69.211 -11.782 12.997 1.00 18.75 196 SER A C 1
ATOM 1488 O O . SER A 1 196 ? -68.714 -10.718 13.402 1.00 18.60 196 SER A O 1
ATOM 1491 N N . GLU A 1 197 ? -68.990 -12.275 11.788 1.00 17.65 197 GLU A N 1
ATOM 1492 C CA . GLU A 1 197 ? -68.137 -11.619 10.822 1.00 17.50 197 GLU A CA 1
ATOM 1493 C C . GLU A 1 197 ? -68.818 -11.703 9.482 1.00 17.17 197 GLU A C 1
ATOM 1494 O O . GLU A 1 197 ? -69.481 -12.682 9.181 1.00 16.52 197 GLU A O 1
ATOM 1500 N N . MET A 1 198 ? -68.627 -10.682 8.665 1.00 16.99 198 MET A N 1
ATOM 1501 C CA . MET A 1 198 ? -69.305 -10.591 7.380 1.00 17.98 198 MET A CA 1
ATOM 1502 C C . MET A 1 198 ? -68.374 -9.840 6.453 1.00 17.51 198 MET A C 1
ATOM 1503 O O . MET A 1 198 ? -67.769 -8.842 6.841 1.00 17.10 198 MET A O 1
ATOM 1508 N N . TYR A 1 199 ? -68.232 -10.330 5.230 1.00 16.96 199 TYR A N 1
ATOM 1509 C CA . TYR A 1 199 ? -67.507 -9.587 4.203 1.00 16.52 199 TYR A CA 1
ATOM 1510 C C . TYR A 1 199 ? -68.225 -8.307 3.793 1.00 15.76 199 TYR A C 1
ATOM 1511 O O . TYR A 1 199 ? -69.468 -8.251 3.711 1.00 15.73 199 TYR A O 1
ATOM 1520 N N . VAL A 1 200 ? -67.436 -7.271 3.527 1.00 15.20 200 VAL A N 1
ATOM 1521 C CA . VAL A 1 200 ? -67.979 -5.931 3.265 1.00 14.49 200 VAL A CA 1
ATOM 1522 C C . VAL A 1 200 ? -68.971 -5.874 2.103 1.00 14.21 200 VAL A C 1
ATOM 1523 O O . VAL A 1 200 ? -69.982 -5.150 2.175 1.00 13.10 200 VAL A O 1
ATOM 1527 N N . ASP A 1 201 ? -68.727 -6.654 1.055 1.00 14.74 201 ASP A N 1
ATOM 1528 C CA . ASP A 1 201 ? -69.681 -6.723 -0.033 1.00 15.46 201 ASP A CA 1
ATOM 1529 C C . ASP A 1 201 ? -71.028 -7.319 0.421 1.00 15.87 201 ASP A C 1
ATOM 1530 O O . ASP A 1 201 ? -72.100 -6.811 0.081 1.00 14.93 201 ASP A O 1
ATOM 1535 N N . ALA A 1 202 ? -70.985 -8.366 1.233 1.00 15.95 202 ALA A N 1
ATOM 1536 C CA . ALA A 1 202 ? -72.224 -8.979 1.700 1.00 15.31 202 ALA A CA 1
ATOM 1537 C C . ALA A 1 202 ? -72.897 -8.104 2.749 1.00 15.21 202 ALA A C 1
ATOM 1538 O O . ALA A 1 202 ? -74.115 -8.078 2.826 1.00 17.12 202 ALA A O 1
ATOM 1540 N N . ALA A 1 203 ? -72.124 -7.371 3.537 1.00 14.43 203 ALA A N 1
ATOM 1541 C CA . ALA A 1 203 ? -72.691 -6.351 4.414 1.00 14.45 203 ALA A CA 1
ATOM 1542 C C . ALA A 1 203 ? -73.485 -5.304 3.637 1.00 15.07 203 ALA A C 1
ATOM 1543 O O . ALA A 1 203 ? -74.619 -4.994 4.019 1.00 15.27 203 ALA A O 1
ATOM 1545 N N . ALA A 1 204 ? -72.914 -4.782 2.549 1.00 14.40 204 ALA A N 1
ATOM 1546 C CA . ALA A 1 204 ? -73.623 -3.822 1.704 1.00 14.53 204 ALA A CA 1
ATOM 1547 C C . ALA A 1 204 ? -74.962 -4.364 1.193 1.00 15.15 204 ALA A C 1
ATOM 1548 O O . ALA A 1 204 ? -75.961 -3.675 1.245 1.00 15.12 204 ALA A O 1
ATOM 1550 N N . ALA A 1 205 ? -74.988 -5.604 0.724 1.00 15.31 205 ALA A N 1
ATOM 1551 C CA . ALA A 1 205 ? -76.248 -6.191 0.314 1.00 15.77 205 ALA A CA 1
ATOM 1552 C C . ALA A 1 205 ? -77.202 -6.438 1.497 1.00 16.21 205 ALA A C 1
ATOM 1553 O O . ALA A 1 205 ? -78.382 -6.173 1.367 1.00 15.91 205 ALA A O 1
ATOM 1555 N N . ASN A 1 206 ? -76.690 -6.936 2.621 1.00 16.75 206 ASN A N 1
ATOM 1556 C CA . ASN A 1 206 ? -77.526 -7.293 3.762 1.00 18.00 206 ASN A CA 1
ATOM 1557 C C . ASN A 1 206 ? -78.150 -6.068 4.430 1.00 18.40 206 ASN A C 1
ATOM 1558 O O . ASN A 1 206 ? -79.270 -6.140 4.930 1.00 19.41 206 ASN A O 1
ATOM 1563 N N . LEU A 1 207 ? -77.429 -4.952 4.449 1.00 18.31 207 LEU A N 1
ATOM 1564 C CA . LEU A 1 207 ? -78.002 -3.693 4.903 1.00 18.97 207 LEU A CA 1
ATOM 1565 C C . LEU A 1 207 ? -79.287 -3.388 4.181 1.00 19.30 207 LEU A C 1
ATOM 1566 O O . LEU A 1 207 ? -80.253 -3.019 4.820 1.00 19.65 207 LEU A O 1
ATOM 1571 N N . VAL A 1 208 ? -79.282 -3.558 2.862 1.00 20.09 208 VAL A N 1
ATOM 1572 C CA . VAL A 1 208 ? -80.468 -3.351 2.048 1.00 20.85 208 VAL A CA 1
ATOM 1573 C C . VAL A 1 208 ? -81.516 -4.423 2.297 1.00 21.94 208 VAL A C 1
ATOM 1574 O O . VAL A 1 208 ? -82.684 -4.103 2.428 1.00 21.41 208 VAL A O 1
ATOM 1578 N N . ARG A 1 209 ? -81.100 -5.692 2.337 1.00 22.19 209 ARG A N 1
ATOM 1579 C CA . ARG A 1 209 ? -82.052 -6.812 2.449 1.00 23.22 209 ARG A CA 1
ATOM 1580 C C . ARG A 1 209 ? -82.754 -6.805 3.807 1.00 22.15 209 ARG A C 1
ATOM 1581 O O . ARG A 1 209 ? -83.961 -7.013 3.878 1.00 21.72 209 ARG A O 1
ATOM 1589 N N . ASN A 1 210 ? -82.001 -6.570 4.879 1.00 21.76 210 ASN A N 1
ATOM 1590 C CA . ASN A 1 210 ? -82.569 -6.593 6.222 1.00 21.67 210 ASN A CA 1
ATOM 1591 C C . ASN A 1 210 ? -81.776 -5.755 7.204 1.00 19.94 210 ASN A C 1
ATOM 1592 O O . ASN A 1 210 ? -81.013 -6.274 8.008 1.00 18.25 210 ASN A O 1
ATOM 1597 N N . PRO A 1 211 ? -81.992 -4.439 7.172 1.00 19.90 211 PRO A N 1
ATOM 1598 C CA . PRO A 1 211 ? -81.291 -3.587 8.126 1.00 20.65 211 PRO A CA 1
ATOM 1599 C C . PRO A 1 211 ? -81.642 -3.858 9.597 1.00 21.29 211 PRO A C 1
ATOM 1600 O O . PRO A 1 211 ? -80.797 -3.619 10.449 1.00 19.64 211 PRO A O 1
ATOM 1604 N N . GLN A 1 212 ? -82.841 -4.373 9.891 1.00 22.24 212 GLN A N 1
ATOM 1605 C CA . GLN A 1 212 ? -83.177 -4.680 11.292 1.00 25.41 212 GLN A CA 1
ATOM 1606 C C . GLN A 1 212 ? -82.426 -5.885 11.855 1.00 25.05 212 GLN A C 1
ATOM 1607 O O . GLN A 1 212 ? -82.499 -6.148 13.035 1.00 25.18 212 GLN A O 1
ATOM 1613 N N . ALA A 1 213 ? -81.654 -6.591 11.034 1.00 26.05 213 ALA A N 1
ATOM 1614 C CA . ALA A 1 213 ? -80.805 -7.667 11.539 1.00 27.10 213 ALA A CA 1
ATOM 1615 C C . ALA A 1 213 ? -79.475 -7.172 12.160 1.00 27.11 213 ALA A C 1
ATOM 1616 O O . ALA A 1 213 ? -78.703 -7.984 12.671 1.00 30.14 213 ALA A O 1
ATOM 1618 N N . PHE A 1 214 ? -79.211 -5.869 12.121 1.00 24.18 214 PHE A N 1
ATOM 1619 C CA . PHE A 1 214 ? -77.922 -5.319 12.534 1.00 23.68 214 PHE A CA 1
ATOM 1620 C C . PHE A 1 214 ? -78.058 -4.466 13.787 1.00 23.27 214 PHE A C 1
ATOM 1621 O O . PHE A 1 214 ? -78.942 -3.625 13.823 1.00 22.83 214 PHE A O 1
ATOM 1629 N N . ASP A 1 215 ? -77.180 -4.670 14.778 1.00 22.38 215 ASP A N 1
ATOM 1630 C CA . ASP A 1 215 ? -77.092 -3.825 15.997 1.00 22.67 215 ASP A CA 1
ATOM 1631 C C . ASP A 1 215 ? -75.855 -2.916 15.865 1.00 20.64 215 ASP A C 1
ATOM 1632 O O . ASP A 1 215 ? -75.974 -1.726 15.576 1.00 21.12 215 ASP A O 1
ATOM 1637 N N . VAL A 1 216 ? -74.678 -3.492 16.071 1.00 18.45 216 VAL A N 1
ATOM 1638 C CA . VAL A 1 216 ? -73.423 -2.763 15.979 1.00 17.13 216 VAL A CA 1
ATOM 1639 C C . VAL A 1 216 ? -72.585 -3.358 14.865 1.00 16.17 216 VAL A C 1
ATOM 1640 O O . VAL A 1 216 ? -72.481 -4.593 14.761 1.00 15.25 216 VAL A O 1
ATOM 1644 N N . ILE A 1 217 ? -72.005 -2.475 14.035 1.00 15.26 217 ILE A N 1
ATOM 1645 C CA . ILE A 1 217 ? -71.054 -2.853 12.995 1.00 15.23 217 ILE A CA 1
ATOM 1646 C C . ILE A 1 217 ? -69.712 -2.244 13.365 1.00 14.80 217 ILE A C 1
ATOM 1647 O O . ILE A 1 217 ? -69.621 -1.041 13.613 1.00 15.57 217 ILE A O 1
ATOM 1652 N N . VAL A 1 218 ? -68.679 -3.076 13.434 1.00 13.83 218 VAL A N 1
ATOM 1653 C CA . VAL A 1 218 ? -67.334 -2.580 13.627 1.00 13.83 218 VAL A CA 1
ATOM 1654 C C . VAL A 1 218 ? -66.525 -2.886 12.373 1.00 14.37 218 VAL A C 1
ATOM 1655 O O . VAL A 1 218 ? -66.567 -3.994 11.859 1.00 14.03 218 VAL A O 1
ATOM 1659 N N . THR A 1 219 ? -65.818 -1.890 11.863 1.00 14.92 219 THR A N 1
ATOM 1660 C CA . THR A 1 219 ? -65.090 -2.059 10.616 1.00 15.47 219 THR A CA 1
ATOM 1661 C C . THR A 1 219 ? -63.978 -1.027 10.446 1.00 15.13 219 THR A C 1
ATOM 1662 O O . THR A 1 219 ? -63.786 -0.156 11.305 1.00 14.30 219 THR A O 1
ATOM 1666 N N . GLU A 1 220 ? -63.249 -1.156 9.344 1.00 15.77 220 GLU A N 1
ATOM 1667 C CA . GLU A 1 220 ? -62.076 -0.318 9.026 1.00 16.90 220 GLU A CA 1
ATOM 1668 C C . GLU A 1 220 ? -62.491 1.024 8.469 1.00 16.77 220 GLU A C 1
ATOM 1669 O O . GLU A 1 220 ? -63.668 1.259 8.231 1.00 17.94 220 GLU A O 1
ATOM 1675 N N . ASN A 1 221 ? -61.517 1.890 8.225 1.00 16.46 221 ASN A N 1
ATOM 167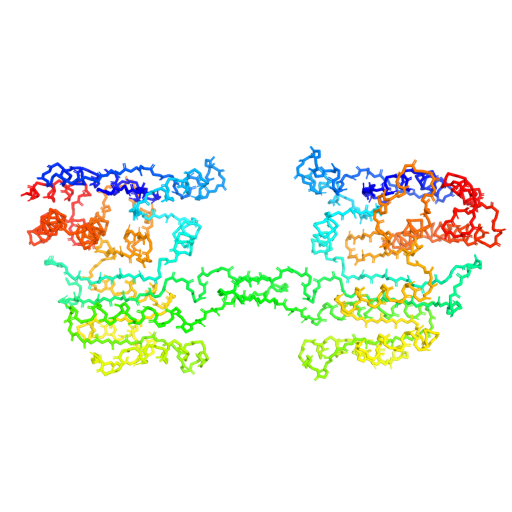6 C CA . ASN A 1 221 ? -61.782 3.276 7.840 1.00 16.34 221 ASN A CA 1
ATOM 1677 C C . ASN A 1 221 ? -62.628 3.443 6.565 1.00 16.64 221 ASN A C 1
ATOM 1678 O O . ASN A 1 221 ? -63.673 4.098 6.600 1.00 16.28 221 ASN A O 1
ATOM 1683 N N . THR A 1 222 ? -62.175 2.873 5.451 1.00 16.14 222 THR A N 1
ATOM 1684 C CA . THR A 1 222 ? -62.838 3.061 4.158 1.00 16.62 222 THR A CA 1
ATOM 1685 C C . THR A 1 222 ? -64.149 2.309 4.126 1.00 16.21 222 THR A C 1
ATOM 1686 O O . THR A 1 222 ? -65.150 2.857 3.690 1.00 15.95 222 THR A O 1
ATOM 1690 N N . TYR A 1 223 ? -64.162 1.076 4.642 1.00 15.51 223 TYR A N 1
ATOM 1691 C CA . TYR A 1 223 ? -65.407 0.309 4.685 1.00 16.09 223 TYR A CA 1
ATOM 1692 C C . TYR A 1 223 ? -66.464 1.016 5.524 1.00 15.68 223 TYR A C 1
ATOM 1693 O O . TYR A 1 223 ? -67.642 0.981 5.188 1.00 15.57 223 TYR A O 1
ATOM 1702 N N . GLY A 1 224 ? -66.032 1.638 6.615 1.00 15.62 224 GLY A N 1
ATOM 1703 C CA . GLY A 1 224 ? -66.940 2.346 7.493 1.00 16.72 224 GLY A CA 1
ATOM 1704 C C . GLY A 1 224 ? -67.479 3.615 6.863 1.00 16.75 224 GLY A C 1
ATOM 1705 O O . GLY A 1 224 ? -68.659 3.942 7.029 1.00 17.15 224 GLY A O 1
ATOM 1706 N N . ASP A 1 225 ? -66.619 4.303 6.109 1.00 16.33 225 ASP A N 1
ATOM 1707 C CA . ASP A 1 225 ? -67.030 5.436 5.325 1.00 16.64 225 ASP A CA 1
ATOM 1708 C C . ASP A 1 225 ? -68.208 5.069 4.433 1.00 16.93 225 ASP A C 1
ATOM 1709 O O . ASP A 1 225 ? -69.197 5.788 4.384 1.00 18.10 225 ASP A O 1
ATOM 1714 N N . ILE A 1 226 ? -68.108 3.931 3.766 1.00 16.26 226 ILE A N 1
ATOM 1715 C CA . ILE A 1 226 ? -69.089 3.510 2.782 1.00 15.64 226 ILE A CA 1
ATOM 1716 C C . ILE A 1 226 ? -70.345 2.983 3.458 1.00 15.08 226 ILE A C 1
ATOM 1717 O O . ILE A 1 226 ? -71.441 3.385 3.115 1.00 13.74 226 ILE A O 1
ATOM 1722 N N . LEU A 1 227 ? -70.185 2.087 4.423 1.00 14.49 227 LEU A N 1
ATOM 1723 C CA . LEU A 1 227 ? -71.331 1.520 5.076 1.00 14.69 227 LEU A CA 1
ATOM 1724 C C . LEU A 1 227 ? -72.109 2.537 5.887 1.00 14.91 227 LEU A C 1
ATOM 1725 O O . LEU A 1 227 ? -73.323 2.435 5.970 1.00 14.68 227 LEU A O 1
ATOM 1730 N N . SER A 1 228 ? -71.442 3.509 6.499 1.00 16.16 228 SER A N 1
ATOM 1731 C CA . SER A 1 228 ? -72.170 4.514 7.268 1.00 17.21 228 SER A CA 1
ATOM 1732 C C . SER A 1 228 ? -73.051 5.438 6.392 1.00 18.52 228 SER A C 1
ATOM 1733 O O . SER A 1 228 ? -74.134 5.837 6.813 1.00 18.88 228 SER A O 1
ATOM 1736 N N . ASP A 1 229 ? -72.606 5.751 5.181 1.00 18.43 229 ASP A N 1
ATOM 1737 C CA . ASP A 1 229 ? -73.434 6.493 4.239 1.00 19.74 229 ASP A CA 1
ATOM 1738 C C . ASP A 1 229 ? -74.659 5.662 3.827 1.00 19.54 229 ASP A C 1
ATOM 1739 O O . ASP A 1 229 ? -75.794 6.167 3.858 1.00 19.95 229 ASP A O 1
ATOM 1744 N N . GLU A 1 230 ? -74.444 4.400 3.454 1.00 18.24 230 GLU A N 1
ATOM 1745 C CA . GLU A 1 230 ? -75.554 3.514 3.107 1.00 17.91 230 GLU A CA 1
ATOM 1746 C C . GLU A 1 230 ? -76.518 3.365 4.269 1.00 17.23 230 GLU A C 1
ATOM 1747 O O . GLU A 1 230 ? -77.720 3.469 4.071 1.00 16.79 230 GLU A O 1
ATOM 1753 N N . ALA A 1 231 ? -76.004 3.122 5.467 1.00 16.35 231 ALA A N 1
ATOM 1754 C CA . ALA A 1 231 ? -76.865 2.927 6.631 1.00 16.98 231 ALA A CA 1
ATOM 1755 C C . ALA A 1 231 ? -77.629 4.186 6.963 1.00 17.40 231 ALA A C 1
ATOM 1756 O O . ALA A 1 231 ? -78.792 4.133 7.352 1.00 18.29 231 ALA A O 1
ATOM 1758 N N . GLY A 1 232 ? -76.951 5.313 6.845 1.00 17.52 232 GLY A N 1
ATOM 1759 C CA . GLY A 1 232 ? -77.579 6.614 7.038 1.00 18.09 232 GLY A CA 1
ATOM 1760 C C . GLY A 1 232 ? -78.754 6.858 6.103 1.00 17.84 232 GLY A C 1
ATOM 1761 O O . GLY A 1 232 ? -79.793 7.313 6.553 1.00 18.11 232 GLY A O 1
ATOM 1762 N N . GLN A 1 233 ? -78.598 6.544 4.817 1.00 18.13 233 GLN A N 1
ATOM 1763 C CA . GLN A 1 233 ? -79.677 6.731 3.850 1.00 18.72 233 GLN A CA 1
ATOM 1764 C C . GLN A 1 233 ? -80.833 5.770 4.155 1.00 19.25 233 GLN A C 1
ATOM 1765 O O . GLN A 1 233 ? -81.996 6.149 4.176 1.00 19.28 233 GLN A O 1
ATOM 1771 N N . ILE A 1 234 ? -80.498 4.526 4.423 1.00 18.60 234 ILE A N 1
ATOM 1772 C CA . ILE A 1 234 ? -81.489 3.565 4.826 1.00 18.60 234 ILE A CA 1
ATOM 1773 C C . ILE A 1 234 ? -82.319 4.054 6.002 1.00 19.84 234 ILE A C 1
ATOM 1774 O O . ILE A 1 234 ? -83.517 3.876 5.986 1.00 20.64 234 ILE A O 1
ATOM 1779 N N . ALA A 1 235 ? -81.690 4.640 7.019 1.00 19.93 235 ALA A N 1
ATOM 1780 C CA . ALA A 1 235 ? -82.419 5.183 8.172 1.00 20.94 235 ALA A CA 1
ATOM 1781 C C . ALA A 1 235 ? -83.336 6.325 7.740 1.00 21.37 235 ALA A C 1
ATOM 1782 O O . ALA A 1 235 ? -84.338 6.602 8.397 1.00 21.78 235 ALA A O 1
ATOM 1784 N N . GLY A 1 236 ? -82.976 7.006 6.664 1.00 20.65 236 GLY A N 1
ATOM 1785 C CA . GLY A 1 236 ? -83.913 7.905 6.032 1.00 21.62 236 GLY A CA 1
ATOM 1786 C C . GLY A 1 236 ? -83.308 9.083 5.309 1.00 21.36 236 GLY A C 1
ATOM 1787 O O . GLY A 1 236 ? -83.890 9.569 4.350 1.00 23.18 236 GLY A O 1
ATOM 1788 N N . SER A 1 237 ? -82.167 9.568 5.783 1.00 19.60 237 SER A N 1
ATOM 1789 C CA . SER A 1 237 ? -81.493 10.669 5.152 1.00 19.03 237 SER A CA 1
ATOM 1790 C C . SER A 1 237 ? -80.143 10.919 5.813 1.00 19.48 237 SER A C 1
ATOM 1791 O O . SER A 1 237 ? -80.012 10.890 7.031 1.00 19.27 237 SER A O 1
ATOM 1794 N N . LEU A 1 238 ? -79.139 11.163 4.983 1.00 19.89 238 LEU A N 1
ATOM 1795 C CA . LEU A 1 238 ? -77.861 11.671 5.437 1.00 20.30 238 LEU A CA 1
ATOM 1796 C C . LEU A 1 238 ? -78.034 12.989 6.199 1.00 19.59 238 LEU A C 1
ATOM 1797 O O . LEU A 1 238 ? -77.178 13.361 7.000 1.00 19.94 238 LEU A O 1
ATOM 1802 N N . GLY A 1 239 ? -79.126 13.709 5.924 1.00 19.42 239 GLY A N 1
ATOM 1803 C CA . GLY A 1 239 ? -79.476 14.935 6.661 1.00 19.42 239 GLY A CA 1
ATOM 1804 C C . GLY A 1 239 ? -79.844 14.730 8.131 1.00 20.10 239 GLY A C 1
ATOM 1805 O O . GLY A 1 239 ? -80.010 15.703 8.873 1.00 19.18 239 GLY A O 1
ATOM 1806 N N . ILE A 1 240 ? -79.978 13.482 8.572 1.00 20.07 240 ILE A N 1
ATOM 1807 C CA . ILE A 1 240 ? -80.265 13.227 9.962 1.00 22.19 240 ILE A CA 1
ATOM 1808 C C . ILE A 1 240 ? -79.131 12.458 10.657 1.00 23.26 240 ILE A C 1
ATOM 1809 O O . ILE A 1 240 ? -79.284 12.100 11.821 1.00 24.96 240 ILE A O 1
ATOM 1814 N N . SER A 1 241 ? -77.996 12.247 9.972 1.00 21.02 241 SER A N 1
ATOM 1815 C CA . SER A 1 241 ? -76.962 11.342 10.456 1.00 19.28 241 SER A CA 1
ATOM 1816 C C . SER A 1 241 ? -75.811 12.077 11.149 1.00 17.32 241 SER A C 1
ATOM 1817 O O . SER A 1 241 ? -75.014 12.710 10.479 1.00 15.69 241 SER A O 1
ATOM 1820 N N . PRO A 1 242 ? -75.723 11.983 12.489 1.00 16.27 242 PRO A N 1
ATOM 1821 C CA . PRO A 1 242 ? -74.660 12.600 13.244 1.00 16.33 242 PRO A CA 1
ATOM 1822 C C . PRO A 1 242 ? -73.438 11.682 13.423 1.00 16.84 242 PRO A C 1
ATOM 1823 O O . PRO A 1 242 ? -73.473 10.494 13.077 1.00 16.06 242 PRO A O 1
ATOM 1827 N N . SER A 1 243 ? -72.392 12.238 14.016 1.00 17.75 243 SER A N 1
ATOM 1828 C CA . SER A 1 243 ? -71.124 11.552 14.179 1.00 19.47 243 SER A CA 1
ATOM 1829 C C . SER A 1 243 ? -70.403 12.051 15.432 1.00 20.15 243 SER A C 1
ATOM 1830 O O . SER A 1 243 ? -70.489 13.230 15.759 1.00 20.84 243 SER A O 1
ATOM 1833 N N . ALA A 1 244 ? -69.698 11.147 16.111 1.00 19.07 244 ALA A N 1
ATOM 1834 C CA . ALA A 1 244 ? -68.725 11.495 17.113 1.00 18.66 244 ALA A CA 1
ATOM 1835 C C . ALA A 1 244 ? -67.354 10.857 16.761 1.00 18.60 244 ALA A C 1
ATOM 1836 O O . ALA A 1 244 ? -67.269 9.658 16.492 1.00 18.56 244 ALA A O 1
ATOM 1838 N N . ASN A 1 245 ? -66.302 11.667 16.769 1.00 17.81 245 ASN A N 1
ATOM 1839 C CA . ASN A 1 245 ? -64.918 11.197 16.579 1.00 17.64 245 ASN A CA 1
ATOM 1840 C C . ASN A 1 245 ? -64.230 11.330 17.955 1.00 18.28 245 ASN A C 1
ATOM 1841 O O . ASN A 1 245 ? -63.936 12.444 18.409 1.00 18.31 245 ASN A O 1
ATOM 1846 N N . ILE A 1 246 ? -63.991 10.212 18.623 1.00 18.37 246 ILE A N 1
ATOM 1847 C CA . ILE A 1 246 ? -63.579 10.242 20.025 1.00 20.84 246 ILE A CA 1
ATOM 1848 C C . ILE A 1 246 ? -62.193 9.623 20.148 1.00 21.62 246 ILE A C 1
ATOM 1849 O O . ILE A 1 246 ? -61.913 8.568 19.588 1.00 20.17 246 ILE A O 1
ATOM 1854 N N . GLY A 1 247 ? -61.301 10.355 20.800 1.00 23.85 247 GLY A N 1
ATOM 1855 C CA . GLY A 1 247 ? -59.977 9.861 21.136 1.00 26.49 247 GLY A CA 1
ATOM 1856 C C . GLY A 1 247 ? -59.782 9.936 22.646 1.00 29.18 247 GLY A C 1
ATOM 1857 O O . GLY A 1 247 ? -60.735 10.168 23.386 1.00 27.83 247 GLY A O 1
ATOM 1858 N N . ASP A 1 248 ? -58.541 9.774 23.104 1.00 30.56 248 ASP A N 1
ATOM 1859 C CA . ASP A 1 248 ? -58.282 9.765 24.543 1.00 33.02 248 ASP A CA 1
ATOM 1860 C C . ASP A 1 248 ? -58.314 11.149 25.187 1.00 32.49 248 ASP A C 1
ATOM 1861 O O . ASP A 1 248 ? -58.812 11.295 26.294 1.00 30.36 248 ASP A O 1
ATOM 1866 N N . ARG A 1 249 ? -57.818 12.161 24.479 1.00 35.18 249 ARG A N 1
ATOM 1867 C CA . ARG A 1 249 ? -57.676 13.521 25.032 1.00 36.33 249 ARG A CA 1
ATOM 1868 C C . ARG A 1 249 ? -58.686 14.561 24.490 1.00 32.66 249 ARG A C 1
ATOM 1869 O O . ARG A 1 249 ? -58.996 15.533 25.173 1.00 29.82 249 ARG A O 1
ATOM 1877 N N . LYS A 1 250 ? -59.204 14.343 23.284 1.00 27.71 250 LYS A N 1
ATOM 1878 C CA . LYS A 1 250 ? -60.025 15.319 22.605 1.00 26.34 250 LYS A CA 1
ATOM 1879 C C . LYS A 1 250 ? -61.161 14.579 21.914 1.00 24.40 250 LYS A C 1
ATOM 1880 O O . LYS A 1 250 ? -61.115 13.362 21.797 1.00 22.36 250 LYS A O 1
ATOM 1886 N N . SER A 1 251 ? -62.164 15.322 21.448 1.00 22.35 251 SER A N 1
ATOM 1887 C CA . SER A 1 251 ? -63.203 14.774 20.594 1.00 20.84 251 SER A CA 1
ATOM 1888 C C . SER A 1 251 ? -63.761 15.803 19.601 1.00 19.28 251 SER A C 1
ATOM 1889 O O . SER A 1 251 ? -63.613 17.027 19.770 1.00 18.43 251 SER A O 1
ATOM 1892 N N . LEU A 1 252 ? -64.363 15.280 18.540 1.00 17.18 252 LEU A N 1
ATOM 1893 C CA . LEU A 1 252 ? -64.847 16.072 17.425 1.00 17.09 252 LEU A CA 1
ATOM 1894 C C . LEU A 1 252 ? -66.231 15.570 17.013 1.00 16.09 252 LEU A C 1
ATOM 1895 O O . LEU A 1 252 ? -66.407 14.374 16.806 1.00 15.34 252 LEU A O 1
ATOM 1900 N N . PHE A 1 253 ? -67.188 16.490 16.878 1.00 15.18 253 PHE A N 1
ATOM 1901 C CA . PHE A 1 253 ? -68.583 16.137 16.578 1.00 15.39 253 PHE A CA 1
ATOM 1902 C C . PHE A 1 253 ? -69.021 16.807 15.290 1.00 15.80 253 PHE A C 1
ATOM 1903 O O . PHE A 1 253 ? -68.766 17.986 15.096 1.00 15.20 253 PHE A O 1
ATOM 1911 N N . GLU A 1 254 ? -69.672 16.046 14.417 1.00 16.57 254 GLU A N 1
ATOM 1912 C CA . GLU A 1 254 ? -70.002 16.521 13.071 1.00 18.16 254 GLU A CA 1
ATOM 1913 C C . GLU A 1 254 ? -71.017 15.640 12.353 1.00 17.44 254 GLU A C 1
ATOM 1914 O O . GLU A 1 254 ? -71.087 14.434 12.612 1.00 16.27 254 GLU A O 1
ATOM 1920 N N . PRO A 1 255 ? -71.747 16.217 11.386 1.00 18.57 255 PRO A N 1
ATOM 1921 C CA . PRO A 1 255 ? -72.623 15.425 10.511 1.00 19.02 255 PRO A CA 1
ATOM 1922 C C . PRO A 1 255 ? -71.829 14.458 9.628 1.00 18.99 255 PRO A C 1
ATOM 1923 O O . PRO A 1 255 ? -70.664 14.714 9.345 1.00 18.21 255 PRO A O 1
ATOM 1927 N N . VAL A 1 256 ? -72.456 13.360 9.224 1.00 18.90 256 VAL A N 1
ATOM 1928 C CA . VAL A 1 256 ? -71.874 12.447 8.253 1.00 20.18 256 VAL A CA 1
ATOM 1929 C C . VAL A 1 256 ? -71.861 13.081 6.857 1.00 19.48 256 VAL A C 1
ATOM 1930 O O . VAL A 1 256 ? -70.942 12.854 6.089 1.00 19.86 256 VAL A O 1
ATOM 1934 N N . HIS A 1 257 ? -72.865 13.883 6.540 1.00 19.28 257 HIS A N 1
ATOM 1935 C CA . HIS A 1 257 ? -72.995 14.444 5.203 1.00 18.47 257 HIS A CA 1
ATOM 1936 C C . HIS A 1 257 ? -71.951 15.476 4.835 1.00 18.37 257 HIS A C 1
ATOM 1937 O O . HIS A 1 257 ? -71.281 16.070 5.705 1.00 17.93 257 HIS A O 1
ATOM 1944 N N . GLY A 1 258 ? -71.866 15.713 3.528 1.00 17.97 258 GLY A N 1
ATOM 1945 C CA . GLY A 1 258 ? -70.915 16.656 2.937 1.00 17.70 258 GLY A CA 1
ATOM 1946 C C . GLY A 1 258 ? -71.408 18.093 2.821 1.00 17.27 258 GLY A C 1
ATOM 1947 O O . GLY A 1 258 ? -72.389 18.507 3.457 1.00 15.58 258 GLY A O 1
ATOM 1948 N N . ALA A 1 259 ? -70.702 18.855 1.990 1.00 18.33 259 ALA A N 1
ATOM 1949 C CA . ALA A 1 259 ? -70.915 20.296 1.859 1.00 18.72 259 ALA A CA 1
ATOM 1950 C C . ALA A 1 259 ? -72.179 20.639 1.091 1.00 19.04 259 ALA A C 1
ATOM 1951 O O . ALA A 1 259 ? -72.730 21.724 1.266 1.00 17.98 259 ALA A O 1
ATOM 1953 N N . ALA A 1 260 ? -72.640 19.721 0.245 1.00 19.51 260 ALA A N 1
ATOM 1954 C CA . ALA A 1 260 ? -73.883 19.926 -0.491 1.00 20.58 260 ALA A CA 1
ATOM 1955 C C . ALA A 1 260 ? -73.919 21.268 -1.248 1.00 20.41 260 ALA A C 1
ATOM 1956 O O . ALA A 1 260 ? -74.902 22.004 -1.185 1.00 20.40 260 ALA A O 1
ATOM 1958 N N . PHE A 1 261 ? -72.846 21.573 -1.967 1.00 21.14 261 PHE A N 1
ATOM 1959 C CA . PHE A 1 261 ? -72.716 22.864 -2.658 1.00 23.57 261 PHE A CA 1
ATOM 1960 C C . PHE A 1 261 ? -73.901 23.212 -3.546 1.00 24.42 261 PHE A C 1
ATOM 1961 O O . PHE A 1 261 ? -74.206 24.380 -3.722 1.00 23.08 261 PHE A O 1
ATOM 1969 N N . ASP A 1 262 ? -74.587 22.213 -4.085 1.00 25.59 262 ASP A N 1
ATOM 1970 C CA . ASP A 1 262 ? -75.666 22.509 -5.011 1.00 28.78 262 ASP A CA 1
ATOM 1971 C C . ASP A 1 262 ? -76.933 23.032 -4.306 1.00 25.85 262 ASP A C 1
ATOM 1972 O O . ASP A 1 262 ? -77.786 23.601 -4.959 1.00 23.51 262 ASP A O 1
ATOM 1977 N N . ILE A 1 263 ? -77.045 22.883 -2.979 1.00 23.94 263 ILE A N 1
ATOM 1978 C CA . ILE A 1 263 ? -78.173 23.504 -2.267 1.00 21.55 263 ILE A CA 1
ATOM 1979 C C . ILE A 1 263 ? -77.739 24.596 -1.319 1.00 20.81 263 ILE A C 1
ATOM 1980 O O . ILE A 1 263 ? -78.571 25.161 -0.618 1.00 18.99 263 ILE A O 1
ATOM 1985 N N . ALA A 1 264 ? -76.437 24.906 -1.306 1.00 20.93 264 ALA A N 1
ATOM 1986 C CA . ALA A 1 264 ? -75.916 25.958 -0.442 1.00 20.20 264 ALA A CA 1
ATOM 1987 C C . ALA A 1 264 ? -76.546 27.301 -0.795 1.00 20.02 264 ALA A C 1
ATOM 1988 O O . ALA A 1 264 ? -76.701 27.657 -1.965 1.00 19.66 264 ALA A O 1
ATOM 1990 N N . GLY A 1 265 ? -76.972 28.010 0.241 1.00 21.17 265 GLY A N 1
ATOM 1991 C CA . GLY A 1 265 ? -77.527 29.345 0.112 1.00 21.61 265 GLY A CA 1
ATOM 1992 C C . GLY A 1 265 ? -79.009 29.355 -0.162 1.00 22.53 265 GLY A C 1
ATOM 1993 O O . GLY A 1 265 ? -79.567 30.406 -0.410 1.00 20.87 265 GLY A O 1
ATOM 1994 N N . LYS A 1 266 ? -79.656 28.193 -0.127 1.00 23.70 266 LYS A N 1
ATOM 1995 C CA . LYS A 1 266 ? -81.055 28.117 -0.551 1.00 24.76 266 LYS A CA 1
ATOM 1996 C C . LYS A 1 266 ? -82.040 27.852 0.584 1.00 22.96 266 LYS A C 1
ATOM 1997 O O . LYS A 1 266 ? -83.211 27.658 0.338 1.00 22.71 266 LYS A O 1
ATOM 2003 N N . ASN A 1 267 ? -81.549 27.856 1.818 1.00 21.52 267 ASN A N 1
ATOM 2004 C CA . ASN A 1 267 ? -82.391 27.738 3.005 1.00 21.51 267 ASN A CA 1
ATOM 2005 C C . ASN A 1 267 ? -83.262 26.480 3.035 1.00 20.08 267 ASN A C 1
ATOM 2006 O O . ASN A 1 267 ? -84.382 26.518 3.533 1.00 19.55 267 ASN A O 1
ATOM 2011 N N . ILE A 1 268 ? -82.745 25.363 2.518 1.00 20.24 268 ILE A N 1
ATOM 2012 C CA . ILE A 1 268 ? -83.449 24.063 2.625 1.00 20.87 268 ILE A CA 1
ATOM 2013 C C . ILE A 1 268 ? -82.636 22.907 3.220 1.00 20.17 268 ILE A C 1
ATOM 2014 O O . ILE A 1 268 ? -83.146 21.802 3.341 1.00 18.85 268 ILE A O 1
ATOM 2019 N N . ALA A 1 269 ? -81.392 23.172 3.602 1.00 19.58 269 ALA A N 1
ATOM 2020 C CA . ALA A 1 269 ? -80.568 22.200 4.261 1.00 19.44 269 ALA A CA 1
ATOM 2021 C C . ALA A 1 269 ? -81.193 21.764 5.590 1.00 19.14 269 ALA A C 1
ATOM 2022 O O . ALA A 1 269 ? -81.670 22.574 6.361 1.00 19.35 269 ALA A O 1
ATOM 2024 N N . ASN A 1 270 ? -81.144 20.468 5.847 1.00 19.03 270 ASN A N 1
ATOM 2025 C CA . ASN A 1 270 ? -81.615 19.893 7.086 1.00 18.36 270 ASN A CA 1
ATOM 2026 C C . ASN A 1 270 ? -80.575 20.116 8.187 1.00 17.86 270 ASN A C 1
ATOM 2027 O O . ASN A 1 270 ? -79.456 19.622 8.071 1.00 18.59 270 ASN A O 1
ATOM 2032 N N . PRO A 1 271 ? -80.942 20.819 9.278 1.00 16.68 271 PRO A N 1
ATOM 2033 C CA . PRO A 1 271 ? -79.980 21.004 10.362 1.00 16.23 271 PRO A CA 1
ATOM 2034 C C . PRO A 1 271 ? -79.897 19.838 11.353 1.00 15.94 271 PRO A C 1
ATOM 2035 O O . PRO A 1 271 ? -79.075 19.890 12.272 1.00 16.13 271 PRO A O 1
ATOM 2039 N N . THR A 1 272 ? -80.683 18.781 11.140 1.00 15.33 272 THR A N 1
ATOM 2040 C CA . THR A 1 272 ? -80.877 17.717 12.126 1.00 15.36 272 THR A CA 1
ATOM 2041 C C . THR A 1 272 ? -79.578 16.951 12.416 1.00 15.63 272 THR A C 1
ATOM 2042 O O . THR A 1 272 ? -79.293 16.668 13.566 1.00 16.09 272 THR A O 1
ATOM 2046 N N . ALA A 1 273 ? -78.783 16.647 11.378 1.00 14.99 273 ALA A N 1
ATOM 2047 C CA . ALA A 1 273 ? -77.526 15.919 11.543 1.00 14.51 273 ALA A CA 1
ATOM 2048 C C . ALA A 1 273 ? -76.570 16.685 12.448 1.00 14.76 273 ALA A C 1
ATOM 2049 O O . ALA A 1 273 ? -76.002 16.123 13.405 1.00 14.36 273 ALA A O 1
ATOM 2051 N N . PHE A 1 274 ? -76.421 17.982 12.179 1.00 14.37 274 PHE A N 1
ATOM 2052 C CA . PHE A 1 274 ? -75.625 18.818 13.047 1.00 14.08 274 PHE A CA 1
ATOM 2053 C C . PHE A 1 274 ? -76.166 18.867 14.500 1.00 14.46 274 PHE A C 1
ATOM 2054 O O . PHE A 1 274 ? -75.418 18.660 15.463 1.00 14.26 274 PHE A O 1
ATOM 2062 N N . LEU A 1 275 ? -77.458 19.126 14.658 1.00 14.38 275 LEU A N 1
ATOM 2063 C CA . LEU A 1 275 ? -78.048 19.207 16.005 1.00 14.94 275 LEU A CA 1
ATOM 2064 C C . LEU A 1 275 ? -77.947 17.884 16.783 1.00 14.95 275 LEU A C 1
ATOM 2065 O O . LEU A 1 275 ? -77.694 17.876 17.974 1.00 14.46 275 LEU A O 1
ATOM 2070 N N . LEU A 1 276 ? -78.155 16.766 16.103 1.00 15.40 276 LEU A N 1
ATOM 2071 C CA . LEU A 1 276 ? -77.924 15.468 16.720 1.00 15.50 276 LEU A CA 1
ATOM 2072 C C . LEU A 1 276 ? -76.446 15.247 17.101 1.00 15.61 276 LEU A C 1
ATOM 2073 O O . LEU A 1 276 ? -76.166 14.546 18.070 1.00 15.63 276 LEU A O 1
ATOM 2078 N N . SER A 1 277 ? -75.515 15.847 16.355 1.00 15.62 277 SER A N 1
ATOM 2079 C CA A SER A 1 277 ? -74.090 15.786 16.695 0.50 16.28 277 SER A CA 1
ATOM 2080 C CA B SER A 1 277 ? -74.097 15.756 16.703 0.50 15.06 277 SER A CA 1
ATOM 2081 C C . SER A 1 277 ? -73.836 16.584 17.964 1.00 15.78 277 SER A C 1
ATOM 2082 O O . SER A 1 277 ? -73.027 16.204 18.801 1.00 15.65 277 SER A O 1
ATOM 2087 N N . VAL A 1 278 ? -74.553 17.696 18.116 1.00 16.28 278 VAL A N 1
ATOM 2088 C CA . VAL A 1 278 ? -74.508 18.478 19.374 1.00 16.10 278 VAL A CA 1
ATOM 2089 C C . VAL A 1 278 ? -75.016 17.630 20.541 1.00 16.62 278 VAL A C 1
ATOM 2090 O O . VAL A 1 278 ? -74.509 17.726 21.647 1.00 16.36 278 VAL A O 1
ATOM 2094 N N . GLY A 1 279 ? -76.021 16.793 20.277 1.00 17.49 279 GLY A N 1
ATOM 2095 C CA . GLY A 1 279 ? -76.567 15.872 21.265 1.00 17.28 279 GLY A CA 1
ATOM 2096 C C . GLY A 1 279 ? -75.547 14.878 21.753 1.00 17.28 279 GLY A C 1
ATOM 2097 O O . GLY A 1 279 ? -75.457 14.614 22.957 1.00 16.15 279 GLY A O 1
ATOM 2098 N N . MET A 1 280 ? -74.756 14.346 20.824 1.00 17.33 280 MET A N 1
ATOM 2099 C CA . MET A 1 280 ? -73.675 13.447 21.189 1.00 17.96 280 MET A CA 1
ATOM 2100 C C . MET A 1 280 ? -72.590 14.208 21.929 1.00 17.43 280 MET A C 1
ATOM 2101 O O . MET A 1 280 ? -71.970 13.658 22.827 1.00 18.65 280 MET A O 1
ATOM 2106 N N . MET A 1 281 ? -72.358 15.466 21.587 1.00 17.17 281 MET A N 1
ATOM 2107 C CA . MET A 1 281 ? -71.351 16.263 22.307 1.00 17.50 281 MET A CA 1
ATOM 2108 C C . MET A 1 281 ? -71.704 16.452 23.778 1.00 18.23 281 MET A C 1
ATOM 2109 O O . MET A 1 281 ? -70.834 16.341 24.645 1.00 18.86 281 MET A O 1
ATOM 2114 N N . LEU A 1 282 ? -72.976 16.750 24.031 1.00 18.51 282 LEU A N 1
ATOM 2115 C CA . LEU A 1 282 ? -73.489 17.000 25.370 1.00 18.69 282 LEU A CA 1
ATOM 2116 C C . LEU A 1 282 ? -73.474 15.748 26.235 1.00 19.84 282 LEU A C 1
ATOM 2117 O O . LEU A 1 282 ? -73.097 15.835 27.397 1.00 20.38 282 LEU A O 1
ATOM 2122 N N . ASP A 1 283 ? -73.907 14.609 25.675 1.00 21.29 283 ASP A N 1
ATOM 2123 C CA . ASP A 1 283 ? -73.735 13.276 26.307 1.00 21.66 283 ASP A CA 1
ATOM 2124 C C . ASP A 1 283 ? -72.330 13.085 26.851 1.00 20.55 283 ASP A C 1
ATOM 2125 O O . ASP A 1 283 ? -72.131 12.628 27.971 1.00 18.76 283 ASP A O 1
ATOM 2130 N N . ARG A 1 284 ? -71.341 13.368 26.015 1.00 20.53 284 ARG A N 1
ATOM 2131 C CA . ARG A 1 284 ? -69.953 13.204 26.431 1.00 20.66 284 ARG A CA 1
ATOM 2132 C C . ARG A 1 284 ? -69.564 14.217 27.501 1.00 20.73 284 ARG A C 1
ATOM 2133 O O . ARG A 1 284 ? -68.772 13.903 28.386 1.00 19.67 284 ARG A O 1
ATOM 2141 N N . MET A 1 285 ? -70.100 15.438 27.407 1.00 20.70 285 MET A N 1
ATOM 2142 C CA . MET A 1 285 ? -69.828 16.442 28.436 1.00 21.08 285 MET A CA 1
ATOM 2143 C C . MET A 1 285 ? -70.349 15.973 29.778 1.00 20.16 285 MET A C 1
ATOM 2144 O O . MET A 1 285 ? -69.693 16.174 30.775 1.00 19.78 285 MET A O 1
ATOM 2149 N N . GLN A 1 286 ? -71.531 15.365 29.792 1.00 20.72 286 GLN A N 1
ATOM 2150 C CA . GLN A 1 286 ? -72.062 14.732 30.997 1.00 23.39 286 GLN A CA 1
ATOM 2151 C C . GLN A 1 286 ? -71.093 13.688 31.557 1.00 23.57 286 GLN A C 1
ATOM 2152 O O . GLN A 1 286 ? -70.778 13.722 32.736 1.00 23.93 286 GLN A O 1
ATOM 2158 N N . GLU A 1 287 ? -70.630 12.772 30.704 1.00 24.49 287 GLU A N 1
ATOM 2159 C CA . GLU A 1 287 ? -69.816 11.649 31.152 1.00 25.63 287 GLU A CA 1
ATOM 2160 C C . GLU A 1 287 ? -68.436 12.074 31.592 1.00 24.87 287 GLU A C 1
ATOM 2161 O O . GLU A 1 287 ? -67.836 11.383 32.407 1.00 26.49 287 GLU A O 1
ATOM 2167 N N . LEU A 1 288 ? -67.938 13.191 31.065 1.00 23.12 288 LEU A N 1
ATOM 2168 C CA . LEU A 1 288 ? -66.662 13.754 31.522 1.00 22.87 288 LEU A CA 1
ATOM 2169 C C . LEU A 1 288 ? -66.806 14.597 32.801 1.00 24.31 288 LEU A C 1
ATOM 2170 O O . LEU A 1 288 ? -65.979 14.483 33.689 1.00 24.92 288 LEU A O 1
ATOM 2175 N N . SER A 1 289 ? -67.843 15.438 32.878 1.00 24.58 289 SER A N 1
ATOM 2176 C CA . SER A 1 289 ? -68.049 16.356 34.007 1.00 25.84 289 SER A CA 1
ATOM 2177 C C . SER A 1 289 ? -68.760 15.752 35.221 1.00 27.74 289 SER A C 1
ATOM 2178 O O . SER A 1 289 ? -68.625 16.262 36.325 1.00 27.77 289 SER A O 1
ATOM 2181 N N . GLY A 1 290 ? -69.554 14.709 35.015 1.00 28.48 290 GLY A N 1
ATOM 2182 C CA . GLY A 1 290 ? -70.473 14.252 36.057 1.00 30.64 290 GLY A CA 1
ATOM 2183 C C . GLY A 1 290 ? -71.589 15.245 36.401 1.00 30.97 290 GLY A C 1
ATOM 2184 O O . GLY A 1 290 ? -72.197 15.122 37.456 1.00 32.77 290 GLY A O 1
ATOM 2185 N N . ASP A 1 291 ? -71.880 16.206 35.515 1.00 31.31 291 ASP A N 1
ATOM 2186 C CA . ASP A 1 291 ? -72.955 17.182 35.737 1.00 31.04 291 ASP A CA 1
ATOM 2187 C C . ASP A 1 291 ? -74.210 16.831 34.926 1.00 30.46 291 ASP A C 1
ATOM 2188 O O . ASP A 1 291 ? -74.161 16.815 33.701 1.00 31.45 291 ASP A O 1
ATOM 2193 N N . ILE A 1 292 ? -75.335 16.590 35.610 1.00 29.19 292 ILE A N 1
ATOM 2194 C CA . ILE A 1 292 ? -76.621 16.222 34.968 1.00 29.57 292 ILE A CA 1
ATOM 2195 C C . ILE A 1 292 ? -77.199 17.318 34.021 1.00 29.12 292 ILE A C 1
ATOM 2196 O O . ILE A 1 292 ? -78.035 17.032 33.159 1.00 30.09 292 ILE A O 1
ATOM 2201 N N . ARG A 1 293 ? -76.778 18.566 34.171 1.00 27.63 293 ARG A N 1
ATOM 2202 C CA . ARG A 1 293 ? -77.327 19.621 33.325 1.00 26.70 293 ARG A CA 1
ATOM 2203 C C . ARG A 1 293 ? -77.128 19.337 31.859 1.00 25.60 293 ARG A C 1
ATOM 2204 O O . ARG A 1 293 ? -78.017 19.595 31.078 1.00 27.02 293 ARG A O 1
ATOM 2212 N N . TYR A 1 294 ? -75.975 18.781 31.482 1.00 25.20 294 TYR A N 1
ATOM 2213 C CA . TYR A 1 294 ? -75.719 18.452 30.066 1.00 25.42 294 TYR A CA 1
ATOM 2214 C C . TYR A 1 294 ? -76.630 17.360 29.540 1.00 24.74 294 TYR A C 1
ATOM 2215 O O . TYR A 1 294 ? -76.996 17.365 28.368 1.00 23.37 294 TYR A O 1
ATOM 2224 N N . ASN A 1 295 ? -76.946 16.409 30.413 1.00 26.24 295 ASN A N 1
ATOM 2225 C CA . ASN A 1 295 ? -77.942 15.373 30.122 1.00 27.50 295 ASN A CA 1
ATOM 2226 C C . ASN A 1 295 ? -79.327 15.954 29.964 1.00 26.76 295 ASN A C 1
ATOM 2227 O O . ASN A 1 295 ? -80.054 15.552 29.068 1.00 29.45 295 ASN A O 1
ATOM 2232 N N . ASN A 1 296 ? -79.698 16.896 30.830 1.00 25.76 296 ASN A N 1
ATOM 2233 C CA . ASN A 1 296 ? -80.995 17.567 30.684 1.00 25.46 296 ASN A CA 1
ATOM 2234 C C . ASN A 1 296 ? -81.049 18.339 29.362 1.00 24.00 296 ASN A C 1
ATOM 2235 O O . ASN A 1 296 ? -82.029 18.254 28.653 1.00 22.12 296 ASN A O 1
ATOM 2240 N N . ALA A 1 297 ? -79.986 19.077 29.026 1.00 23.22 297 ALA A N 1
ATOM 2241 C CA . ALA A 1 297 ? -79.941 19.796 27.741 1.00 22.12 297 ALA A CA 1
ATOM 2242 C C . ALA A 1 297 ? -80.004 18.818 26.553 1.00 22.63 297 ALA A C 1
ATOM 2243 O O . ALA A 1 297 ? -80.735 19.046 25.596 1.00 22.27 297 ALA A O 1
ATOM 2245 N N . ALA A 1 298 ? -79.286 17.699 26.645 1.00 23.46 298 ALA A N 1
ATOM 2246 C CA . ALA A 1 298 ? -79.321 16.693 25.585 1.00 23.34 298 ALA A CA 1
ATOM 2247 C C . ALA A 1 298 ? -80.716 16.119 25.370 1.00 23.84 298 ALA A C 1
ATOM 2248 O O . ALA A 1 298 ? -81.132 15.965 24.219 1.00 21.40 298 ALA A O 1
ATOM 2250 N N . LYS A 1 299 ? -81.428 15.814 26.464 1.00 26.61 299 LYS A N 1
ATOM 2251 C CA . LYS A 1 299 ? -82.804 15.271 26.376 1.00 28.71 299 LYS A CA 1
ATOM 2252 C C . LYS A 1 299 ? -83.790 16.296 25.828 1.00 28.14 299 LYS A C 1
ATOM 2253 O O . LYS A 1 299 ? -84.610 15.971 24.975 1.00 28.20 299 LYS A O 1
ATOM 2259 N N . SER A 1 300 ? -83.693 17.533 26.297 1.00 27.61 300 SER A N 1
ATOM 2260 C CA . SER A 1 300 ? -84.505 18.614 25.753 1.00 26.58 300 SER A CA 1
ATOM 2261 C C . SER A 1 300 ? -84.292 18.720 24.256 1.00 24.89 300 SER A C 1
ATOM 2262 O O . SER A 1 300 ? -85.246 18.852 23.494 1.00 25.06 300 SER A O 1
ATOM 2265 N N . LEU A 1 301 ? -83.036 18.659 23.828 1.00 24.12 301 LEU A N 1
ATOM 2266 C CA . LEU A 1 301 ? -82.718 18.809 22.393 1.00 21.80 301 LEU A CA 1
ATOM 2267 C C . LEU A 1 301 ? -83.341 17.686 21.585 1.00 21.06 301 LEU A C 1
ATOM 2268 O O . LEU A 1 301 ? -84.038 17.924 20.606 1.00 19.39 301 LEU A O 1
ATOM 2273 N N . ARG A 1 302 ? -83.076 16.448 22.002 1.00 22.07 302 ARG A N 1
ATOM 2274 C CA . ARG A 1 302 ? -83.557 15.287 21.270 1.00 23.26 302 ARG A CA 1
ATOM 2275 C C . ARG A 1 302 ? -85.080 15.149 21.296 1.00 23.91 302 ARG A C 1
ATOM 2276 O O . ARG A 1 302 ? -85.677 14.830 20.275 1.00 24.51 302 ARG A O 1
ATOM 2284 N N . ASP A 1 303 ? -85.696 15.372 22.457 1.00 23.81 303 ASP A N 1
ATOM 2285 C CA . ASP A 1 303 ? -87.156 15.370 22.574 1.00 24.83 303 ASP A CA 1
ATOM 2286 C C . ASP A 1 303 ? -87.741 16.390 21.596 1.00 23.52 303 ASP A C 1
ATOM 2287 O O . ASP A 1 303 ? -88.706 16.102 20.872 1.00 23.80 303 ASP A O 1
ATOM 2292 N N . ALA A 1 304 ? -87.124 17.572 21.541 1.00 22.92 304 ALA A N 1
ATOM 2293 C CA . ALA A 1 304 ? -87.582 18.636 20.647 1.00 20.92 304 ALA A CA 1
ATOM 2294 C C . ALA A 1 304 ? -87.550 18.203 19.185 1.00 21.30 304 ALA A C 1
ATOM 2295 O O . ALA A 1 304 ? -88.531 18.378 18.443 1.00 20.06 304 ALA A O 1
ATOM 2297 N N . ILE A 1 305 ? -86.432 17.623 18.771 1.00 21.40 305 ILE A N 1
ATOM 2298 C CA . ILE A 1 305 ? -86.300 17.188 17.388 1.00 21.68 305 ILE A CA 1
ATOM 2299 C C . ILE A 1 305 ? -87.280 16.056 17.133 1.00 21.78 305 ILE A C 1
ATOM 2300 O O . ILE A 1 305 ? -87.892 15.987 16.075 1.00 19.70 305 ILE A O 1
ATOM 2305 N N . TYR A 1 306 ? -87.409 15.154 18.093 1.00 23.65 306 TYR A N 1
ATOM 2306 C CA . TYR A 1 306 ? -88.280 14.003 17.880 1.00 27.28 306 TYR A CA 1
ATOM 2307 C C . TYR A 1 306 ? -89.736 14.487 17.742 1.00 25.57 306 TYR A C 1
ATOM 2308 O O . TYR A 1 306 ? -90.448 14.007 16.863 1.00 26.22 306 TYR A O 1
ATOM 2317 N N . SER A 1 307 ? -90.156 15.450 18.570 1.00 23.18 307 SER A N 1
ATOM 2318 C CA . SER A 1 307 ? -91.493 16.050 18.434 1.00 23.31 307 SER A CA 1
ATOM 2319 C C . SER A 1 307 ? -91.726 16.686 17.077 1.00 22.05 307 SER A C 1
ATOM 2320 O O . SER A 1 307 ? -92.810 16.539 16.500 1.00 21.36 307 SER A O 1
ATOM 2323 N N . VAL A 1 308 ? -90.731 17.419 16.587 1.00 19.52 308 VAL A N 1
ATOM 2324 C CA . VAL A 1 308 ? -90.886 18.104 15.309 1.00 19.24 308 VAL A CA 1
ATOM 2325 C C . VAL A 1 308 ? -91.112 17.082 14.214 1.00 19.55 308 VAL A C 1
ATOM 2326 O O . VAL A 1 308 ? -91.975 17.259 13.360 1.00 20.46 308 VAL A O 1
ATOM 2330 N N . TYR A 1 309 ? -90.343 16.009 14.248 1.00 19.47 309 TYR A N 1
ATOM 2331 C CA . TYR A 1 309 ? -90.519 14.942 13.274 1.00 21.21 309 TYR A CA 1
ATOM 2332 C C . TYR A 1 309 ? -91.846 14.217 13.455 1.00 22.20 309 TYR A C 1
ATOM 2333 O O . TYR A 1 309 ? -92.513 13.893 12.485 1.00 19.96 309 TYR A O 1
ATOM 2342 N N . SER A 1 310 ? -92.204 13.948 14.700 1.00 23.11 310 SER A N 1
ATOM 2343 C CA . SER A 1 310 ? -93.453 13.271 14.961 1.00 26.45 310 SER A CA 1
ATOM 2344 C C . SER A 1 310 ? -94.647 14.125 14.460 1.00 26.17 310 SER A C 1
ATOM 2345 O O . SER A 1 310 ? -95.516 13.604 13.778 1.00 24.45 310 SER A O 1
ATOM 2348 N N . GLU A 1 311 ? -94.652 15.432 14.743 1.00 27.91 311 GLU A N 1
ATOM 2349 C CA . GLU A 1 311 ? -95.713 16.325 14.250 1.00 29.51 311 GLU A CA 1
ATOM 2350 C C . GLU A 1 311 ? -95.712 16.483 12.728 1.00 29.74 311 GLU A C 1
ATOM 2351 O O . GLU A 1 311 ? -96.757 16.479 12.108 1.00 26.37 311 GLU A O 1
ATOM 2357 N N . GLY A 1 312 ? -94.539 16.651 12.134 1.00 30.63 312 GLY A N 1
ATOM 2358 C CA . GLY A 1 312 ? -94.393 16.559 10.686 1.00 30.46 312 GLY A CA 1
ATOM 2359 C C . GLY A 1 312 ? -94.866 17.746 9.862 1.00 30.44 312 GLY A C 1
ATOM 2360 O O . GLY A 1 312 ? -95.164 17.576 8.692 1.00 29.01 312 GLY A O 1
ATOM 2361 N N . LYS A 1 313 ? -94.920 18.950 10.440 1.00 32.94 313 LYS A N 1
ATOM 2362 C CA . LYS A 1 313 ? -95.230 20.167 9.643 1.00 33.17 313 LYS A CA 1
ATOM 2363 C C . LYS A 1 313 ? -93.976 20.918 9.188 1.00 30.11 313 LYS A C 1
ATOM 2364 O O . LYS A 1 313 ? -94.001 21.537 8.141 1.00 27.38 313 LYS A O 1
ATOM 2370 N N . TYR A 1 314 ? -92.893 20.877 9.969 1.00 28.00 314 TYR A N 1
ATOM 2371 C CA . TYR A 1 314 ? -91.700 21.655 9.639 1.00 28.03 314 TYR A CA 1
ATOM 2372 C C . TYR A 1 314 ? -90.502 20.748 9.397 1.00 28.66 314 TYR A C 1
ATOM 2373 O O . TYR A 1 314 ? -89.564 20.716 10.188 1.00 32.56 314 TYR A O 1
ATOM 2382 N N . LEU A 1 315 ? -90.548 20.028 8.284 1.00 27.23 315 LEU A N 1
ATOM 2383 C CA . LEU A 1 315 ? -89.466 19.160 7.852 1.00 27.12 315 LEU A CA 1
ATOM 2384 C C . LEU A 1 315 ? -88.893 19.635 6.514 1.00 25.44 315 LEU A C 1
ATOM 2385 O O . LEU A 1 315 ? -89.639 20.083 5.640 1.00 23.56 315 LEU A O 1
ATOM 2390 N N . THR A 1 316 ? -87.573 19.521 6.344 1.00 22.40 316 THR A N 1
ATOM 2391 C CA . THR A 1 316 ? -86.947 19.906 5.066 1.00 21.89 316 THR A CA 1
ATOM 2392 C C . THR A 1 316 ? -87.276 18.887 3.966 1.00 20.69 316 THR A C 1
ATOM 2393 O O . THR A 1 316 ? -87.744 17.809 4.269 1.00 19.85 316 THR A O 1
ATOM 2397 N N . PRO A 1 317 ? -87.064 19.240 2.687 1.00 21.19 317 PRO A N 1
ATOM 2398 C CA . PRO A 1 317 ? -87.355 18.342 1.551 1.00 22.07 317 PRO A CA 1
ATOM 2399 C C . PRO A 1 317 ? -86.674 16.966 1.576 1.00 24.29 317 PRO A C 1
ATOM 2400 O O . PRO A 1 317 ? -87.280 15.969 1.145 1.00 25.06 317 PRO A O 1
ATOM 2404 N N . ASP A 1 318 ? -85.438 16.906 2.081 1.00 23.69 318 ASP A N 1
ATOM 2405 C CA . ASP A 1 318 ? -84.704 15.643 2.151 1.00 24.79 318 ASP A CA 1
ATOM 2406 C C . ASP A 1 318 ? -85.372 14.603 3.078 1.00 25.22 318 ASP A C 1
ATOM 2407 O O . ASP A 1 318 ? -85.106 13.407 2.948 1.00 24.08 318 ASP A O 1
ATOM 2412 N N . VAL A 1 319 ? -86.194 15.053 4.027 1.00 25.06 319 VAL A N 1
ATOM 2413 C CA . VAL A 1 319 ? -86.913 14.133 4.915 1.00 25.96 319 VAL A CA 1
ATOM 2414 C C . VAL A 1 319 ? -88.422 14.186 4.625 1.00 27.93 319 VAL A C 1
ATOM 2415 O O . VAL A 1 319 ? -89.235 13.967 5.508 1.00 30.16 319 VAL A O 1
ATOM 2419 N N . GLY A 1 320 ? -88.790 14.495 3.388 1.00 30.32 320 GLY A N 1
ATOM 2420 C CA . GLY A 1 320 ? -90.173 14.368 2.948 1.00 30.23 320 GLY A CA 1
ATOM 2421 C C . GLY A 1 320 ? -91.091 15.548 3.206 1.00 29.55 320 GLY A C 1
ATOM 2422 O O . GLY A 1 320 ? -92.286 15.441 2.948 1.00 30.34 320 GLY A O 1
ATOM 2423 N N . GLY A 1 321 ? -90.551 16.666 3.693 1.00 27.50 321 GLY A N 1
ATOM 2424 C CA . GLY A 1 321 ? -91.348 17.853 3.987 1.00 26.05 321 GLY A CA 1
ATOM 2425 C C . GLY A 1 321 ? -91.238 18.942 2.921 1.00 24.70 321 GLY A C 1
ATOM 2426 O O . GLY A 1 321 ? -90.805 18.703 1.797 1.00 23.87 321 GLY A O 1
ATOM 2427 N N . SER A 1 322 ? -91.648 20.151 3.271 1.00 24.77 322 SER A N 1
ATOM 2428 C CA . SER A 1 322 ? -91.524 21.283 2.351 1.00 24.14 322 SER A CA 1
ATOM 2429 C C . SER A 1 322 ? -91.152 22.587 3.048 1.00 23.60 322 SER A C 1
ATOM 2430 O O . SER A 1 322 ? -91.399 23.665 2.521 1.00 23.57 322 SER A O 1
ATOM 2433 N N . SER A 1 323 ? -90.560 22.500 4.235 1.00 23.34 323 SER A N 1
ATOM 2434 C CA . SER A 1 323 ? -90.214 23.679 4.997 1.00 21.45 323 SER A CA 1
ATOM 2435 C C . SER A 1 323 ? -88.753 24.048 4.793 1.00 21.17 323 SER A C 1
ATOM 2436 O O . SER A 1 323 ? -87.963 23.285 4.206 1.00 19.12 323 SER A O 1
ATOM 2439 N N . THR A 1 324 ? -88.406 25.243 5.265 1.00 21.36 324 THR A N 1
ATOM 2440 C CA . THR A 1 324 ? -87.026 25.721 5.210 1.00 21.45 324 THR A CA 1
ATOM 2441 C C . THR A 1 324 ? -86.217 25.327 6.457 1.00 19.70 324 THR A C 1
ATOM 2442 O O . THR A 1 324 ? -86.752 24.887 7.485 1.00 18.38 324 THR A O 1
ATOM 2446 N N . THR A 1 325 ? -84.911 25.472 6.327 1.00 18.94 325 THR A N 1
ATOM 2447 C CA . THR A 1 325 ? -84.005 25.333 7.453 1.00 18.49 325 THR A CA 1
ATOM 2448 C C . THR A 1 325 ? -84.425 26.235 8.620 1.00 20.38 325 THR A C 1
ATOM 2449 O O . THR A 1 325 ? -84.503 25.768 9.771 1.00 20.73 325 THR A O 1
ATOM 2453 N N . ASP A 1 326 ? -84.717 27.508 8.319 1.00 22.80 326 ASP A N 1
ATOM 2454 C CA . ASP A 1 326 ? -85.240 28.476 9.318 1.00 25.28 326 ASP A CA 1
ATOM 2455 C C . ASP A 1 326 ? -86.479 27.969 10.080 1.00 23.14 326 ASP A C 1
ATOM 2456 O O . ASP A 1 326 ? -86.493 27.951 11.326 1.00 21.00 326 ASP A O 1
ATOM 2461 N N . GLU A 1 327 ? -87.497 27.562 9.325 1.00 22.27 327 GLU A N 1
ATOM 2462 C CA . GLU A 1 327 ? -88.726 26.997 9.891 1.00 23.76 327 GLU A CA 1
ATOM 2463 C C . GLU A 1 327 ? -88.457 25.804 10.808 1.00 23.70 327 GLU A C 1
ATOM 2464 O O . GLU A 1 327 ? -89.026 25.704 11.875 1.00 23.32 327 GLU A O 1
ATOM 2470 N N . MET A 1 328 ? -87.574 24.913 10.384 1.00 22.71 328 MET A N 1
ATOM 2471 C CA . MET A 1 328 ? -87.203 23.769 11.185 1.00 23.82 328 MET A CA 1
ATOM 2472 C C . MET A 1 328 ? -86.523 24.198 12.498 1.00 22.80 328 MET A C 1
ATOM 2473 O O . MET A 1 328 ? -86.817 23.669 13.584 1.00 21.44 328 MET A O 1
ATOM 2478 N N . ILE A 1 329 ? -85.621 25.164 12.402 1.00 21.88 329 ILE A N 1
ATOM 2479 C CA . ILE A 1 329 ? -84.870 25.639 13.562 1.00 21.25 329 ILE A CA 1
ATOM 2480 C C . ILE A 1 329 ? -85.784 26.319 14.573 1.00 20.71 329 ILE A C 1
ATOM 2481 O O . ILE A 1 329 ? -85.625 26.136 15.770 1.00 19.55 329 ILE A O 1
ATOM 2486 N N . SER A 1 330 ? -86.713 27.127 14.094 1.00 20.95 330 SER A N 1
ATOM 2487 C CA . SER A 1 330 ? -87.665 27.788 14.983 1.00 22.79 330 SER A CA 1
ATOM 2488 C C . SER A 1 330 ? -88.591 26.787 15.669 1.00 22.35 330 SER A C 1
ATOM 2489 O O . SER A 1 330 ? -88.818 26.873 16.873 1.00 23.25 330 SER A O 1
ATOM 2492 N N . ALA A 1 331 ? -89.081 25.807 14.922 1.00 21.66 331 ALA A N 1
ATOM 2493 C CA . ALA A 1 331 ? -89.876 24.728 15.505 1.00 21.76 331 ALA A CA 1
ATOM 2494 C C . ALA A 1 331 ? -89.165 23.975 16.616 1.00 23.00 331 ALA A C 1
ATOM 2495 O O . ALA A 1 331 ? -89.749 23.707 17.682 1.00 22.31 331 ALA A O 1
ATOM 2497 N N . ILE A 1 332 ? -87.908 23.611 16.376 1.00 23.91 332 ILE A N 1
ATOM 2498 C CA . ILE A 1 332 ? -87.145 22.898 17.391 1.00 24.66 332 ILE A CA 1
ATOM 2499 C C . ILE A 1 332 ? -86.900 23.836 18.561 1.00 26.56 332 ILE A C 1
ATOM 2500 O O . ILE A 1 332 ? -87.088 23.450 19.719 1.00 27.39 332 ILE A O 1
ATOM 2505 N N . ARG A 1 333 ? -86.481 25.062 18.259 1.00 28.47 333 ARG A N 1
ATOM 2506 C CA . ARG A 1 333 ? -86.144 26.025 19.297 1.00 31.30 333 ARG A CA 1
ATOM 2507 C C . ARG A 1 333 ? -87.340 26.210 20.249 1.00 32.10 333 ARG A C 1
ATOM 2508 O O . ARG A 1 333 ? -87.169 26.146 21.459 1.00 33.03 333 ARG A O 1
ATOM 2516 N N . SER A 1 334 ? -88.547 26.401 19.713 1.00 31.48 334 SER A N 1
ATOM 2517 C CA . SER A 1 334 ? -89.698 26.678 20.576 1.00 33.14 334 SER A CA 1
ATOM 2518 C C . SER A 1 334 ? -90.086 25.495 21.463 1.00 34.73 334 SER A C 1
ATOM 2519 O O . SER A 1 334 ? -90.701 25.691 22.508 1.00 34.47 334 SER A O 1
ATOM 2522 N N . LYS A 1 335 ? -89.719 24.274 21.065 1.00 36.17 335 LYS A N 1
ATOM 2523 C CA . LYS A 1 335 ? -89.985 23.099 21.897 1.00 36.74 335 LYS A CA 1
ATOM 2524 C C . LYS A 1 335 ? -88.995 22.937 23.030 1.00 38.31 335 LYS A C 1
ATOM 2525 O O . LYS A 1 335 ? -89.330 22.351 24.043 1.00 41.10 335 LYS A O 1
ATOM 2531 N N . ILE A 1 336 ? -87.788 23.476 22.867 1.00 40.91 336 ILE A N 1
ATOM 2532 C CA . ILE A 1 336 ? -86.828 23.588 23.973 1.00 40.78 336 ILE A CA 1
ATOM 2533 C C . ILE A 1 336 ? -87.345 24.709 24.877 1.00 44.28 336 ILE A C 1
ATOM 2534 O O . ILE A 1 336 ? -87.890 25.687 24.362 1.00 47.32 336 ILE A O 1
ATOM 2539 N N . GLY A 1 337 ? -87.243 24.582 26.203 1.00 46.88 337 GLY A N 1
ATOM 2540 C CA . GLY A 1 337 ? -86.779 23.380 26.899 1.00 49.64 337 GLY A CA 1
ATOM 2541 C C . GLY A 1 337 ? -86.840 23.514 28.421 1.00 53.61 337 GLY A C 1
ATOM 2542 O O . GLY A 1 337 ? -87.752 22.971 29.073 1.00 53.10 337 GLY A O 1
ATOM 2544 N N . GLY B 1 2 ? -26.115 26.948 -29.874 1.00 27.24 2 GLY B N 1
ATOM 2545 C CA . GLY B 1 2 ? -25.656 27.661 -28.657 1.00 25.26 2 GLY B CA 1
ATOM 2546 C C . GLY B 1 2 ? -26.159 26.984 -27.411 1.00 24.04 2 GLY B C 1
ATOM 2547 O O . GLY B 1 2 ? -27.116 26.229 -27.454 1.00 25.72 2 GLY B O 1
ATOM 2548 N N . PHE B 1 3 ? -25.522 27.278 -26.289 1.00 22.46 3 PHE B N 1
ATOM 2549 C CA . PHE B 1 3 ? -25.951 26.764 -25.001 1.00 20.77 3 PHE B CA 1
ATOM 2550 C C . PHE B 1 3 ? -25.985 27.881 -23.974 1.00 18.93 3 PHE B C 1
ATOM 2551 O O . PHE B 1 3 ? -25.226 28.844 -24.052 1.00 18.88 3 PHE B O 1
ATOM 2559 N N . VAL B 1 4 ? -26.866 27.712 -23.007 1.00 18.71 4 VAL B N 1
ATOM 2560 C CA . VAL B 1 4 ? -26.945 28.536 -21.796 1.00 18.91 4 VAL B CA 1
ATOM 2561 C C . VAL B 1 4 ? -26.612 27.612 -20.614 1.00 18.33 4 VAL B C 1
ATOM 2562 O O . VAL B 1 4 ? -27.147 26.497 -20.507 1.00 18.19 4 VAL B O 1
ATOM 2566 N N . VAL B 1 5 ? -25.697 28.049 -19.761 1.00 17.18 5 VAL B N 1
ATOM 2567 C CA . VAL B 1 5 ? -25.274 27.268 -18.632 1.00 17.18 5 VAL B CA 1
ATOM 2568 C C . VAL B 1 5 ? -25.556 28.062 -17.361 1.00 17.78 5 VAL B C 1
ATOM 2569 O O . VAL B 1 5 ? -25.023 29.148 -17.195 1.00 18.65 5 VAL B O 1
ATOM 2573 N N . ALA B 1 6 ? -26.429 27.542 -16.494 1.00 17.81 6 ALA B N 1
ATOM 2574 C CA . ALA B 1 6 ? -26.539 28.024 -15.103 1.00 17.50 6 ALA B CA 1
ATOM 2575 C C . ALA B 1 6 ? -25.268 27.657 -14.322 1.00 17.26 6 ALA B C 1
ATOM 2576 O O . ALA B 1 6 ? -24.943 26.488 -14.150 1.00 18.18 6 ALA B O 1
ATOM 2578 N N . LEU B 1 7 ? -24.548 28.666 -13.875 1.00 16.79 7 LEU B N 1
ATOM 2579 C CA . LEU B 1 7 ? -23.288 28.484 -13.183 1.00 16.57 7 LEU B CA 1
ATOM 2580 C C . LEU B 1 7 ? -23.503 28.769 -11.709 1.00 16.51 7 LEU B C 1
ATOM 2581 O O . LEU B 1 7 ? -23.720 29.915 -11.328 1.00 17.58 7 LEU B O 1
ATOM 2586 N N . ILE B 1 8 ? -23.441 27.715 -10.898 1.00 16.87 8 ILE B N 1
ATOM 2587 C CA . ILE B 1 8 ? -23.713 27.768 -9.472 1.00 18.03 8 ILE B CA 1
ATOM 2588 C C . ILE B 1 8 ? -22.400 27.716 -8.683 1.00 18.87 8 ILE B C 1
ATOM 2589 O O . ILE B 1 8 ? -21.624 26.775 -8.786 1.00 17.93 8 ILE B O 1
ATOM 2594 N N . GLN B 1 9 ? -22.183 28.725 -7.869 1.00 19.64 9 GLN B N 1
ATOM 2595 C CA . GLN B 1 9 ? -20.933 28.862 -7.164 1.00 21.74 9 GLN B CA 1
ATOM 2596 C C . GLN B 1 9 ? -20.938 28.036 -5.886 1.00 20.66 9 GLN B C 1
ATOM 2597 O O . GLN B 1 9 ? -19.918 27.490 -5.507 1.00 22.22 9 GLN B O 1
ATOM 2603 N N . GLY B 1 10 ? -22.077 27.950 -5.222 1.00 20.15 10 GLY B N 1
ATOM 2604 C CA . GLY B 1 10 ? -22.225 27.057 -4.081 1.00 20.42 10 GLY B CA 1
ATOM 2605 C C . GLY B 1 10 ? -21.637 27.598 -2.790 1.00 20.91 10 GLY B C 1
ATOM 2606 O O . GLY B 1 10 ? -21.662 28.799 -2.553 1.00 20.86 10 GLY B O 1
ATOM 2607 N N . ASP B 1 11 ? -21.114 26.706 -1.953 1.00 20.79 11 ASP B N 1
ATOM 2608 C CA . ASP B 1 11 ? -20.625 27.073 -0.620 1.00 20.97 11 ASP B CA 1
ATOM 2609 C C . ASP B 1 11 ? -19.174 26.661 -0.386 1.00 20.70 11 ASP B C 1
ATOM 2610 O O . ASP B 1 11 ? -18.601 25.862 -1.126 1.00 19.49 11 ASP B O 1
ATOM 2615 N N . GLY B 1 12 ? -18.602 27.188 0.688 1.00 20.91 12 GLY B N 1
ATOM 2616 C CA . GLY B 1 12 ? -17.253 26.825 1.087 1.00 20.60 12 GLY B CA 1
ATOM 2617 C C . GLY B 1 12 ? -16.245 27.261 0.046 1.00 20.39 12 GLY B C 1
ATOM 2618 O O . GLY B 1 12 ? -16.177 2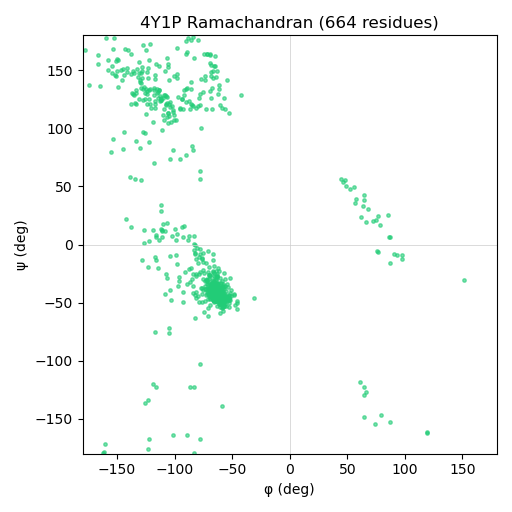8.428 -0.288 1.00 20.25 12 GLY B O 1
ATOM 2619 N N . ILE B 1 13 ? -15.466 26.318 -0.478 1.00 21.07 13 ILE B N 1
ATOM 2620 C CA . ILE B 1 13 ? -14.521 26.627 -1.551 1.00 20.50 13 ILE B CA 1
ATOM 2621 C C . ILE B 1 13 ? -15.225 26.796 -2.895 1.00 21.04 13 ILE B C 1
ATOM 2622 O O . ILE B 1 13 ? -14.610 27.251 -3.863 1.00 21.82 13 ILE B O 1
ATOM 2627 N N . GLY B 1 14 ? -16.502 26.421 -2.972 1.00 20.03 14 GLY B N 1
ATOM 2628 C CA . GLY B 1 14 ? -17.242 26.552 -4.225 1.00 20.13 14 GLY B CA 1
ATOM 2629 C C . GLY B 1 14 ? -17.072 27.881 -4.941 1.00 19.85 14 GLY B C 1
ATOM 2630 O O . GLY B 1 14 ? -16.693 27.902 -6.127 1.00 19.30 14 GLY B O 1
ATOM 2631 N N . PRO B 1 15 ? -17.358 29.001 -4.231 1.00 19.40 15 PRO B N 1
ATOM 2632 C CA . PRO B 1 15 ? -17.258 30.307 -4.866 1.00 19.81 15 PRO B CA 1
ATOM 2633 C C . PRO B 1 15 ? -15.865 30.658 -5.372 1.00 20.83 15 PRO B C 1
ATOM 2634 O O . PRO B 1 15 ? -15.753 31.137 -6.479 1.00 21.25 15 PRO B O 1
ATOM 2638 N N . GLU B 1 16 ? -14.807 30.378 -4.623 1.00 21.69 16 GLU B N 1
ATOM 2639 C CA . GLU B 1 16 ? -13.470 30.713 -5.116 1.00 23.37 16 GLU B CA 1
ATOM 2640 C C . GLU B 1 16 ? -13.065 29.869 -6.329 1.00 22.15 16 GLU B C 1
ATOM 2641 O O . GLU B 1 16 ? -12.547 30.403 -7.314 1.00 23.17 16 GLU B O 1
ATOM 2647 N N . VAL B 1 17 ? -13.346 28.576 -6.288 1.00 20.41 17 VAL B N 1
ATOM 2648 C CA . VAL B 1 17 ? -13.008 27.729 -7.390 1.00 20.87 17 VAL B CA 1
ATOM 2649 C C . VAL B 1 17 ? -13.797 28.134 -8.639 1.00 21.05 17 VAL B C 1
ATOM 2650 O O . VAL B 1 17 ? -13.212 28.292 -9.707 1.00 21.68 17 VAL B O 1
ATOM 2654 N N . VAL B 1 18 ? -15.112 28.315 -8.516 1.00 18.89 18 VAL B N 1
ATOM 2655 C CA . VAL B 1 18 ? -15.905 28.593 -9.693 1.00 18.83 18 VAL B CA 1
ATOM 2656 C C . VAL B 1 18 ? -15.477 29.934 -10.307 1.00 18.93 18 VAL B C 1
ATOM 2657 O O . VAL B 1 18 ? -15.249 30.019 -11.498 1.00 18.19 18 VAL B O 1
ATOM 2661 N N . SER B 1 19 ? -15.348 30.966 -9.482 1.00 18.68 19 SER B N 1
ATOM 2662 C CA . SER B 1 19 ? -15.171 32.308 -9.987 1.00 19.82 19 SER B CA 1
ATOM 2663 C C . SER B 1 19 ? -13.743 32.486 -10.550 1.00 19.59 19 SER B C 1
ATOM 2664 O O . SER B 1 19 ? -13.555 33.146 -11.573 1.00 19.14 19 SER B O 1
ATOM 2667 N N . LYS B 1 20 ? -12.752 31.851 -9.927 1.00 19.89 20 LYS B N 1
ATOM 2668 C CA . LYS B 1 20 ? -11.377 31.872 -10.462 1.00 19.70 20 LYS B CA 1
ATOM 2669 C C . LYS B 1 20 ? -11.209 31.046 -11.748 1.00 20.04 20 LYS B C 1
ATOM 2670 O O . LYS B 1 20 ? -10.288 31.297 -12.538 1.00 19.20 20 LYS B O 1
ATOM 2676 N N . SER B 1 21 ? -12.092 30.067 -11.950 1.00 19.89 21 SER B N 1
ATOM 2677 C CA . SER B 1 21 ? -12.098 29.287 -13.186 1.00 20.40 21 SER B CA 1
ATOM 2678 C C . SER B 1 21 ? -12.773 30.003 -14.352 1.00 20.24 21 SER B C 1
ATOM 2679 O O . SER B 1 21 ? -12.613 29.588 -15.493 1.00 19.90 21 SER B O 1
ATOM 2682 N N . LYS B 1 22 ? -13.536 31.051 -14.091 1.00 20.72 22 LYS B N 1
ATOM 2683 C CA . LYS B 1 22 ? -14.231 31.755 -15.173 1.00 21.95 22 LYS B CA 1
ATOM 2684 C C . LYS B 1 22 ? -13.288 32.186 -16.294 1.00 21.45 22 LYS B C 1
ATOM 2685 O O . LYS B 1 22 ? -13.650 32.154 -17.468 1.00 19.81 22 LYS B O 1
ATOM 2691 N N . THR B 1 23 ? -12.074 32.581 -15.936 1.00 20.89 23 THR B N 1
ATOM 2692 C CA . THR B 1 23 ? -11.112 32.993 -16.942 1.00 20.68 23 THR B CA 1
ATOM 2693 C C . THR B 1 23 ? -10.756 31.822 -17.892 1.00 20.59 23 THR B C 1
ATOM 2694 O O . THR B 1 23 ? -10.448 32.038 -19.055 1.00 21.61 23 THR B O 1
ATOM 2698 N N . ILE B 1 24 ? -10.851 30.580 -17.423 1.00 21.00 24 ILE B N 1
ATOM 2699 C CA . ILE B 1 24 ? -10.678 29.410 -18.306 1.00 21.07 24 ILE B CA 1
ATOM 2700 C C . ILE B 1 24 ? -11.924 29.189 -19.196 1.00 22.09 24 ILE B C 1
ATOM 2701 O O . ILE B 1 24 ? -11.803 28.847 -20.390 1.00 20.19 24 ILE B O 1
ATOM 2706 N N . LEU B 1 25 ? -13.105 29.392 -18.621 1.00 21.95 25 LEU B N 1
ATOM 2707 C CA . LEU B 1 25 ? -14.346 29.354 -19.392 1.00 24.62 25 LEU B CA 1
ATOM 2708 C C . LEU B 1 25 ? -14.278 30.330 -20.585 1.00 25.57 25 LEU B C 1
ATOM 2709 O O . LEU B 1 25 ? -14.578 29.956 -21.741 1.00 25.53 25 LEU B O 1
ATOM 2714 N N . ALA B 1 26 ? -13.846 31.557 -20.292 1.00 25.43 26 ALA B N 1
ATOM 2715 C CA . ALA B 1 26 ? -13.712 32.623 -21.286 1.00 25.59 26 ALA B CA 1
ATOM 2716 C C . ALA B 1 26 ? -12.659 32.300 -22.356 1.00 25.82 26 ALA B C 1
ATOM 2717 O O . ALA B 1 26 ? -12.909 32.500 -23.552 1.00 24.51 26 ALA B O 1
ATOM 2719 N N . ARG B 1 27 ? -11.489 31.831 -21.915 1.00 27.16 27 ARG B N 1
ATOM 2720 C CA . ARG B 1 27 ? -10.430 31.331 -22.816 1.00 30.56 27 ARG B CA 1
ATOM 2721 C C . ARG B 1 27 ? -10.941 30.286 -23.797 1.00 28.71 27 ARG B C 1
ATOM 2722 O O . ARG B 1 27 ? -10.640 30.340 -24.990 1.00 28.78 27 ARG B O 1
ATOM 2730 N N . LEU B 1 28 ? -11.675 29.319 -23.267 1.00 26.84 28 LEU B N 1
ATOM 2731 C CA . LEU B 1 28 ? -12.192 28.243 -24.078 1.00 27.13 28 LEU B CA 1
ATOM 2732 C C . LEU B 1 28 ? -13.163 28.805 -25.109 1.00 26.30 28 LEU B C 1
ATOM 2733 O O . LEU B 1 28 ? -13.126 28.412 -26.268 1.00 24.17 28 LEU B O 1
ATOM 2738 N N . ASN B 1 29 ? -14.028 29.722 -24.677 1.00 26.84 29 ASN B N 1
ATOM 2739 C CA . ASN B 1 29 ? -15.015 30.333 -25.579 1.00 27.97 29 ASN B CA 1
ATOM 2740 C C . ASN B 1 29 ? -14.327 31.114 -26.691 1.00 29.01 29 ASN B C 1
ATOM 2741 O O . ASN B 1 29 ? -14.775 31.081 -27.837 1.00 28.07 29 ASN B O 1
ATOM 2746 N N . GLU B 1 30 ? -13.241 31.797 -26.322 1.00 31.94 30 GLU B N 1
ATOM 2747 C CA . GLU B 1 30 ? -12.472 32.661 -27.222 1.00 34.42 30 GLU B CA 1
ATOM 2748 C C . GLU B 1 30 ? -11.710 31.812 -28.238 1.00 32.81 30 GLU B C 1
ATOM 2749 O O . GLU B 1 30 ? -11.876 31.980 -29.434 1.00 29.36 30 GLU B O 1
ATOM 2755 N N . LYS B 1 31 ? -10.912 30.873 -27.743 1.00 33.45 31 LYS B N 1
ATOM 2756 C CA . LYS B 1 31 ? -10.036 30.086 -28.586 1.00 35.24 31 LYS B CA 1
ATOM 2757 C C . LYS B 1 31 ? -10.812 29.149 -29.524 1.00 34.14 31 LYS B C 1
ATOM 2758 O O . LYS B 1 31 ? -10.402 28.960 -30.665 1.00 31.82 31 LYS B O 1
ATOM 2764 N N . PHE B 1 32 ? -11.941 28.596 -29.074 1.00 31.90 32 PHE B N 1
ATOM 2765 C CA . PHE B 1 32 ? -12.686 27.620 -29.882 1.00 29.32 32 PHE B CA 1
ATOM 2766 C C . PHE B 1 32 ? -14.039 28.097 -30.422 1.00 29.51 32 PHE B C 1
ATOM 2767 O O . PHE B 1 32 ? -14.832 27.290 -30.924 1.00 27.84 32 PHE B O 1
ATOM 2775 N N . SER B 1 33 ? -14.287 29.404 -30.333 1.00 29.41 33 SER B N 1
ATOM 2776 C CA . SER B 1 33 ? -15.522 30.014 -30.823 1.00 31.40 33 SER B CA 1
ATOM 2777 C C . SER B 1 33 ? -16.769 29.245 -30.355 1.00 31.28 33 SER B C 1
ATOM 2778 O O . SER B 1 33 ? -17.623 28.822 -31.167 1.00 32.57 33 SER B O 1
ATOM 2781 N N . LEU B 1 34 ? -16.862 29.090 -29.034 1.00 27.70 34 LEU B N 1
ATOM 2782 C CA . LEU B 1 34 ? -17.949 28.341 -28.395 1.00 25.97 34 LEU B CA 1
ATOM 2783 C C . LEU B 1 34 ? -19.078 29.283 -28.028 1.00 24.37 34 LEU B C 1
ATOM 2784 O O . LEU B 1 34 ? -18.902 30.145 -27.154 1.00 23.40 34 LEU B O 1
ATOM 2789 N N . PRO B 1 35 ? -20.262 29.091 -28.634 1.00 22.79 35 PRO B N 1
ATOM 2790 C CA . PRO B 1 35 ? -21.407 29.933 -28.280 1.00 22.85 35 PRO B CA 1
ATOM 2791 C C . PRO B 1 35 ? -22.053 29.504 -26.942 1.00 21.65 35 PRO B C 1
ATOM 2792 O O . PRO B 1 35 ? -23.206 29.090 -26.922 1.00 19.50 35 PRO B O 1
ATOM 2796 N N . ILE B 1 36 ? -21.301 29.609 -25.847 1.00 21.47 36 ILE B N 1
ATOM 2797 C CA . ILE B 1 36 ? -21.803 29.263 -24.527 1.00 21.53 36 ILE B CA 1
ATOM 2798 C C . ILE B 1 36 ? -22.024 30.539 -23.713 1.00 22.02 36 ILE B C 1
ATO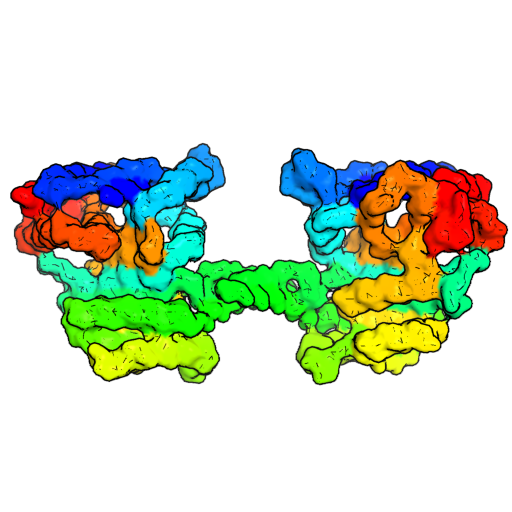M 2799 O O . ILE B 1 36 ? -21.088 31.313 -23.581 1.00 20.76 36 ILE B O 1
ATOM 2804 N N . GLU B 1 37 ? -23.224 30.713 -23.139 1.00 21.37 37 GLU B N 1
ATOM 2805 C CA . GLU B 1 37 ? -23.492 31.788 -22.192 1.00 22.13 37 GLU B CA 1
ATOM 2806 C C . GLU B 1 37 ? -23.605 31.223 -20.759 1.00 21.31 37 GLU B C 1
ATOM 2807 O O . GLU B 1 37 ? -24.476 30.402 -20.492 1.00 19.57 37 GLU B O 1
ATOM 2813 N N . TYR B 1 38 ? -22.758 31.714 -19.844 1.00 20.75 38 TYR B N 1
ATOM 2814 C CA . TYR B 1 38 ? -22.789 31.334 -18.409 1.00 20.04 38 TYR B CA 1
ATOM 2815 C C . TYR B 1 38 ? -23.598 32.346 -17.571 1.00 20.83 38 TYR B C 1
ATOM 2816 O O . TYR B 1 38 ? -23.253 33.528 -17.498 1.00 20.18 38 TYR B O 1
ATOM 2825 N N . ILE B 1 39 ? -24.702 31.893 -16.981 1.00 20.29 39 ILE B N 1
ATOM 2826 C CA . ILE B 1 39 ? -25.538 32.757 -16.168 1.00 19.92 39 ILE B CA 1
ATOM 2827 C C . ILE B 1 39 ? -25.405 32.350 -14.710 1.00 19.58 39 ILE B C 1
ATOM 2828 O O . ILE B 1 39 ? -25.628 31.203 -14.380 1.00 18.78 39 ILE B O 1
ATOM 2833 N N . GLU B 1 40 ? -25.062 33.284 -13.837 1.00 20.19 40 GLU B N 1
ATOM 2834 C CA . GLU B 1 40 ? -24.844 32.949 -12.453 1.00 23.25 40 GLU B CA 1
ATOM 2835 C C . GLU B 1 40 ? -26.166 32.719 -11.765 1.00 21.50 40 GLU B C 1
ATOM 2836 O O . GLU B 1 40 ? -27.070 33.508 -11.895 1.00 19.54 40 GLU B O 1
ATOM 2842 N N . VAL B 1 41 ? -26.245 31.602 -11.045 1.00 21.60 41 VAL B N 1
ATOM 2843 C CA . VAL B 1 41 ? -27.442 31.168 -10.361 1.00 21.16 41 VAL B CA 1
ATOM 2844 C C . VAL B 1 41 ? -27.035 30.853 -8.936 1.00 21.85 41 VAL B C 1
ATOM 2845 O O . VAL B 1 41 ? -25.975 30.285 -8.705 1.00 20.51 41 VAL B O 1
ATOM 2849 N N . GLU B 1 42 ? -27.887 31.226 -7.992 1.00 23.58 42 GLU B N 1
ATOM 2850 C CA . GLU B 1 42 ? -27.659 30.992 -6.567 1.00 24.22 42 GLU B CA 1
ATOM 2851 C C . GLU B 1 42 ? -28.264 29.676 -6.065 1.00 22.42 42 GLU B C 1
ATOM 2852 O O . GLU B 1 42 ? -29.435 29.371 -6.326 1.00 20.26 42 GLU B O 1
ATOM 2858 N N . ALA B 1 43 ? -27.470 28.925 -5.309 1.00 20.61 43 ALA B N 1
ATOM 2859 C CA . ALA B 1 43 ? -27.977 27.761 -4.578 1.00 20.43 43 ALA B CA 1
ATOM 2860 C C . ALA B 1 43 ? -27.065 27.398 -3.412 1.00 19.95 43 ALA B C 1
ATOM 2861 O O . ALA B 1 43 ? -25.854 27.631 -3.482 1.00 19.49 43 ALA B O 1
ATOM 2863 N N . GLY B 1 44 ? -27.652 26.835 -2.360 1.00 19.36 44 GLY B N 1
ATOM 2864 C CA . GLY B 1 44 ? -26.891 26.298 -1.240 1.00 20.03 44 GLY B CA 1
ATOM 2865 C C . GLY B 1 44 ? -27.186 26.967 0.086 1.00 20.56 44 GLY B C 1
ATOM 2866 O O . GLY B 1 44 ? -28.217 27.619 0.243 1.00 19.67 44 GLY B O 1
ATOM 2867 N N . ASP B 1 45 ? -26.275 26.795 1.050 1.00 22.10 45 ASP B N 1
ATOM 2868 C CA . ASP B 1 45 ? -26.494 27.262 2.431 1.00 23.16 45 ASP B CA 1
ATOM 2869 C C . ASP B 1 45 ? -26.564 28.794 2.553 1.00 22.31 45 ASP B C 1
ATOM 2870 O O . ASP B 1 45 ? -27.468 29.314 3.191 1.00 21.19 45 ASP B O 1
ATOM 2875 N N . THR B 1 46 ? -25.608 29.500 1.943 1.00 21.10 46 THR B N 1
ATOM 2876 C CA . THR B 1 46 ? -25.576 30.973 1.954 1.00 21.69 46 THR B CA 1
ATOM 2877 C C . THR B 1 46 ? -26.827 31.586 1.282 1.00 20.94 46 THR B C 1
ATOM 2878 O O . THR B 1 46 ? -27.393 32.576 1.741 1.00 20.72 46 THR B O 1
ATOM 2882 N N . THR B 1 47 ? -27.240 30.968 0.188 1.00 20.42 47 THR B N 1
ATOM 2883 C CA . THR B 1 47 ? -28.433 31.344 -0.542 1.00 20.45 47 THR B CA 1
ATOM 2884 C C . THR B 1 47 ? -29.675 31.167 0.323 1.00 21.37 47 THR B C 1
ATOM 2885 O O . THR B 1 47 ? -30.559 32.029 0.331 1.00 21.29 47 THR B O 1
ATOM 2889 N N . LYS B 1 48 ? -29.734 30.064 1.056 1.00 21.93 48 LYS B N 1
ATOM 2890 C CA . LYS B 1 48 ? -30.861 29.806 1.929 1.00 24.38 48 LYS B CA 1
ATOM 2891 C C . LYS B 1 48 ? -30.943 30.845 3.031 1.00 24.85 48 LYS B C 1
ATOM 2892 O O . LYS B 1 48 ? -32.018 31.360 3.307 1.00 24.21 48 LYS B O 1
ATOM 2898 N N . ASN B 1 49 ? -29.820 31.135 3.665 1.00 24.84 49 ASN B N 1
ATOM 2899 C CA . ASN B 1 49 ? -29.796 32.171 4.690 1.00 28.01 49 ASN B CA 1
ATOM 2900 C C . ASN B 1 49 ? -30.231 33.548 4.167 1.00 27.27 49 ASN B C 1
ATOM 2901 O O . ASN B 1 49 ? -30.931 34.263 4.860 1.00 26.37 49 ASN B O 1
ATOM 2906 N N . LYS B 1 50 ? -29.812 33.924 2.955 1.00 26.50 50 LYS B N 1
ATOM 2907 C CA . LYS B 1 50 ? -30.160 35.248 2.429 1.00 25.17 50 LYS B CA 1
ATOM 2908 C C . LYS B 1 50 ? -31.583 35.290 1.881 1.00 25.19 50 LYS B C 1
ATOM 2909 O O . LYS B 1 50 ? -32.324 36.229 2.146 1.00 22.93 50 LYS B O 1
ATOM 2915 N N . PHE B 1 51 ? -31.965 34.268 1.127 1.00 25.53 51 PHE B N 1
ATOM 2916 C CA . PHE B 1 51 ? -33.241 34.286 0.396 1.00 26.93 51 PHE B CA 1
ATOM 2917 C C . PHE B 1 51 ? -34.346 33.420 1.028 1.00 27.52 51 PHE B C 1
ATOM 2918 O O . PHE B 1 51 ? -35.492 33.475 0.591 1.00 28.50 51 PHE B O 1
ATOM 2926 N N . GLY B 1 52 ? -34.013 32.610 2.022 1.00 28.17 52 GLY B N 1
ATOM 2927 C CA . GLY B 1 52 ? -34.985 31.653 2.575 1.00 29.68 52 GLY B CA 1
ATOM 2928 C C . GLY B 1 52 ? -35.093 30.292 1.891 1.00 29.43 52 GLY B C 1
ATOM 2929 O O . GLY B 1 52 ? -35.643 29.377 2.473 1.00 28.86 52 GLY B O 1
ATOM 2930 N N . ASP B 1 53 ? -34.574 30.132 0.671 1.00 31.07 53 ASP B N 1
ATOM 2931 C CA . ASP B 1 53 ? -34.542 28.812 0.026 1.00 31.98 53 ASP B CA 1
ATOM 2932 C C . ASP B 1 53 ? -33.155 28.492 -0.509 1.00 30.06 53 ASP B C 1
ATOM 2933 O O . ASP B 1 53 ? -32.458 29.373 -1.022 1.00 28.16 53 ASP B O 1
ATOM 2938 N N . ALA B 1 54 ? -32.761 27.226 -0.365 1.00 27.44 54 ALA B N 1
ATOM 2939 C CA . ALA B 1 54 ? -31.552 26.682 -0.988 1.00 25.97 54 ALA B CA 1
ATOM 2940 C C . ALA B 1 54 ? -31.602 26.763 -2.506 1.00 25.05 54 ALA B C 1
ATOM 2941 O O . ALA B 1 54 ? -30.565 26.847 -3.142 1.00 23.99 54 ALA B O 1
ATOM 2943 N N . LEU B 1 55 ? -32.802 26.717 -3.077 1.00 25.38 55 LEU B N 1
ATOM 2944 C CA . LEU B 1 55 ? -33.013 26.956 -4.509 1.00 26.62 55 LEU B CA 1
ATOM 2945 C C . LEU B 1 55 ? -34.186 27.916 -4.643 1.00 27.05 55 LEU B C 1
ATOM 2946 O O . LEU B 1 55 ? -35.330 27.472 -4.726 1.00 26.61 55 LEU B O 1
ATOM 2951 N N . PRO B 1 56 ? -33.916 29.237 -4.635 1.00 27.76 56 PRO B N 1
ATOM 2952 C CA . PRO B 1 56 ? -35.024 30.191 -4.713 1.00 27.93 56 PRO B CA 1
ATOM 2953 C C . PRO B 1 56 ? -35.646 30.211 -6.097 1.00 28.80 56 PRO B C 1
ATOM 2954 O O . PRO B 1 56 ? -35.017 29.738 -7.070 1.00 28.22 56 PRO B O 1
ATOM 2958 N N . LYS B 1 57 ? -36.853 30.782 -6.179 1.00 29.12 57 LYS B N 1
ATOM 2959 C CA . LYS B 1 57 ? -37.630 30.881 -7.432 1.00 29.54 57 LYS B CA 1
ATOM 2960 C C . LYS B 1 57 ? -36.846 31.348 -8.656 1.00 26.93 57 LYS B C 1
ATOM 2961 O O . LYS B 1 57 ? -36.948 30.746 -9.715 1.00 24.68 57 LYS B O 1
ATOM 2967 N N . ASP B 1 58 ? -36.094 32.434 -8.503 1.00 26.16 58 ASP B N 1
ATOM 2968 C CA . ASP B 1 58 ? -35.319 33.016 -9.597 1.00 27.18 58 ASP B CA 1
ATOM 2969 C C . ASP B 1 58 ? -34.254 32.043 -10.073 1.00 25.27 58 ASP B C 1
ATOM 2970 O O . ASP B 1 58 ? -34.009 31.930 -11.272 1.00 25.09 58 ASP B O 1
ATOM 2975 N N . SER B 1 59 ? -33.641 31.322 -9.137 1.00 23.67 59 SER B N 1
ATOM 2976 C CA . SER B 1 59 ? -32.671 30.278 -9.492 1.00 22.25 59 SER B CA 1
ATOM 2977 C C . SER B 1 59 ? -33.301 29.175 -10.332 1.00 20.68 59 SER B C 1
ATOM 2978 O O . SER B 1 59 ? -32.759 28.793 -11.349 1.00 21.49 59 SER B O 1
ATOM 2981 N N . LEU B 1 60 ? -34.453 28.682 -9.909 1.00 21.12 60 LEU B N 1
ATOM 2982 C CA . LEU B 1 60 ? -35.211 27.684 -10.680 1.00 23.25 60 LEU B CA 1
ATOM 2983 C C . LEU B 1 60 ? -35.665 28.221 -12.043 1.00 22.92 60 LEU B C 1
ATOM 2984 O O . LEU B 1 60 ? -35.745 27.489 -13.019 1.00 22.36 60 LEU B O 1
ATOM 2989 N N . ARG B 1 61 ? -35.976 29.513 -12.093 1.00 24.78 61 ARG B N 1
ATOM 2990 C CA . ARG B 1 61 ? -36.349 30.171 -13.344 1.00 26.31 61 ARG B CA 1
ATOM 2991 C C . ARG B 1 61 ? -35.186 30.109 -14.345 1.00 25.10 61 ARG B C 1
ATOM 2992 O O . ARG B 1 61 ? -35.344 29.677 -15.487 1.00 24.20 61 ARG B O 1
ATOM 3000 N N . VAL B 1 62 ? -34.001 30.497 -13.909 1.00 23.05 62 VAL B N 1
ATOM 3001 C CA . VAL B 1 62 ? -32.860 30.456 -14.802 1.00 23.16 62 VAL B CA 1
ATOM 3002 C C . VAL B 1 62 ? -32.502 29.017 -15.150 1.00 23.86 62 VAL B C 1
ATOM 3003 O O . VAL B 1 62 ? -32.069 28.740 -16.271 1.00 24.31 62 VAL B O 1
ATOM 3007 N N . ILE B 1 63 ? -32.658 28.094 -14.199 1.00 24.79 63 ILE B N 1
ATOM 3008 C CA . ILE B 1 63 ? -32.273 26.690 -14.455 1.00 23.10 63 ILE B CA 1
ATOM 3009 C C . ILE B 1 63 ? -33.150 26.083 -15.543 1.00 24.07 63 ILE B C 1
ATOM 3010 O O . ILE B 1 63 ? -32.656 25.406 -16.431 1.00 22.21 63 ILE B O 1
ATOM 3015 N N . GLU B 1 64 ? -34.448 26.350 -15.477 1.00 25.93 64 GLU B N 1
ATOM 3016 C CA . GLU B 1 64 ? -35.360 25.946 -16.528 1.00 28.01 64 GLU B CA 1
ATOM 3017 C C . GLU B 1 64 ? -34.919 26.347 -17.925 1.00 27.76 64 GLU B C 1
ATOM 3018 O O . GLU B 1 64 ? -35.022 25.574 -18.870 1.00 26.32 64 GLU B O 1
ATOM 3024 N N . LYS B 1 65 ? -34.465 27.575 -18.070 1.00 28.30 65 LYS B N 1
ATOM 3025 C CA . LYS B 1 65 ? -34.110 28.072 -19.386 1.00 31.62 65 LYS B CA 1
ATOM 3026 C C . LYS B 1 65 ? -32.783 27.492 -19.836 1.00 30.74 65 LYS B C 1
ATOM 3027 O O . LYS B 1 65 ? -32.552 27.315 -21.036 1.00 30.77 65 LYS B O 1
ATOM 3033 N N . ALA B 1 66 ? -31.917 27.186 -18.876 1.00 27.26 66 ALA B N 1
ATOM 3034 C CA . ALA B 1 66 ? -30.593 26.671 -19.196 1.00 26.91 66 ALA B CA 1
ATOM 3035 C C . ALA B 1 66 ? -30.657 25.289 -19.789 1.00 25.36 66 ALA B C 1
ATOM 3036 O O . ALA B 1 66 ? -31.594 24.533 -19.534 1.00 26.18 66 ALA B O 1
ATOM 3038 N N . ASP B 1 67 ? -29.631 24.969 -20.564 1.00 24.79 67 ASP B N 1
ATOM 3039 C CA . ASP B 1 67 ? -29.434 23.631 -21.117 1.00 24.87 67 ASP B CA 1
ATOM 3040 C C . ASP B 1 67 ? -28.671 22.750 -20.133 1.00 24.71 67 ASP B C 1
ATOM 3041 O O . ASP B 1 67 ? -28.874 21.535 -20.077 1.00 22.86 67 ASP B O 1
ATOM 3046 N N . MET B 1 68 ? -27.788 23.371 -19.354 1.00 23.60 68 MET B N 1
ATOM 3047 C CA . MET B 1 68 ? -26.875 22.633 -18.492 1.00 22.92 68 MET B CA 1
ATOM 3048 C C . MET B 1 68 ? -26.606 23.413 -17.228 1.00 21.51 68 MET B C 1
ATOM 3049 O O . MET B 1 68 ? -26.700 24.651 -17.227 1.00 18.99 68 MET B O 1
ATOM 3054 N N . ILE B 1 69 ? -26.337 22.674 -16.150 1.00 19.53 69 ILE B N 1
ATOM 3055 C CA . ILE B 1 69 ? -25.963 23.252 -14.888 1.00 18.82 69 ILE B CA 1
ATOM 3056 C C . ILE B 1 69 ? -24.513 22.883 -14.567 1.00 18.35 69 ILE B C 1
ATOM 3057 O O . ILE B 1 69 ? -24.109 21.727 -14.689 1.00 17.84 69 ILE B O 1
ATOM 3062 N N . LEU B 1 70 ? -23.735 23.873 -14.162 1.00 18.29 70 LEU B N 1
ATOM 3063 C CA . LEU B 1 70 ? -22.339 23.670 -13.833 1.00 18.54 70 LEU B CA 1
ATOM 3064 C C . LEU B 1 70 ? -22.170 24.201 -12.429 1.00 18.17 70 LEU B C 1
ATOM 3065 O O . LEU B 1 70 ? -22.292 25.388 -12.207 1.00 16.81 70 LEU B O 1
ATOM 3070 N N . LYS B 1 71 ? -21.903 23.339 -11.467 1.00 18.89 71 LYS B N 1
ATOM 3071 C CA . LYS B 1 71 ? -21.856 23.818 -10.089 1.00 20.24 71 LYS B CA 1
ATOM 3072 C C . LYS B 1 71 ? -20.606 23.455 -9.310 1.00 21.08 71 LYS B C 1
ATOM 3073 O O . LYS B 1 71 ? -19.963 22.462 -9.595 1.00 20.15 71 LYS B O 1
ATOM 3079 N N . GLY B 1 72 ? -20.288 24.299 -8.326 1.00 20.59 72 GLY B N 1
ATOM 3080 C CA . GLY B 1 72 ? -19.401 23.931 -7.247 1.00 20.60 72 GLY B CA 1
ATOM 3081 C C . GLY B 1 72 ? -20.159 23.176 -6.159 1.00 20.30 72 GLY B C 1
ATOM 3082 O O . GLY B 1 72 ? -21.370 22.927 -6.291 1.00 20.30 72 GLY B O 1
ATOM 3083 N N . PRO B 1 73 ? -19.449 22.785 -5.091 1.00 19.06 73 PRO B N 1
ATOM 3084 C CA . PRO B 1 73 ? -20.039 22.080 -3.963 1.00 19.47 73 PRO B CA 1
ATOM 3085 C C . PRO B 1 73 ? -21.018 22.924 -3.179 1.00 19.74 73 PRO B C 1
ATOM 3086 O O . PRO B 1 73 ? -20.832 24.130 -3.064 1.00 21.76 73 PRO B O 1
ATOM 3090 N N . VAL B 1 74 ? -22.010 22.259 -2.614 1.00 20.16 74 VAL B N 1
ATOM 3091 C CA . VAL B 1 74 ? -22.998 22.842 -1.732 1.00 21.64 74 VAL B CA 1
ATOM 3092 C C . VAL B 1 74 ? -22.757 22.208 -0.353 1.00 22.75 74 VAL B C 1
ATOM 3093 O O . VAL B 1 74 ? -22.227 21.103 -0.270 1.00 22.82 74 VAL B O 1
ATOM 3097 N N . GLY B 1 75 ? -23.122 22.910 0.718 1.00 22.52 75 GLY B N 1
ATOM 3098 C CA . GLY B 1 75 ? -22.909 22.417 2.075 1.00 23.72 75 GLY B CA 1
ATOM 3099 C C . GLY B 1 75 ? -24.033 21.531 2.600 1.00 24.50 75 GLY B C 1
ATOM 3100 O O . GLY B 1 75 ? -24.363 20.523 1.984 1.00 24.29 75 GLY B O 1
ATOM 3101 N N . GLU B 1 76 ? -24.619 21.928 3.731 1.00 26.44 76 GLU B N 1
ATOM 3102 C CA . GLU B 1 76 ? -25.701 21.191 4.412 1.00 29.45 76 GLU B CA 1
ATOM 3103 C C . GLU B 1 76 ? -26.978 21.035 3.576 1.00 25.34 76 GLU B C 1
ATOM 3104 O O . GLU B 1 76 ? -27.783 20.152 3.842 1.00 23.18 76 GLU B O 1
ATOM 3110 N N . THR B 1 77 ? -27.191 21.901 2.593 1.00 22.37 77 THR B N 1
ATOM 3111 C CA . THR B 1 77 ? -28.361 21.758 1.729 1.00 22.31 77 THR B CA 1
ATOM 3112 C C . THR B 1 77 ? -28.085 20.953 0.431 1.00 21.50 77 THR B C 1
ATOM 3113 O O . THR B 1 77 ? -28.899 20.972 -0.498 1.00 20.15 77 THR B O 1
ATOM 3117 N N . ALA B 1 78 ? -26.959 20.232 0.373 1.00 21.01 78 ALA B N 1
ATOM 3118 C CA . ALA B 1 78 ? -26.577 19.504 -0.856 1.00 22.20 78 ALA B CA 1
ATOM 3119 C C . ALA B 1 78 ? -27.662 18.558 -1.367 1.00 21.96 78 ALA B C 1
ATOM 3120 O O . ALA B 1 78 ? -27.935 18.515 -2.560 1.00 22.18 78 ALA B O 1
ATOM 3122 N N . ALA B 1 79 ? -28.262 17.788 -0.465 1.00 22.68 79 ALA B N 1
ATOM 3123 C CA . ALA B 1 79 ? -29.343 16.858 -0.832 1.00 24.43 79 ALA B CA 1
ATOM 3124 C C . ALA B 1 79 ? -30.573 17.605 -1.359 1.00 26.55 79 ALA B C 1
ATOM 3125 O O . ALA B 1 79 ? -31.147 17.221 -2.388 1.00 27.90 79 ALA B O 1
ATOM 3127 N N . ASP B 1 80 ? -30.948 18.685 -0.672 1.00 27.45 80 ASP B N 1
ATOM 3128 C CA . ASP B 1 80 ? -32.079 19.517 -1.074 1.00 29.05 80 ASP B CA 1
ATOM 3129 C C . ASP B 1 80 ? -31.914 20.081 -2.469 1.00 27.15 80 ASP B C 1
ATOM 3130 O O . ASP B 1 80 ? -32.887 20.183 -3.209 1.00 27.73 80 ASP B O 1
ATOM 3135 N N . VAL B 1 81 ? -30.681 20.419 -2.831 1.00 24.00 81 VAL B N 1
ATOM 3136 C CA . VAL B 1 81 ? -30.390 20.980 -4.140 1.00 22.42 81 VAL B CA 1
ATOM 3137 C C . VAL B 1 81 ? -30.258 19.875 -5.191 1.00 21.73 81 VAL B C 1
ATOM 3138 O O . VAL B 1 81 ? -31.046 19.792 -6.138 1.00 22.41 81 VAL B O 1
ATOM 3142 N N . VAL B 1 82 ? -29.266 19.019 -5.002 1.00 20.79 82 VAL B N 1
ATOM 3143 C CA . VAL B 1 82 ? -28.846 18.086 -6.027 1.00 21.57 82 VAL B CA 1
ATOM 3144 C C . VAL B 1 82 ? -29.897 17.033 -6.337 1.00 20.76 82 VAL B C 1
ATOM 3145 O O . VAL B 1 82 ? -30.208 16.786 -7.506 1.00 20.18 82 VAL B O 1
ATOM 3149 N N . VAL B 1 83 ? -30.445 16.416 -5.301 1.00 19.51 83 VAL B N 1
ATOM 3150 C CA . VAL B 1 83 ? -31.493 15.432 -5.492 1.00 19.99 83 VAL B CA 1
ATOM 3151 C C . VAL B 1 83 ? -32.734 15.984 -6.195 1.00 19.27 83 VAL B C 1
ATOM 3152 O O . VAL B 1 83 ? -33.247 15.362 -7.139 1.00 17.99 83 VAL B O 1
ATOM 3156 N N . LYS B 1 84 ? -33.225 17.137 -5.750 1.00 19.84 84 LYS B N 1
ATOM 3157 C CA . LYS B 1 84 ? -34.383 17.748 -6.406 1.00 21.66 84 LYS B CA 1
ATOM 3158 C C . LYS B 1 84 ? -34.120 17.914 -7.900 1.00 20.91 84 LYS B C 1
ATOM 3159 O O . LYS B 1 84 ? -34.926 17.519 -8.715 1.00 20.35 84 LYS B O 1
ATOM 3165 N N . LEU B 1 85 ? -32.964 18.464 -8.243 1.00 20.91 85 LEU B N 1
ATOM 3166 C CA . LEU B 1 85 ? -32.567 18.665 -9.643 1.00 21.06 85 LEU B CA 1
ATOM 3167 C C . LEU B 1 85 ? -32.511 17.358 -10.456 1.00 21.11 85 LEU B C 1
ATOM 3168 O O . LEU B 1 85 ? -33.025 17.290 -11.583 1.00 19.18 85 LEU B O 1
ATOM 3173 N N . ARG B 1 86 ? -31.898 16.330 -9.879 1.00 20.17 86 ARG B N 1
ATOM 3174 C CA . ARG B 1 86 ? -31.892 14.988 -10.473 1.00 19.85 86 ARG B CA 1
ATOM 3175 C C . ARG B 1 86 ? -33.272 14.437 -10.822 1.00 19.95 86 ARG B C 1
ATOM 3176 O O . ARG B 1 86 ? -33.474 13.953 -11.933 1.00 19.46 86 ARG B O 1
ATOM 3184 N N . LEU B 1 87 ? -34.198 14.488 -9.871 1.00 20.53 87 LEU B N 1
ATOM 3185 C CA . LEU B 1 87 ? -35.553 13.991 -10.078 1.00 22.18 87 LEU B CA 1
ATOM 3186 C C . LEU B 1 87 ? -36.381 14.908 -10.995 1.00 22.72 87 LEU B C 1
ATOM 3187 O O . LEU B 1 87 ? -37.079 14.433 -11.873 1.00 20.94 87 LEU B O 1
ATOM 3192 N N . MET B 1 88 ? -36.283 16.215 -10.785 1.00 22.71 88 MET B N 1
ATOM 3193 C CA . MET B 1 88 ? -37.029 17.178 -11.580 1.00 24.47 88 MET B CA 1
ATOM 3194 C C . MET B 1 88 ? -36.722 17.029 -13.071 1.00 22.74 88 MET B C 1
ATOM 3195 O O . MET B 1 88 ? -37.627 17.007 -13.890 1.00 19.39 88 MET B O 1
ATOM 3200 N N . TYR B 1 89 ? -35.448 16.882 -13.416 1.00 21.06 89 TYR B N 1
ATOM 3201 C CA . TYR B 1 89 ? -35.044 16.880 -14.807 1.00 20.97 89 TYR B CA 1
ATOM 3202 C C . TYR B 1 89 ? -34.576 15.531 -15.308 1.00 20.63 89 TYR B C 1
ATOM 3203 O O . TYR B 1 89 ? -33.897 15.463 -16.332 1.00 20.66 89 TYR B O 1
ATOM 3212 N N . ASP B 1 90 ? -34.916 14.474 -14.571 1.00 21.49 90 ASP B N 1
ATOM 3213 C CA . ASP B 1 90 ? -34.638 13.099 -14.954 1.00 22.74 90 ASP B CA 1
ATOM 3214 C C . ASP B 1 90 ? -33.194 12.934 -15.448 1.00 21.94 90 ASP B C 1
ATOM 3215 O O . ASP B 1 90 ? -32.949 12.440 -16.556 1.00 21.01 90 ASP B O 1
ATOM 3220 N N . LEU B 1 91 ? -32.248 13.373 -14.607 1.00 20.61 91 LEU B N 1
ATOM 3221 C CA . LEU B 1 91 ? -30.820 13.295 -14.903 1.00 19.84 91 LEU B CA 1
ATOM 3222 C C . LEU B 1 91 ? -30.412 11.912 -14.467 1.00 20.32 91 LEU B C 1
ATOM 3223 O O . LEU B 1 91 ? -29.932 11.703 -13.340 1.00 19.52 91 LEU B O 1
ATOM 3228 N N . TYR B 1 92 ? -30.611 10.964 -15.376 1.00 20.63 92 TYR B N 1
ATOM 3229 C CA . TYR B 1 92 ? -30.667 9.566 -14.991 1.00 21.80 92 TYR B CA 1
ATOM 3230 C C . TYR B 1 92 ? -29.298 8.861 -14.944 1.00 20.67 92 TYR B C 1
ATOM 3231 O O . TYR B 1 92 ? -29.166 7.812 -14.309 1.00 20.53 92 TYR B O 1
ATOM 3240 N N . ALA B 1 93 ? -28.296 9.399 -15.626 1.00 19.76 93 ALA B N 1
ATOM 3241 C CA . ALA B 1 93 ? -26.986 8.754 -15.639 1.00 19.74 93 ALA B CA 1
ATOM 3242 C C . ALA B 1 93 ? -26.006 9.578 -14.828 1.00 19.76 93 ALA B C 1
ATOM 3243 O O . ALA B 1 93 ? -25.733 10.737 -15.177 1.00 20.57 93 ALA B O 1
ATOM 3245 N N . ASN B 1 94 ? -25.505 8.986 -13.747 1.00 18.97 94 ASN B N 1
ATOM 3246 C CA . ASN B 1 94 ? -24.424 9.565 -12.944 1.00 18.60 94 ASN B CA 1
ATOM 3247 C C . ASN B 1 94 ? -23.089 8.924 -13.276 1.00 18.18 94 ASN B C 1
ATOM 3248 O O . ASN B 1 94 ? -22.878 7.756 -12.997 1.00 18.06 94 ASN B O 1
ATOM 3253 N N . LEU B 1 95 ? -22.222 9.704 -13.898 1.00 18.53 95 LEU B N 1
ATOM 3254 C CA . LEU B 1 95 ? -20.904 9.285 -14.370 1.00 19.56 95 LEU B CA 1
ATOM 3255 C C . LEU B 1 95 ? -19.816 9.751 -13.423 1.00 18.94 95 LEU B C 1
ATOM 3256 O O . LEU B 1 95 ? -19.560 10.967 -13.283 1.00 17.87 95 LEU B O 1
ATOM 3261 N N . ARG B 1 96 ? -19.180 8.774 -12.791 1.00 19.18 96 ARG B N 1
ATOM 3262 C CA . ARG B 1 96 ? -18.202 8.985 -11.745 1.00 19.68 96 ARG B CA 1
ATOM 3263 C C . ARG B 1 96 ? -16.860 8.341 -12.098 1.00 19.03 96 ARG B C 1
ATOM 3264 O O . ARG B 1 96 ? -16.602 7.200 -11.730 1.00 16.52 96 ARG B O 1
ATOM 3272 N N . PRO B 1 97 ? -15.994 9.085 -12.795 1.00 19.50 97 PRO B N 1
ATOM 3273 C CA . PRO B 1 97 ? -14.666 8.539 -13.094 1.00 19.62 97 PRO B CA 1
ATOM 3274 C C . PRO B 1 97 ? -13.765 8.600 -11.880 1.00 20.55 97 PRO B C 1
ATOM 3275 O O . PRO B 1 97 ? -13.825 9.560 -11.091 1.00 19.82 97 PRO B O 1
ATOM 3279 N N . ALA B 1 98 ? -12.960 7.554 -11.732 1.00 21.37 98 ALA B N 1
ATOM 3280 C CA . ALA B 1 98 ? -11.964 7.429 -10.669 1.00 23.23 98 ALA B CA 1
ATOM 3281 C C . ALA B 1 98 ? -10.645 7.105 -11.366 1.00 24.98 98 ALA B C 1
ATOM 3282 O O . ALA B 1 98 ? -10.374 5.952 -11.736 1.00 25.77 98 ALA B O 1
ATOM 3284 N N . LYS B 1 99 ? -9.857 8.139 -11.593 1.00 27.34 99 LYS B N 1
ATOM 3285 C CA . LYS B 1 99 ? -8.682 8.048 -12.438 1.00 32.22 99 LYS B CA 1
ATOM 3286 C C . LYS B 1 99 ? -7.521 8.782 -11.765 1.00 33.72 99 LYS B C 1
ATOM 3287 O O . LYS B 1 99 ? -7.664 9.928 -11.333 1.00 33.01 99 LYS B O 1
ATOM 3293 N N . SER B 1 100 ? -6.384 8.109 -11.666 1.00 35.41 100 SER B N 1
ATOM 3294 C CA . SER B 1 100 ? -5.157 8.718 -11.164 1.00 38.65 100 SER B CA 1
ATOM 3295 C C . SER B 1 100 ? -4.627 9.767 -12.151 1.00 41.34 100 SER B C 1
ATOM 3296 O O . SER B 1 100 ? -4.757 9.602 -13.360 1.00 42.71 100 SER B O 1
ATOM 3299 N N . LEU B 1 101 ? -4.033 10.836 -11.627 1.00 42.13 101 LEU B N 1
ATOM 3300 C CA . LEU B 1 101 ? -3.390 11.858 -12.449 1.00 45.15 101 LEU B CA 1
ATOM 3301 C C . LEU B 1 101 ? -1.866 11.734 -12.341 1.00 45.25 101 LEU B C 1
ATOM 3302 O O . LEU B 1 101 ? -1.374 11.125 -11.396 1.00 45.19 101 LEU B O 1
ATOM 3307 N N . PRO B 1 102 ? -1.114 12.308 -13.306 1.00 46.50 102 PRO B N 1
ATOM 3308 C CA . PRO B 1 102 ? 0.348 12.180 -13.305 1.00 47.05 102 PRO B CA 1
ATOM 3309 C C . PRO B 1 102 ? 1.064 13.230 -12.446 1.00 48.47 102 PRO B C 1
ATOM 3310 O O . PRO B 1 102 ? 0.640 14.376 -12.414 1.00 49.48 102 PRO B O 1
ATOM 3314 N N . GLY B 1 103 ? 2.111 12.869 -11.714 1.00 48.59 103 GLY B N 1
ATOM 3315 C CA . GLY B 1 103 ? 2.354 11.547 -11.210 1.00 48.54 103 GLY B CA 1
ATOM 3316 C C . GLY B 1 103 ? 2.135 11.826 -9.738 1.00 52.74 103 GLY B C 1
ATOM 3317 O O . GLY B 1 103 ? 2.996 12.397 -9.053 1.00 51.04 103 GLY B O 1
ATOM 3318 N N . LEU B 1 104 ? 0.939 11.505 -9.269 1.00 53.19 104 LEU B N 1
ATOM 3319 C CA . LEU B 1 104 ? 0.610 11.705 -7.880 1.00 51.00 104 LEU B CA 1
ATOM 3320 C C . LEU B 1 104 ? 0.970 10.446 -7.126 1.00 51.91 104 LEU B C 1
ATOM 3321 O O . LEU B 1 104 ? 0.710 9.328 -7.581 1.00 49.91 104 LEU B O 1
ATOM 3326 N N . GLU B 1 105 ? 1.627 10.668 -5.996 1.00 50.58 105 GLU B N 1
ATOM 3327 C CA . GLU B 1 105 ? 1.689 9.731 -4.889 1.00 50.12 105 GLU B CA 1
ATOM 3328 C C . GLU B 1 105 ? 0.295 9.124 -4.687 1.00 48.57 105 GLU B C 1
ATOM 3329 O O . GLU B 1 105 ? -0.699 9.858 -4.586 1.00 43.02 105 GLU B O 1
ATOM 3335 N N . ASN B 1 106 ? 0.231 7.797 -4.632 1.00 45.88 106 ASN B N 1
ATOM 3336 C CA . ASN B 1 106 ? -1.018 7.097 -4.364 1.00 46.70 106 ASN B CA 1
ATOM 3337 C C . ASN B 1 106 ? -0.752 5.638 -3.994 1.00 45.73 106 ASN B C 1
ATOM 3338 O O . ASN B 1 106 ? 0.061 4.973 -4.644 1.00 51.06 106 ASN B O 1
ATOM 3343 N N . LYS B 1 107 ? -1.446 5.142 -2.971 1.00 42.04 107 LYS B N 1
ATOM 3344 C CA . LYS B 1 107 ? -1.207 3.784 -2.419 1.00 41.12 107 LYS B CA 1
ATOM 3345 C C . LYS B 1 107 ? -1.375 2.602 -3.395 1.00 39.15 107 LYS B C 1
ATOM 3346 O O . LYS B 1 107 ? -0.721 1.582 -3.232 1.00 41.96 107 LYS B O 1
ATOM 3352 N N . PHE B 1 108 ? -2.262 2.718 -4.378 1.00 34.93 108 PHE B N 1
ATOM 3353 C CA . PHE B 1 108 ? -2.612 1.579 -5.226 1.00 34.26 108 PHE B CA 1
ATOM 3354 C C . PHE B 1 108 ? -2.067 1.697 -6.629 1.00 34.55 108 PHE B C 1
ATOM 3355 O O . PHE B 1 108 ? -2.490 0.954 -7.512 1.00 36.43 108 PHE B O 1
ATOM 3363 N N . GLY B 1 109 ? -1.164 2.642 -6.860 1.00 34.89 109 GLY B N 1
ATOM 3364 C CA . GLY B 1 109 ? -0.692 2.900 -8.214 1.00 36.22 109 GLY B CA 1
ATOM 3365 C C . GLY B 1 109 ? -1.732 3.632 -9.034 1.00 35.94 109 GLY B C 1
ATOM 3366 O O . GLY B 1 109 ? -2.576 4.338 -8.481 1.00 40.00 109 GLY B O 1
ATOM 3367 N N . ASP B 1 110 ? -1.662 3.471 -10.349 1.00 35.71 110 ASP B N 1
ATOM 3368 C CA . ASP B 1 110 ? -2.582 4.145 -11.254 1.00 36.34 110 ASP B CA 1
ATOM 3369 C C . ASP B 1 110 ? -3.822 3.282 -11.414 1.00 33.29 110 ASP B C 1
ATOM 3370 O O . ASP B 1 110 ? -3.748 2.112 -11.788 1.00 32.97 110 ASP B O 1
ATOM 3375 N N . VAL B 1 111 ? -4.962 3.875 -11.105 1.00 30.16 111 VAL B N 1
ATOM 3376 C CA . VAL B 1 111 ? -6.244 3.208 -11.237 1.00 28.70 111 VAL B CA 1
ATOM 3377 C C . VAL B 1 111 ? -7.059 3.972 -12.261 1.00 27.18 111 VAL B C 1
ATOM 3378 O O . VAL B 1 111 ? -6.957 5.182 -12.348 1.00 26.93 111 VAL B O 1
ATOM 3382 N N . ASP B 1 112 ? -7.871 3.274 -13.034 1.00 26.68 112 ASP B N 1
ATOM 3383 C CA . ASP B 1 112 ? -8.722 3.948 -13.988 1.00 27.63 112 ASP B CA 1
ATOM 3384 C C . ASP B 1 112 ? -10.047 3.204 -14.054 1.00 23.90 112 ASP B C 1
ATOM 3385 O O . ASP B 1 112 ? -10.170 2.223 -14.749 1.00 23.64 112 ASP B O 1
ATOM 3390 N N . ILE B 1 113 ? -11.028 3.686 -13.309 1.00 21.79 113 ILE B N 1
ATOM 3391 C CA . ILE B 1 113 ? -12.312 2.989 -13.161 1.00 21.17 113 ILE B CA 1
ATOM 3392 C C . ILE B 1 113 ? -13.437 3.990 -13.384 1.00 20.09 113 ILE B C 1
ATOM 3393 O O . ILE B 1 113 ? -13.310 5.154 -12.999 1.00 20.39 113 ILE B O 1
ATOM 3398 N N . LEU B 1 114 ? -14.529 3.563 -14.005 1.00 19.12 114 LEU B N 1
ATOM 3399 C CA . LEU B 1 114 ? -15.678 4.469 -14.208 1.00 18.99 114 LEU B CA 1
ATOM 3400 C C . LEU B 1 114 ? -16.871 3.807 -13.594 1.00 17.88 114 LEU B C 1
ATOM 3401 O O . LEU B 1 114 ? -17.235 2.703 -13.997 1.00 18.36 114 LEU B O 1
ATOM 3406 N N . VAL B 1 115 ? -17.492 4.464 -12.634 1.00 16.13 115 VAL B N 1
ATOM 3407 C CA . VAL B 1 115 ? -18.787 3.991 -12.135 1.00 15.50 115 VAL B CA 1
ATOM 3408 C C . VAL B 1 115 ? -19.898 4.694 -12.893 1.00 15.58 115 VAL B C 1
ATOM 3409 O O . VAL B 1 115 ? -19.923 5.937 -12.975 1.00 15.13 115 VAL B O 1
ATOM 3413 N N . VAL B 1 116 ? -20.784 3.895 -13.485 1.00 15.40 116 VAL B N 1
ATOM 3414 C CA . VAL B 1 116 ? -22.006 4.388 -14.117 1.00 15.26 116 VAL B CA 1
ATOM 3415 C C . VAL B 1 116 ? -23.189 4.047 -13.194 1.00 14.86 116 VAL B C 1
ATOM 3416 O O . VAL B 1 116 ? -23.541 2.904 -13.021 1.00 14.32 116 VAL B O 1
ATOM 3420 N N . ARG B 1 117 ? -23.778 5.070 -12.600 1.00 14.73 117 ARG B N 1
ATOM 3421 C CA . ARG B 1 117 ? -24.724 4.920 -11.513 1.00 14.77 117 ARG B CA 1
ATOM 3422 C C . ARG B 1 117 ? -26.099 5.445 -11.943 1.00 14.92 117 ARG B C 1
ATOM 3423 O O . ARG B 1 117 ? -26.234 6.609 -12.347 1.00 14.33 117 ARG B O 1
ATOM 3431 N N . GLU B 1 118 ? -27.099 4.569 -11.899 1.00 15.07 118 GLU B N 1
ATOM 3432 C CA . GLU B 1 118 ? -28.488 4.957 -12.089 1.00 16.37 118 GLU B CA 1
ATOM 3433 C C . GLU B 1 118 ? -28.863 6.036 -11.057 1.00 15.74 118 GLU B C 1
ATOM 3434 O O . GLU B 1 118 ? -28.697 5.859 -9.842 1.00 14.99 118 GLU B O 1
ATOM 3440 N N . ASN B 1 119 ? -29.377 7.145 -11.543 1.00 16.13 119 ASN B N 1
ATOM 3441 C CA . ASN B 1 119 ? -29.418 8.370 -10.752 1.00 16.92 119 ASN B CA 1
ATOM 3442 C C . ASN B 1 119 ? -30.808 8.879 -10.430 1.00 17.81 119 ASN B C 1
ATOM 3443 O O . ASN B 1 119 ? -30.910 9.962 -9.895 1.00 19.04 119 ASN B O 1
ATOM 3448 N N . THR B 1 120 ? -31.869 8.126 -10.731 1.00 18.73 120 THR B N 1
ATOM 3449 C CA . THR B 1 120 ? -33.257 8.604 -10.504 1.00 20.24 120 THR B CA 1
ATOM 3450 C C . THR B 1 120 ? -34.215 7.711 -9.727 1.00 19.93 120 THR B C 1
ATOM 3451 O O . THR B 1 120 ? -35.284 8.170 -9.376 1.00 20.44 120 THR B O 1
ATOM 3455 N N . GLU B 1 121 ? -33.896 6.445 -9.498 1.00 20.54 121 GLU B N 1
ATOM 3456 C CA . GLU B 1 121 ? -34.814 5.600 -8.736 1.00 21.69 121 GLU B CA 1
ATOM 3457 C C . GLU B 1 121 ? -34.093 4.934 -7.536 1.00 22.11 121 GLU B C 1
ATOM 3458 O O . GLU B 1 121 ? -33.324 5.622 -6.846 1.00 21.55 121 GLU B O 1
ATOM 3464 N N . ASP B 1 122 ? -34.319 3.643 -7.275 1.00 21.80 122 ASP B N 1
ATOM 3465 C CA . ASP B 1 122 ? -33.795 2.986 -6.069 1.00 22.33 122 ASP B CA 1
ATOM 3466 C C . ASP B 1 122 ? -34.493 3.615 -4.847 1.00 20.98 122 ASP B C 1
ATOM 3467 O O . ASP B 1 122 ? -35.732 3.696 -4.841 1.00 21.09 122 ASP B O 1
ATOM 3472 N N . LEU B 1 123 ? -33.759 4.094 -3.851 1.00 19.28 123 LEU B N 1
ATOM 3473 C CA . LEU B 1 123 ? -34.376 4.753 -2.669 1.00 19.21 123 LEU B CA 1
ATOM 3474 C C . LEU B 1 123 ? -34.319 6.303 -2.638 1.00 18.99 123 LEU B C 1
ATOM 3475 O O . LEU B 1 123 ? -34.723 6.918 -1.654 1.00 18.98 123 LEU B O 1
ATOM 3480 N N . TYR B 1 124 ? -33.869 6.923 -3.728 1.00 18.77 124 TYR B N 1
ATOM 3481 C CA . TYR B 1 124 ? -33.640 8.368 -3.766 1.00 19.17 124 TYR B CA 1
ATOM 3482 C C . TYR B 1 124 ? -34.880 9.231 -4.026 1.00 19.82 124 TYR B C 1
ATOM 3483 O O . TYR B 1 124 ? -34.782 10.446 -3.914 1.00 20.89 124 TYR B O 1
ATOM 3492 N N . LYS B 1 125 ? -36.026 8.625 -4.351 1.00 19.50 125 LYS B N 1
ATOM 3493 C CA . LYS B 1 125 ? -37.249 9.378 -4.562 1.00 20.06 125 LYS B CA 1
ATOM 3494 C C . LYS B 1 125 ? -37.920 9.817 -3.254 1.00 21.82 125 LYS B C 1
ATOM 3495 O O . LYS B 1 125 ? -38.916 10.552 -3.282 1.00 21.19 125 LYS B O 1
ATOM 3501 N N . GLY B 1 126 ? -37.362 9.395 -2.119 1.00 21.51 126 GLY B N 1
ATOM 3502 C CA . GLY B 1 126 ? -37.851 9.821 -0.824 1.00 23.14 126 GLY B CA 1
ATOM 3503 C C . GLY B 1 126 ? -39.255 9.348 -0.538 1.00 24.63 126 GLY B C 1
ATOM 3504 O O . GLY B 1 126 ? -40.059 10.069 0.061 1.00 25.53 126 GLY B O 1
ATOM 3505 N N . LEU B 1 127 ? -39.563 8.126 -0.949 1.00 24.43 127 LEU B N 1
ATOM 3506 C CA . LEU B 1 127 ? -40.889 7.623 -0.759 1.00 23.86 127 LEU B CA 1
ATOM 3507 C C . LEU B 1 127 ? -40.913 6.936 0.605 1.00 24.10 127 LEU B C 1
ATOM 3508 O O . LEU B 1 127 ? -40.899 5.706 0.680 1.00 26.42 127 LEU B O 1
ATOM 3513 N N . GLU B 1 128 ? -40.967 7.727 1.673 1.00 22.17 128 GLU B N 1
ATOM 3514 C CA . GLU B 1 128 ? -40.731 7.221 3.033 1.00 23.24 128 GLU B CA 1
ATOM 3515 C C . GLU B 1 128 ? -41.811 7.677 3.984 1.00 21.24 128 GLU B C 1
ATOM 3516 O O . GLU B 1 128 ? -42.327 8.750 3.807 1.00 20.57 128 GLU B O 1
ATOM 3522 N N . HIS B 1 129 ? -42.150 6.874 4.998 1.00 21.46 129 HIS B N 1
ATOM 3523 C CA . HIS B 1 129 ? -43.145 7.293 6.003 1.00 21.29 129 HIS B CA 1
ATOM 3524 C C . HIS B 1 129 ? -43.079 6.601 7.323 1.00 19.69 129 HIS B C 1
ATOM 3525 O O . HIS B 1 129 ? -42.646 5.484 7.422 1.00 19.95 129 HIS B O 1
ATOM 3532 N N . VAL B 1 130 ? -43.636 7.258 8.317 1.00 19.18 130 VAL B N 1
ATOM 3533 C CA . VAL B 1 130 ? -43.906 6.653 9.582 1.00 19.66 130 VAL B CA 1
ATOM 3534 C C . VAL B 1 130 ? -45.259 5.994 9.460 1.00 19.43 130 VAL B C 1
ATOM 3535 O O . VAL B 1 130 ? -46.255 6.653 9.244 1.00 18.55 130 VAL B O 1
ATOM 3539 N N . ILE B 1 131 ? -45.309 4.682 9.587 1.00 20.33 131 ILE B N 1
ATOM 3540 C CA . ILE B 1 131 ? -46.588 4.038 9.469 1.00 20.22 131 ILE B CA 1
ATOM 3541 C C . ILE B 1 131 ? -47.202 3.746 10.832 1.00 19.60 131 ILE B C 1
ATOM 3542 O O . ILE B 1 131 ? -48.405 3.560 10.931 1.00 18.95 131 ILE B O 1
ATOM 3547 N N . SER B 1 132 ? -46.397 3.785 11.881 1.00 19.31 132 SER B N 1
ATOM 3548 C CA . SER B 1 132 ? -46.863 3.414 13.203 1.00 21.62 132 SER B CA 1
ATOM 3549 C C . SER B 1 132 ? -45.825 3.891 14.206 1.00 21.91 132 SER B C 1
ATOM 3550 O O . SER B 1 132 ? -44.701 4.199 13.818 1.00 22.61 132 SER B O 1
ATOM 3553 N N . ASP B 1 133 ? -46.181 3.981 15.479 1.00 22.54 133 ASP B N 1
ATOM 3554 C CA . ASP B 1 133 ? -45.214 4.416 16.497 1.00 24.46 133 ASP B CA 1
ATOM 3555 C C . ASP B 1 133 ? -43.953 3.560 16.403 1.00 21.73 133 ASP B C 1
ATOM 3556 O O . ASP B 1 133 ? -44.009 2.373 16.621 1.00 22.67 133 ASP B O 1
ATOM 3561 N N . GLY B 1 134 ? -42.834 4.153 16.011 1.00 20.35 134 GLY B N 1
ATOM 3562 C CA . GLY B 1 134 ? -41.559 3.448 15.951 1.00 19.44 134 GLY B CA 1
ATOM 3563 C C . GLY B 1 134 ? -41.354 2.545 14.749 1.00 18.29 134 GLY B C 1
ATOM 3564 O O . GLY B 1 134 ? -40.479 1.672 14.760 1.00 17.91 134 GLY B O 1
ATOM 3565 N N . VAL B 1 135 ? -42.157 2.732 13.717 1.00 17.47 135 VAL B N 1
ATOM 3566 C CA . VAL B 1 135 ? -42.033 1.909 12.518 1.00 17.30 135 VAL B CA 1
ATOM 3567 C C . VAL B 1 135 ? -42.073 2.797 11.299 1.00 16.95 135 VAL B C 1
ATOM 3568 O O . VAL B 1 135 ? -43.039 3.538 11.076 1.00 16.29 135 VAL B O 1
ATOM 3572 N N . THR B 1 136 ? -41.002 2.728 10.517 1.00 16.39 136 THR B N 1
ATOM 3573 C CA . THR B 1 136 ? -40.905 3.478 9.286 1.00 16.19 136 THR B CA 1
ATOM 3574 C C . THR B 1 136 ? -40.687 2.549 8.125 1.00 16.59 136 THR B C 1
ATOM 3575 O O . THR B 1 136 ? -40.211 1.426 8.279 1.00 17.34 136 THR B O 1
ATOM 3579 N N . VAL B 1 137 ? -41.006 3.041 6.944 1.00 16.91 137 VAL B N 1
ATOM 3580 C CA . VAL B 1 137 ? -40.963 2.226 5.762 1.00 17.93 137 VAL B CA 1
ATOM 3581 C C . VAL B 1 137 ? -40.432 3.100 4.627 1.00 18.37 137 VAL B C 1
ATOM 3582 O O . VAL B 1 137 ? -40.626 4.307 4.626 1.00 19.20 137 VAL B O 1
ATOM 3586 N N . GLY B 1 138 ? -39.720 2.509 3.679 1.00 18.00 138 GLY B N 1
ATOM 3587 C CA . GLY B 1 138 ? -39.292 3.238 2.487 1.00 17.47 138 GLY B CA 1
ATOM 3588 C C . GLY B 1 138 ? -39.518 2.353 1.281 1.00 17.53 138 GLY B C 1
ATOM 3589 O O . GLY B 1 138 ? -39.459 1.123 1.394 1.00 17.05 138 GLY B O 1
ATOM 3590 N N . ILE B 1 139 ? -39.803 2.957 0.137 1.00 16.92 139 ILE B N 1
ATOM 3591 C CA . ILE B 1 139 ? -40.144 2.195 -1.077 1.00 17.05 139 ILE B CA 1
ATOM 3592 C C . ILE B 1 139 ? -39.041 2.303 -2.108 1.00 16.11 139 ILE B C 1
ATOM 3593 O O . ILE B 1 139 ? -38.793 3.364 -2.655 1.00 15.51 139 ILE B O 1
ATOM 3598 N N . LYS B 1 140 ? -38.363 1.197 -2.339 1.00 15.58 140 LYS B N 1
ATOM 3599 C CA . LYS B 1 140 ? -37.351 1.123 -3.337 1.00 16.08 140 LYS B CA 1
ATOM 3600 C C . LYS B 1 140 ? -38.045 0.807 -4.645 1.00 16.66 140 LYS B C 1
ATOM 3601 O O . LYS B 1 140 ? -38.916 -0.059 -4.687 1.00 16.78 140 LYS B O 1
ATOM 3607 N N . VAL B 1 141 ? -37.684 1.530 -5.705 1.00 16.04 141 VAL B N 1
ATOM 3608 C CA . VAL B 1 141 ? -38.327 1.369 -6.997 1.00 16.08 141 VAL B CA 1
ATOM 3609 C C . VAL B 1 141 ? -37.267 1.014 -8.020 1.00 15.89 141 VAL B C 1
ATOM 3610 O O . VAL B 1 141 ? -36.295 1.720 -8.169 1.00 16.10 141 VAL B O 1
ATOM 3614 N N . ILE B 1 142 ? -37.463 -0.088 -8.714 1.00 15.85 142 ILE B N 1
ATOM 3615 C CA . ILE B 1 142 ? -36.641 -0.456 -9.834 1.00 16.27 142 ILE B CA 1
ATOM 3616 C C . ILE B 1 142 ? -37.532 -0.697 -11.051 1.00 15.95 142 ILE B C 1
ATOM 3617 O O . ILE B 1 142 ? -38.454 -1.518 -10.980 1.00 16.21 142 ILE B O 1
ATOM 3622 N N . THR B 1 143 ? -37.242 -0.002 -12.156 1.00 15.19 143 THR B N 1
ATOM 3623 C CA . THR B 1 143 ? -38.000 -0.138 -13.381 1.00 15.68 143 THR B CA 1
ATOM 3624 C C . THR B 1 143 ? -37.148 -0.685 -14.498 1.00 15.78 143 THR B C 1
ATOM 3625 O O . THR B 1 143 ? -35.919 -0.534 -14.498 1.00 15.49 143 THR B O 1
ATOM 3629 N N . ARG B 1 144 ? -37.808 -1.311 -15.466 1.00 16.44 144 ARG B N 1
ATOM 3630 C CA . ARG B 1 144 ? -37.120 -1.827 -16.642 1.00 18.81 144 ARG B CA 1
ATOM 3631 C C . ARG B 1 144 ? -36.554 -0.686 -17.488 1.00 18.37 144 ARG B C 1
ATOM 3632 O O . ARG B 1 144 ? -35.408 -0.758 -17.924 1.00 17.69 144 ARG B O 1
ATOM 3640 N N . ALA B 1 145 ? -37.359 0.363 -17.694 1.00 17.50 145 ALA B N 1
ATOM 3641 C CA . ALA B 1 145 ? -36.969 1.524 -18.507 1.00 17.86 145 ALA B CA 1
ATOM 3642 C C . ALA B 1 145 ? -35.714 2.163 -17.957 1.00 17.63 145 ALA B C 1
ATOM 3643 O O . ALA B 1 145 ? -34.744 2.330 -18.676 1.00 18.12 145 ALA B O 1
ATOM 3645 N N . ALA B 1 146 ? -35.730 2.500 -16.674 1.00 17.06 146 ALA B N 1
ATOM 3646 C CA . ALA B 1 146 ? -34.547 3.079 -16.032 1.00 16.67 146 ALA B CA 1
ATOM 3647 C C . ALA B 1 146 ? -33.301 2.179 -16.079 1.00 15.90 146 ALA B C 1
ATOM 3648 O O . ALA B 1 146 ? -32.201 2.662 -16.346 1.00 15.28 146 ALA B O 1
ATOM 3650 N N . SER B 1 147 ? -33.471 0.893 -15.824 1.00 15.40 147 SER B N 1
ATOM 3651 C CA . SER B 1 147 ? -32.345 -0.020 -15.794 1.00 15.69 147 SER B CA 1
ATOM 3652 C C . SER B 1 147 ? -31.757 -0.229 -17.192 1.00 16.45 147 SER B C 1
ATOM 3653 O O . SER B 1 147 ? -30.539 -0.320 -17.365 1.00 15.57 147 SER B O 1
ATOM 3656 N N . THR B 1 148 ? -32.630 -0.311 -18.179 1.00 16.32 148 THR B N 1
ATOM 3657 C CA . THR B 1 148 ? -32.215 -0.363 -19.567 1.00 17.60 148 THR B CA 1
ATOM 3658 C C . THR B 1 148 ? -31.447 0.901 -19.988 1.00 18.50 148 THR B C 1
ATOM 3659 O O . THR B 1 148 ? -30.392 0.771 -20.597 1.00 18.34 148 THR B O 1
ATOM 3663 N N . ARG B 1 149 ? -31.971 2.095 -19.657 1.00 19.54 149 ARG B N 1
ATOM 3664 C CA . ARG B 1 149 ? -31.324 3.370 -19.987 1.00 21.41 149 ARG B CA 1
ATOM 3665 C C . ARG B 1 149 ? -29.901 3.425 -19.441 1.00 20.25 149 ARG B C 1
ATOM 3666 O O . ARG B 1 149 ? -28.994 3.907 -20.123 1.00 20.59 149 ARG B O 1
ATOM 3674 N N . ILE B 1 150 ? -29.722 3.013 -18.178 1.00 17.54 150 ILE B N 1
ATOM 3675 C CA . ILE B 1 150 ? -28.428 3.126 -17.539 1.00 16.35 150 ILE B CA 1
ATOM 3676 C C . ILE B 1 150 ? -27.439 2.114 -18.123 1.00 15.91 150 ILE B C 1
ATOM 3677 O O . ILE B 1 150 ? -26.245 2.403 -18.221 1.00 16.11 150 ILE B O 1
ATOM 3682 N N . ALA B 1 151 ? -27.930 0.959 -18.550 1.00 15.73 151 ALA B N 1
ATOM 3683 C CA . ALA B 1 151 ? -27.078 -0.034 -19.167 1.00 15.59 151 ALA B CA 1
ATOM 3684 C C . ALA B 1 151 ? -26.591 0.424 -20.556 1.00 16.64 151 ALA B C 1
ATOM 3685 O O . ALA B 1 151 ? -25.430 0.194 -20.935 1.00 16.80 151 ALA B O 1
ATOM 3687 N N . GLN B 1 152 ? -27.470 1.080 -21.307 1.00 17.08 152 GLN B N 1
ATOM 3688 C CA . GLN B 1 152 ? -27.078 1.676 -22.588 1.00 18.41 152 GLN B CA 1
ATOM 3689 C C . GLN B 1 152 ? -25.985 2.723 -22.426 1.00 18.35 152 GLN B C 1
ATOM 3690 O O . GLN B 1 152 ? -25.052 2.784 -23.222 1.00 17.01 152 GLN B O 1
ATOM 3696 N N . VAL B 1 153 ? -26.091 3.538 -21.383 1.00 18.02 153 VAL B N 1
ATOM 3697 C CA . VAL B 1 153 ? -25.028 4.469 -21.080 1.00 17.52 153 VAL B CA 1
ATOM 3698 C C . VAL B 1 153 ? -23.726 3.721 -20.732 1.00 17.70 153 VAL B C 1
ATOM 3699 O O . VAL B 1 153 ? -22.651 4.098 -21.208 1.00 18.18 153 VAL B O 1
ATOM 3703 N N . ALA B 1 154 ? -23.826 2.643 -19.961 1.00 17.19 154 ALA B N 1
ATOM 3704 C CA . ALA B 1 154 ? -22.651 1.837 -19.613 1.00 17.27 154 ALA B CA 1
ATOM 3705 C C . ALA B 1 154 ? -21.992 1.188 -20.829 1.00 17.26 154 ALA B C 1
ATOM 3706 O O . ALA B 1 154 ? -20.777 1.002 -20.876 1.00 16.32 154 ALA B O 1
ATOM 3708 N N . LEU B 1 155 ? -22.812 0.827 -21.799 1.00 17.57 155 LEU B N 1
ATOM 3709 C CA . LEU B 1 155 ? -22.330 0.298 -23.057 1.00 18.39 155 LEU B CA 1
ATOM 3710 C C . LEU B 1 155 ? -21.402 1.306 -23.764 1.00 19.03 155 LEU B C 1
ATOM 3711 O O . LEU B 1 155 ? -20.247 0.975 -24.086 1.00 16.75 155 LEU B O 1
ATOM 3716 N N . ASN B 1 156 ? -21.900 2.531 -23.970 1.00 21.28 156 ASN B N 1
ATOM 3717 C CA . ASN B 1 156 ? -21.150 3.553 -24.700 1.00 22.95 156 ASN B CA 1
ATOM 3718 C C . ASN B 1 156 ? -19.845 3.931 -23.985 1.00 21.27 156 ASN B C 1
ATOM 3719 O O . ASN B 1 156 ? -18.815 4.119 -24.630 1.00 19.97 156 ASN B O 1
ATOM 3724 N N . GLN B 1 157 ? -19.879 4.021 -22.661 1.00 20.03 157 GLN B N 1
ATOM 3725 C CA . GLN B 1 157 ? -18.677 4.376 -21.908 1.00 20.69 157 GLN B CA 1
ATOM 3726 C C . GLN B 1 157 ? -17.647 3.268 -21.957 1.00 19.30 157 GLN B C 1
ATOM 3727 O O . GLN B 1 157 ? -16.450 3.534 -22.041 1.00 20.54 157 GLN B O 1
ATOM 3733 N N . ALA B 1 158 ? -18.104 2.025 -21.931 1.00 19.45 158 ALA B N 1
ATOM 3734 C CA . ALA B 1 158 ? -17.200 0.867 -21.947 1.00 18.51 158 ALA B CA 1
ATOM 3735 C C . ALA B 1 158 ? -16.522 0.699 -23.302 1.00 19.39 158 ALA B C 1
ATOM 3736 O O . ALA B 1 158 ? -15.317 0.390 -23.384 1.00 17.92 158 ALA B O 1
ATOM 3738 N N . LEU B 1 159 ? -17.305 0.876 -24.361 1.00 19.14 159 LEU B N 1
ATOM 3739 C CA . LEU B 1 159 ? -16.770 0.817 -25.720 1.00 20.48 159 LEU B CA 1
ATOM 3740 C C . LEU B 1 159 ? -15.686 1.871 -25.939 1.00 19.02 159 LEU B C 1
ATOM 3741 O O . LEU B 1 159 ? -14.743 1.638 -26.664 1.00 17.78 159 LEU B O 1
ATOM 3746 N N . ARG B 1 160 ? -15.831 3.020 -25.286 1.00 19.61 160 ARG B N 1
ATOM 3747 C CA A ARG B 1 160 ? -14.846 4.091 -25.372 0.50 19.62 160 ARG B CA 1
ATOM 3748 C CA B ARG B 1 160 ? -14.847 4.090 -25.359 0.50 20.49 160 ARG B CA 1
ATOM 3749 C C . ARG B 1 160 ? -13.601 3.763 -24.543 1.00 20.98 160 ARG B C 1
ATOM 3750 O O . ARG B 1 160 ? -12.604 4.463 -24.650 1.00 20.79 160 ARG B O 1
ATOM 3765 N N . ARG B 1 161 ? -13.683 2.717 -23.705 1.00 21.19 161 ARG B N 1
ATOM 3766 C CA . ARG B 1 161 ? -12.618 2.359 -22.764 1.00 21.91 161 ARG B CA 1
ATOM 3767 C C . ARG B 1 161 ? -12.084 0.961 -23.059 1.00 22.27 161 ARG B C 1
ATOM 3768 O O . ARG B 1 161 ? -11.609 0.722 -24.179 1.00 22.08 161 ARG B O 1
ATOM 3776 N N . LYS B 1 162 ? -12.168 0.031 -22.111 1.00 22.18 162 LYS B N 1
ATOM 3777 C CA . LYS B 1 162 ? -11.548 -1.276 -22.318 1.00 24.18 162 LYS B CA 1
ATOM 3778 C C . LYS B 1 162 ? -12.554 -2.399 -22.595 1.00 23.16 162 LYS B C 1
ATOM 3779 O O . LYS B 1 162 ? -12.230 -3.584 -22.508 1.00 22.12 162 LYS B O 1
ATOM 3785 N N . LYS B 1 163 ? -13.759 -1.998 -22.987 1.00 22.89 163 LYS B N 1
ATOM 3786 C CA . LYS B 1 163 ? -14.802 -2.907 -23.462 1.00 23.25 163 LYS B CA 1
ATOM 3787 C C . LYS B 1 163 ? -15.277 -3.881 -22.416 1.00 21.97 163 LYS B C 1
ATOM 3788 O O . LYS B 1 163 ? -15.666 -4.974 -22.733 1.00 22.47 163 LYS B O 1
ATOM 3794 N N . LYS B 1 164 ? -15.281 -3.448 -21.170 1.00 21.90 164 LYS B N 1
ATOM 3795 C CA . LYS B 1 164 ? -15.469 -4.335 -20.034 1.00 22.14 164 LYS B CA 1
ATOM 3796 C C . LYS B 1 164 ? -16.410 -3.688 -19.014 1.00 19.77 164 LYS B C 1
ATOM 3797 O O . LYS B 1 164 ? -16.146 -2.598 -18.522 1.00 17.94 164 LYS B O 1
ATOM 3803 N N . VAL B 1 165 ? -17.522 -4.363 -18.737 1.00 18.83 165 VAL B N 1
ATOM 3804 C CA . VAL B 1 165 ? -18.529 -3.885 -17.813 1.00 18.55 165 VAL B CA 1
ATOM 3805 C C . VAL B 1 165 ? -18.826 -4.948 -16.771 1.00 18.89 165 VAL B C 1
ATOM 3806 O O . VAL B 1 165 ? -19.025 -6.115 -17.117 1.00 20.23 165 VAL B O 1
ATOM 3810 N N . VAL B 1 166 ? -18.870 -4.537 -15.504 1.00 18.53 166 VAL B N 1
ATOM 3811 C CA . VAL B 1 166 ? -19.428 -5.365 -14.428 1.00 17.96 166 VAL B CA 1
ATOM 3812 C C . VAL B 1 166 ? -20.722 -4.723 -13.881 1.00 17.73 166 VAL B C 1
ATOM 3813 O O . VAL B 1 166 ? -20.752 -3.542 -13.468 1.00 17.07 166 VAL B O 1
ATOM 3817 N N . CYS B 1 167 ? -21.804 -5.501 -13.927 1.00 16.99 167 CYS B N 1
ATOM 3818 C CA . CYS B 1 167 ? -23.071 -5.121 -13.313 1.00 16.71 167 CYS B CA 1
ATOM 3819 C C . CYS B 1 167 ? -23.076 -5.518 -11.819 1.00 15.40 167 CYS B C 1
ATOM 3820 O O . CYS B 1 167 ? -22.948 -6.677 -11.490 1.00 13.80 167 CYS B O 1
ATOM 3823 N N . VAL B 1 168 ? -23.224 -4.545 -10.933 1.00 14.64 168 VAL B N 1
ATOM 3824 C CA . VAL B 1 168 ? -23.164 -4.788 -9.503 1.00 14.98 168 VAL B CA 1
ATOM 3825 C C . VAL B 1 168 ? -24.540 -4.678 -8.825 1.00 15.33 168 VAL B C 1
ATOM 3826 O O . VAL B 1 168 ? -25.239 -3.682 -8.995 1.00 16.10 168 VAL B O 1
ATOM 3830 N N . HIS B 1 169 ? -24.893 -5.708 -8.049 1.00 15.54 169 HIS B N 1
ATOM 3831 C CA . HIS B 1 169 ? -26.227 -5.850 -7.461 1.00 15.83 169 HIS B CA 1
ATOM 3832 C C . HIS B 1 169 ? -26.224 -6.840 -6.290 1.00 15.71 169 HIS B C 1
ATOM 3833 O O . HIS B 1 169 ? -25.172 -7.361 -5.898 1.00 16.44 169 HIS B O 1
ATOM 3840 N N . LYS B 1 170 ? -27.393 -7.064 -5.708 1.00 15.29 170 LYS B N 1
ATOM 3841 C CA . LYS B 1 170 ? -27.562 -8.077 -4.665 1.00 15.24 170 LYS B CA 1
ATOM 3842 C C . LYS B 1 170 ? -28.821 -8.915 -4.938 1.00 16.02 170 LYS B C 1
ATOM 3843 O O . LYS B 1 170 ? -29.689 -9.025 -4.091 1.00 15.05 170 LYS B O 1
ATOM 3849 N N . SER B 1 171 ? -28.908 -9.536 -6.117 1.00 16.37 171 SER B N 1
ATOM 3850 C CA . SER B 1 171 ? -30.152 -10.225 -6.514 1.00 17.62 171 SER B CA 1
ATOM 3851 C C . SER B 1 171 ? -30.341 -11.566 -5.817 1.00 17.85 171 SER B C 1
ATOM 3852 O O . SER B 1 171 ? -31.413 -12.117 -5.877 1.00 17.01 171 SER B O 1
ATOM 3855 N N . ASN B 1 172 ? -29.314 -12.090 -5.154 1.00 18.76 172 ASN B N 1
ATOM 3856 C CA . ASN B 1 172 ? -29.525 -13.255 -4.283 1.00 19.14 172 ASN B CA 1
ATOM 3857 C C . ASN B 1 172 ? -30.462 -12.978 -3.098 1.00 19.25 172 ASN B C 1
ATOM 3858 O O . ASN B 1 172 ? -31.112 -13.894 -2.593 1.00 19.22 172 ASN B O 1
ATOM 3863 N N . VAL B 1 173 ? -30.552 -11.725 -2.669 1.00 18.76 173 VAL B N 1
ATOM 3864 C CA . VAL B 1 173 ? -31.413 -11.348 -1.538 1.00 19.24 173 VAL B CA 1
ATOM 3865 C C . VAL B 1 173 ? -32.624 -10.561 -2.030 1.00 19.92 173 VAL B C 1
ATOM 3866 O O . VAL B 1 173 ? -33.731 -10.810 -1.591 1.00 18.35 173 VAL B O 1
ATOM 3870 N N . MET B 1 174 ? -32.403 -9.634 -2.962 1.00 21.57 174 MET B N 1
ATOM 3871 C CA . MET B 1 174 ? -33.488 -8.844 -3.558 1.00 23.28 174 MET B CA 1
ATOM 3872 C C . MET B 1 174 ? -33.820 -9.409 -4.923 1.00 21.01 174 MET B C 1
ATOM 3873 O O . MET B 1 174 ? -33.395 -8.895 -5.952 1.00 19.26 174 MET B O 1
ATOM 3878 N N . ARG B 1 175 ? -34.616 -10.462 -4.917 1.00 21.48 175 ARG B N 1
ATOM 3879 C CA . ARG B 1 175 ? -34.768 -11.321 -6.075 1.00 22.59 175 ARG B CA 1
ATOM 3880 C C . ARG B 1 175 ? -35.519 -10.606 -7.192 1.00 21.30 175 ARG B C 1
ATOM 3881 O O . ARG B 1 175 ? -35.389 -10.944 -8.354 1.00 20.36 175 ARG B O 1
ATOM 3889 N N . ILE B 1 176 ? -36.342 -9.641 -6.822 1.00 20.53 176 ILE B N 1
ATOM 3890 C CA . ILE B 1 176 ? -37.279 -9.046 -7.755 1.00 20.84 176 ILE B CA 1
ATOM 3891 C C . ILE B 1 176 ? -36.792 -7.685 -8.226 1.00 19.29 176 ILE B C 1
ATOM 3892 O O . ILE B 1 176 ? -36.785 -7.410 -9.412 1.00 17.85 176 ILE B O 1
ATOM 3897 N N . THR B 1 177 ? -36.370 -6.828 -7.299 1.00 18.51 177 THR B N 1
ATOM 3898 C CA . THR B 1 177 ? -35.914 -5.508 -7.692 1.00 17.63 177 THR B CA 1
ATOM 3899 C C . THR B 1 177 ? -34.541 -5.610 -8.334 1.00 16.44 177 THR B C 1
ATOM 3900 O O . THR B 1 177 ? -34.340 -5.198 -9.489 1.00 15.93 177 THR B O 1
ATOM 3904 N N . ASP B 1 178 ? -33.599 -6.151 -7.590 1.00 15.78 178 ASP B N 1
ATOM 3905 C CA . ASP B 1 178 ? -32.242 -6.293 -8.109 1.00 15.88 178 ASP B CA 1
ATOM 3906 C C . ASP B 1 178 ? -32.233 -7.303 -9.267 1.00 15.73 178 ASP B C 1
ATOM 3907 O O . ASP B 1 178 ? -31.464 -7.151 -10.239 1.00 17.32 178 ASP B O 1
ATOM 3912 N N . GLY B 1 179 ? -33.116 -8.294 -9.229 1.00 15.50 179 GLY B N 1
ATOM 3913 C CA . GLY B 1 179 ? -33.241 -9.231 -10.369 1.00 15.39 179 GLY B CA 1
ATOM 3914 C C . GLY B 1 179 ? -33.671 -8.538 -11.664 1.00 15.18 179 GLY B C 1
ATOM 3915 O O . GLY B 1 179 ? -33.127 -8.810 -12.713 1.00 15.02 179 GLY B O 1
ATOM 3916 N N . LEU B 1 180 ? -34.648 -7.638 -11.607 1.00 15.20 180 LEU B N 1
ATOM 3917 C CA . LEU B 1 180 ? -34.990 -6.835 -12.797 1.00 16.34 180 LEU B CA 1
ATOM 3918 C C . LEU B 1 180 ? -33.851 -5.899 -13.301 1.00 16.50 180 LEU B C 1
ATOM 3919 O O . LEU B 1 180 ? -33.644 -5.732 -14.511 1.00 16.61 180 LEU B O 1
ATOM 3924 N N . PHE B 1 181 ? -33.126 -5.277 -12.383 1.00 17.33 181 PHE B N 1
ATOM 3925 C CA . PHE B 1 181 ? -31.996 -4.451 -12.772 1.00 17.56 181 PHE B CA 1
ATOM 3926 C C . PHE B 1 181 ? -30.977 -5.311 -13.556 1.00 18.16 181 PHE B C 1
ATOM 3927 O O . PHE B 1 181 ? -30.608 -4.966 -14.687 1.00 18.59 181 PHE B O 1
ATOM 3935 N N . ALA B 1 182 ? -30.557 -6.431 -12.964 1.00 17.44 182 ALA B N 1
ATOM 3936 C CA . ALA B 1 182 ? -29.552 -7.310 -13.559 1.00 17.46 182 ALA B CA 1
ATOM 3937 C C . ALA B 1 182 ? -29.990 -7.855 -14.921 1.00 18.78 182 ALA B C 1
ATOM 3938 O O . ALA B 1 182 ? -29.197 -7.859 -15.897 1.00 17.43 182 ALA B O 1
ATOM 3940 N N . GLU B 1 183 ? -31.249 -8.304 -14.992 1.00 19.54 183 GLU B N 1
ATOM 3941 C CA . GLU B 1 183 ? -31.822 -8.780 -16.247 1.00 21.70 183 GLU B CA 1
ATOM 3942 C C . GLU B 1 183 ? -31.801 -7.683 -17.306 1.00 21.20 183 GLU B C 1
ATOM 3943 O O . GLU B 1 183 ? -31.450 -7.951 -18.447 1.00 21.67 183 GLU B O 1
ATOM 3949 N N . SER B 1 184 ? -32.169 -6.452 -16.949 1.00 20.77 184 SER B N 1
ATOM 3950 C CA . SER B 1 184 ? -32.136 -5.337 -17.927 1.00 20.70 184 SER B CA 1
ATOM 3951 C C . SER B 1 184 ? -30.696 -5.027 -18.397 1.00 20.81 184 SER B C 1
ATOM 3952 O O . SER B 1 184 ? -30.466 -4.737 -19.560 1.00 20.50 184 SER B O 1
ATOM 3955 N N . CYS B 1 185 ? -29.727 -5.093 -17.493 1.00 21.06 185 CYS B N 1
ATOM 3956 C CA . CYS B 1 185 ? -28.326 -4.889 -17.850 1.00 21.46 185 CYS B CA 1
ATOM 3957 C C . CYS B 1 185 ? -27.838 -5.997 -18.800 1.00 22.11 185 CYS B C 1
ATOM 3958 O O . CYS B 1 185 ? -27.238 -5.708 -19.818 1.00 21.47 185 CYS B O 1
ATOM 3961 N N . ARG B 1 186 ? -28.132 -7.255 -18.469 1.00 23.03 186 ARG B N 1
ATOM 3962 C CA . ARG B 1 186 ? -27.901 -8.405 -19.356 1.00 23.57 186 ARG B CA 1
ATOM 3963 C C . ARG B 1 186 ? -28.397 -8.223 -20.785 1.00 22.93 186 ARG B C 1
ATOM 3964 O O . ARG B 1 186 ? -27.664 -8.456 -21.756 1.00 19.90 186 ARG B O 1
ATOM 3972 N N . ASN B 1 187 ? -29.658 -7.846 -20.905 1.00 23.24 187 ASN B N 1
ATOM 3973 C CA . ASN B 1 187 ? -30.292 -7.741 -22.210 1.00 23.69 187 ASN B CA 1
ATOM 3974 C C . ASN B 1 187 ? -29.688 -6.666 -23.081 1.00 22.38 187 ASN B C 1
ATOM 3975 O O . ASN B 1 187 ? -29.753 -6.753 -24.292 1.00 20.54 187 ASN B O 1
ATOM 3980 N N . VAL B 1 188 ? -29.125 -5.636 -22.468 1.00 22.20 188 VAL B N 1
ATOM 3981 C CA . VAL B 1 188 ? -28.488 -4.594 -23.233 1.00 21.94 188 VAL B CA 1
ATOM 3982 C C . VAL B 1 188 ? -27.061 -4.990 -23.575 1.00 21.75 188 VAL B C 1
ATOM 3983 O O . VAL B 1 188 ? -26.623 -4.758 -24.711 1.00 21.62 188 VAL B O 1
ATOM 3987 N N . LEU B 1 189 ? -26.345 -5.588 -22.617 1.00 21.12 189 LEU B N 1
ATOM 3988 C CA . LEU B 1 189 ? -24.868 -5.624 -22.657 1.00 22.15 189 LEU B CA 1
ATOM 3989 C C . LEU B 1 189 ? -24.253 -6.905 -23.233 1.00 23.11 189 LEU B C 1
ATOM 3990 O O . LEU B 1 189 ? -23.191 -6.856 -23.858 1.00 22.72 189 LEU B O 1
ATOM 3995 N N . LYS B 1 190 ? -24.876 -8.052 -22.969 1.00 23.77 190 LYS B N 1
ATOM 3996 C CA . LYS B 1 190 ? -24.316 -9.322 -23.377 1.00 24.82 190 LYS B CA 1
ATOM 3997 C C . LYS B 1 190 ? -24.202 -9.395 -24.896 1.00 24.90 190 LYS B C 1
ATOM 3998 O O . LYS B 1 190 ? -25.135 -9.062 -25.612 1.00 23.30 190 LYS B O 1
ATOM 4004 N N . GLY B 1 191 ? -23.014 -9.766 -25.372 1.00 25.35 191 GLY B N 1
ATOM 4005 C CA . GLY B 1 191 ? -22.758 -9.900 -26.808 1.00 26.06 191 GLY B CA 1
ATOM 4006 C C . GLY B 1 191 ? -22.198 -8.648 -27.428 1.00 26.40 191 GLY B C 1
ATOM 4007 O O . GLY B 1 191 ? -21.786 -8.675 -28.580 1.00 26.38 191 GLY B O 1
ATOM 4008 N N . LYS B 1 192 ? -22.191 -7.547 -26.665 1.00 27.43 192 LYS B N 1
ATOM 4009 C CA . LYS B 1 192 ? -21.618 -6.275 -27.112 1.00 26.36 192 LYS B CA 1
ATOM 4010 C C . LYS B 1 192 ? -20.384 -5.840 -26.311 1.00 25.39 192 LYS B C 1
ATOM 4011 O O . LYS B 1 192 ? -19.584 -5.030 -26.787 1.00 24.17 192 LYS B O 1
ATOM 4017 N N . VAL B 1 193 ? -20.230 -6.382 -25.106 1.00 24.59 193 VAL B N 1
ATOM 4018 C CA . VAL B 1 193 ? -19.077 -6.095 -24.253 1.00 25.14 193 VAL B CA 1
ATOM 4019 C C . VAL B 1 193 ? -18.674 -7.353 -23.506 1.00 23.87 193 VAL B C 1
ATOM 4020 O O . VAL B 1 193 ? -19.409 -8.343 -23.469 1.00 23.99 193 VAL B O 1
ATOM 4024 N N . GLU B 1 194 ? -17.509 -7.299 -22.892 1.00 23.75 194 GLU B N 1
ATOM 4025 C CA . GLU B 1 194 ? -17.102 -8.343 -21.974 1.00 26.56 194 GLU B CA 1
ATOM 4026 C C . GLU B 1 194 ? -17.853 -8.131 -20.644 1.00 24.51 194 GLU B C 1
ATOM 4027 O O . GLU B 1 194 ? -17.495 -7.265 -19.844 1.00 25.19 194 GLU B O 1
ATOM 4033 N N . TYR B 1 195 ? -18.912 -8.904 -20.449 1.00 22.04 195 TYR B N 1
ATOM 4034 C CA . TYR B 1 195 ? -19.870 -8.679 -19.380 1.00 22.36 195 TYR B CA 1
ATOM 4035 C C . TYR B 1 195 ? -19.732 -9.671 -18.222 1.00 22.30 195 TYR B C 1
ATOM 4036 O O . TYR B 1 195 ? -19.468 -10.880 -18.418 1.00 21.23 195 TYR B O 1
ATOM 4045 N N . SER B 1 196 ? -19.909 -9.153 -17.007 1.00 21.46 196 SER B N 1
ATOM 4046 C CA . SER B 1 196 ? -19.941 -9.995 -15.822 1.00 21.54 196 SER B CA 1
ATOM 4047 C C . SER B 1 196 ? -20.783 -9.315 -14.729 1.00 21.51 196 SER B C 1
ATOM 4048 O O . SER B 1 196 ? -21.143 -8.147 -14.860 1.00 19.73 196 SER B O 1
ATOM 4051 N N . GLU B 1 197 ? -21.097 -10.076 -13.680 1.00 20.10 197 GLU B N 1
ATOM 4052 C CA . GLU B 1 197 ? -21.889 -9.591 -12.564 1.00 21.65 197 GLU B CA 1
ATOM 4053 C C . GLU B 1 197 ? -21.159 -9.889 -11.257 1.00 20.29 197 GLU B C 1
ATOM 4054 O O . GLU B 1 197 ? -20.438 -10.874 -11.132 1.00 19.60 197 GLU B O 1
ATOM 4060 N N . MET B 1 198 ? -21.370 -9.030 -10.285 1.00 18.48 198 MET B N 1
ATOM 4061 C CA . MET B 1 198 ? -20.708 -9.181 -9.021 1.00 18.76 198 MET B CA 1
ATOM 4062 C C . MET B 1 198 ? -21.655 -8.704 -7.938 1.00 17.62 198 MET B C 1
ATOM 4063 O O . MET B 1 198 ? -22.383 -7.713 -8.126 1.00 17.35 198 MET B O 1
ATOM 4068 N N . TYR B 1 199 ? -21.662 -9.402 -6.816 1.00 16.64 199 TYR B N 1
ATOM 4069 C CA . TYR B 1 199 ? -22.476 -8.968 -5.695 1.00 16.83 199 TYR B CA 1
ATOM 4070 C C . TYR B 1 199 ? -21.815 -7.752 -5.077 1.00 15.78 199 TYR B C 1
ATOM 4071 O O . TYR B 1 199 ? -20.587 -7.618 -5.082 1.00 15.05 199 TYR B O 1
ATOM 4080 N N . VAL B 1 200 ? -22.642 -6.834 -4.600 1.00 15.56 200 VAL B N 1
ATOM 4081 C CA . VAL B 1 200 ? -22.145 -5.542 -4.136 1.00 15.22 200 VAL B CA 1
ATOM 4082 C C . VAL B 1 200 ? -21.129 -5.655 -2.995 1.00 15.48 200 VAL B C 1
ATOM 4083 O O . VAL B 1 200 ? -20.185 -4.866 -2.934 1.00 13.48 200 VAL B O 1
ATOM 4087 N N . ASP B 1 201 ? -21.311 -6.626 -2.104 1.00 16.15 201 ASP B N 1
ATOM 4088 C CA . ASP B 1 201 ? -20.354 -6.796 -1.020 1.00 16.55 201 ASP B CA 1
ATOM 4089 C C . ASP B 1 201 ? -19.044 -7.324 -1.559 1.00 16.92 201 ASP B C 1
ATOM 4090 O O . ASP B 1 201 ? -17.984 -6.837 -1.188 1.00 17.55 201 ASP B O 1
ATOM 4095 N N . ALA B 1 202 ? -19.103 -8.305 -2.444 1.00 17.26 202 ALA B N 1
ATOM 4096 C CA . ALA B 1 202 ? -17.887 -8.785 -3.114 1.00 17.57 202 ALA B CA 1
ATOM 4097 C C . ALA B 1 202 ? -17.189 -7.667 -3.913 1.00 17.18 202 ALA B C 1
ATOM 4098 O O . ALA B 1 202 ? -15.961 -7.583 -3.917 1.00 17.35 202 ALA B O 1
ATOM 4100 N N . ALA B 1 203 ? -17.958 -6.808 -4.570 1.00 16.55 203 ALA B N 1
ATOM 4101 C CA . ALA B 1 203 ? -17.371 -5.652 -5.264 1.00 15.78 203 ALA B CA 1
ATOM 4102 C C . ALA B 1 203 ? -16.584 -4.756 -4.342 1.00 16.28 203 ALA B C 1
ATOM 4103 O O . ALA B 1 203 ? -15.473 -4.359 -4.691 1.00 16.81 203 ALA B O 1
ATOM 4105 N N . ALA B 1 204 ? -17.131 -4.430 -3.171 1.00 15.63 204 ALA B N 1
ATOM 4106 C CA . ALA B 1 204 ? -16.426 -3.567 -2.249 1.00 16.08 204 ALA B CA 1
ATOM 4107 C C . ALA B 1 204 ? -15.075 -4.172 -1.819 1.00 17.00 204 ALA B C 1
ATOM 4108 O O . ALA B 1 204 ? -14.079 -3.450 -1.694 1.00 18.16 204 ALA B O 1
ATOM 4110 N N . ALA B 1 205 ? -15.044 -5.486 -1.602 1.00 16.45 205 ALA B N 1
ATOM 4111 C CA . ALA B 1 205 ? -13.809 -6.186 -1.257 1.00 16.92 205 ALA B CA 1
ATOM 4112 C C . ALA B 1 205 ? -12.858 -6.267 -2.438 1.00 16.60 205 ALA B C 1
ATOM 4113 O O . ALA B 1 205 ? -11.660 -6.086 -2.290 1.00 16.45 205 ALA B O 1
ATOM 4115 N N . ASN B 1 206 ? -13.392 -6.529 -3.613 1.00 17.16 206 ASN B N 1
ATOM 4116 C CA . ASN B 1 206 ? -12.560 -6.725 -4.787 1.00 18.70 206 ASN B CA 1
ATOM 4117 C C . ASN B 1 206 ? -11.929 -5.432 -5.314 1.00 18.92 206 ASN B C 1
ATOM 4118 O O . ASN B 1 206 ? -10.839 -5.489 -5.899 1.00 19.52 206 ASN B O 1
ATOM 4123 N N . LEU B 1 207 ? -12.608 -4.292 -5.132 1.00 17.73 207 LEU B N 1
ATOM 4124 C CA . LEU B 1 207 ? -12.003 -2.997 -5.456 1.00 18.40 207 LEU B CA 1
ATOM 4125 C C . LEU B 1 207 ? -10.728 -2.771 -4.680 1.00 18.88 207 LEU B C 1
ATOM 4126 O O . LEU B 1 207 ? -9.748 -2.323 -5.242 1.00 19.64 207 LEU B O 1
ATOM 4131 N N . VAL B 1 208 ? -10.750 -3.076 -3.390 1.00 19.86 208 VAL B N 1
ATOM 4132 C CA . VAL B 1 208 ? -9.566 -3.006 -2.563 1.00 20.62 208 VAL B CA 1
ATOM 4133 C C . VAL B 1 208 ? -8.523 -4.012 -3.017 1.00 22.44 208 VAL B C 1
ATOM 4134 O O . VAL B 1 208 ? -7.371 -3.655 -3.196 1.00 23.82 208 VAL B O 1
ATOM 4138 N N . ARG B 1 209 ? -8.936 -5.256 -3.227 1.00 24.60 209 ARG B N 1
ATOM 4139 C CA . ARG B 1 209 ? -8.012 -6.354 -3.505 1.00 26.73 209 ARG B CA 1
ATOM 4140 C C . ARG B 1 209 ? -7.290 -6.190 -4.825 1.00 26.01 209 ARG B C 1
ATOM 4141 O O . ARG B 1 209 ? -6.096 -6.354 -4.866 1.00 25.96 209 ARG B O 1
ATOM 4149 N N . ASN B 1 210 ? -8.017 -5.908 -5.897 1.00 26.03 210 ASN B N 1
ATOM 4150 C CA . ASN B 1 210 ? -7.396 -5.596 -7.181 1.00 26.91 210 ASN B CA 1
ATOM 4151 C C . ASN B 1 210 ? -8.141 -4.552 -8.018 1.00 25.84 210 ASN B C 1
ATOM 4152 O O . ASN B 1 210 ? -8.887 -4.889 -8.941 1.00 24.45 210 ASN B O 1
ATOM 4157 N N . PRO B 1 211 ? -7.915 -3.267 -7.724 1.00 25.52 211 PRO B N 1
ATOM 4158 C CA . PRO B 1 211 ? -8.664 -2.239 -8.438 1.00 27.23 211 PRO B CA 1
ATOM 4159 C C . PRO B 1 211 ? -8.319 -2.208 -9.923 1.00 28.90 211 PRO B C 1
ATOM 4160 O O . PRO B 1 211 ? -9.140 -1.779 -10.743 1.00 26.83 211 PRO B O 1
ATOM 4164 N N . GLN B 1 212 ? -7.117 -2.688 -10.253 1.00 30.49 212 GLN B N 1
ATOM 4165 C CA . GLN B 1 212 ? -6.630 -2.702 -11.634 1.00 32.81 212 GLN B CA 1
ATOM 4166 C C . GLN B 1 212 ? -7.454 -3.635 -12.539 1.00 31.71 212 GLN B C 1
ATOM 4167 O O . GLN B 1 212 ? -7.457 -3.466 -13.746 1.00 30.52 212 GLN B O 1
ATOM 4173 N N . ALA B 1 213 ? -8.213 -4.562 -11.952 1.00 31.62 213 ALA B N 1
ATOM 4174 C CA . ALA B 1 213 ? -9.110 -5.427 -12.723 1.00 30.54 213 ALA B CA 1
ATOM 4175 C C . ALA B 1 213 ? -10.365 -4.766 -13.282 1.00 30.03 213 ALA B C 1
ATOM 4176 O O . ALA B 1 213 ? -10.992 -5.332 -14.165 1.00 32.35 213 ALA B O 1
ATOM 4178 N N . PHE B 1 214 ? -10.746 -3.588 -12.797 1.00 26.52 214 PHE B N 1
ATOM 4179 C CA . PHE B 1 214 ? -12.033 -2.994 -13.196 1.00 25.13 214 PHE B CA 1
ATOM 4180 C C . PHE B 1 214 ? -11.901 -1.909 -14.274 1.00 25.10 214 PHE B C 1
ATOM 4181 O O . PHE B 1 214 ? -10.959 -1.117 -14.272 1.00 24.41 214 PHE B O 1
ATOM 4189 N N . ASP B 1 215 ? -12.888 -1.856 -15.157 1.00 24.82 215 ASP B N 1
ATOM 4190 C CA . ASP B 1 215 ? -12.952 -0.855 -16.195 1.00 24.69 215 ASP B CA 1
ATOM 4191 C C . ASP B 1 215 ? -14.221 -0.004 -15.945 1.00 21.61 215 ASP B C 1
ATOM 4192 O O . ASP B 1 215 ? -14.128 1.127 -15.447 1.00 20.42 215 ASP B O 1
ATOM 4197 N N . VAL B 1 216 ? -15.389 -0.553 -16.263 1.00 18.53 216 VAL B N 1
ATOM 4198 C CA . VAL B 1 216 ? -16.662 0.108 -16.000 1.00 16.64 216 VAL B CA 1
ATOM 4199 C C . VA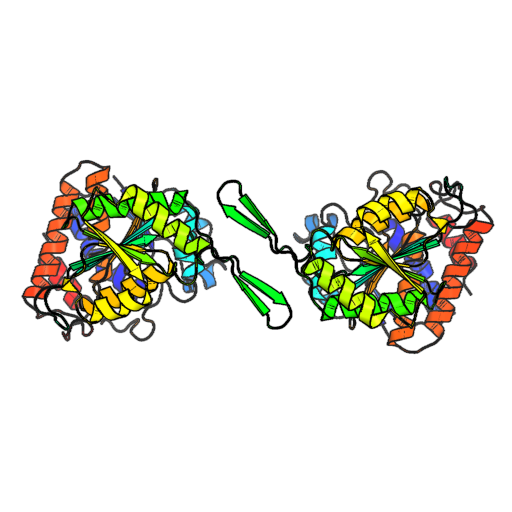L B 1 216 ? -17.516 -0.721 -15.035 1.00 16.73 216 VAL B C 1
ATOM 4200 O O . VAL B 1 216 ? -17.658 -1.940 -15.198 1.00 17.90 216 VAL B O 1
ATOM 4204 N N . ILE B 1 217 ? -18.067 -0.054 -14.029 1.00 15.87 217 ILE B N 1
ATOM 4205 C CA . ILE B 1 217 ? -19.059 -0.642 -13.125 1.00 16.32 217 ILE B CA 1
ATOM 4206 C C . ILE B 1 217 ? -20.392 0.019 -13.438 1.00 15.97 217 ILE B C 1
ATOM 4207 O O . ILE B 1 217 ? -20.469 1.247 -13.529 1.00 16.39 217 ILE B O 1
ATOM 4212 N N . VAL B 1 218 ? -21.425 -0.785 -13.665 1.00 15.56 218 VAL B N 1
ATOM 4213 C CA . VAL B 1 218 ? -22.794 -0.247 -13.805 1.00 15.41 218 VAL B CA 1
ATOM 4214 C C . VAL B 1 218 ? -23.614 -0.813 -12.624 1.00 15.70 218 VAL B C 1
ATOM 4215 O O . VAL B 1 218 ? -23.556 -2.006 -12.329 1.00 13.89 218 VAL B O 1
ATOM 4219 N N . THR B 1 219 ? -24.370 0.053 -11.958 1.00 16.26 219 THR B N 1
ATOM 4220 C CA . THR B 1 219 ? -25.079 -0.331 -10.750 1.00 16.21 219 THR B CA 1
ATOM 4221 C C . THR B 1 219 ? -26.179 0.642 -10.404 1.00 16.46 219 THR B C 1
ATOM 4222 O O . THR B 1 219 ? -26.376 1.647 -11.107 1.00 15.11 219 THR B O 1
ATOM 4226 N N . GLU B 1 220 ? -26.863 0.362 -9.297 1.00 16.96 220 GLU B N 1
ATOM 4227 C CA . GLU B 1 220 ? -28.021 1.141 -8.874 1.00 17.18 220 GLU B CA 1
ATOM 4228 C C . GLU B 1 220 ? -27.612 2.387 -8.084 1.00 16.92 220 GLU B C 1
ATOM 4229 O O . GLU B 1 220 ? -26.441 2.586 -7.819 1.00 17.09 220 GLU B O 1
ATOM 4235 N N . ASN B 1 221 ? -28.592 3.184 -7.678 1.00 16.09 221 ASN B N 1
ATOM 4236 C CA . ASN B 1 221 ? -28.357 4.496 -7.085 1.00 17.19 221 ASN B CA 1
ATOM 4237 C C . ASN B 1 221 ? -27.531 4.432 -5.787 1.00 17.11 221 ASN B C 1
ATOM 4238 O O . ASN B 1 221 ? -26.456 5.001 -5.722 1.00 17.46 221 ASN B O 1
ATOM 4243 N N . THR B 1 222 ? -28.020 3.712 -4.780 1.00 16.93 222 THR B N 1
ATOM 4244 C CA . THR B 1 222 ? -27.294 3.517 -3.529 1.00 17.55 222 THR B CA 1
ATOM 4245 C C . THR B 1 222 ? -25.958 2.773 -3.677 1.00 16.69 222 THR B C 1
ATOM 4246 O O . THR B 1 222 ? -24.934 3.232 -3.183 1.00 15.97 222 THR B O 1
ATOM 4250 N N . TYR B 1 223 ? -25.939 1.646 -4.373 1.00 16.46 223 TYR B N 1
ATOM 4251 C CA . TYR B 1 223 ? -24.686 0.907 -4.495 1.00 16.22 223 TYR B CA 1
ATOM 4252 C C . TYR B 1 223 ? -23.647 1.814 -5.148 1.00 16.39 223 TYR B C 1
ATOM 4253 O O . TYR B 1 223 ? -22.493 1.810 -4.753 1.00 15.79 223 TYR B O 1
ATOM 4262 N N . GLY B 1 224 ? -24.073 2.600 -6.141 1.00 16.83 224 GLY B N 1
ATOM 4263 C CA . GLY B 1 224 ? -23.157 3.485 -6.865 1.00 16.49 224 GLY B CA 1
ATOM 4264 C C . GLY B 1 224 ? -22.601 4.611 -6.018 1.00 16.34 224 GLY B C 1
ATOM 4265 O O . GLY B 1 224 ? -21.427 4.966 -6.146 1.00 15.56 224 GLY B O 1
ATOM 4266 N N . ASP B 1 225 ? -23.443 5.200 -5.169 1.00 16.30 225 ASP B N 1
ATOM 4267 C CA . ASP B 1 225 ? -22.988 6.241 -4.235 1.00 16.53 225 ASP B CA 1
ATOM 4268 C C . ASP B 1 225 ? -21.808 5.713 -3.417 1.00 16.99 225 ASP B C 1
ATOM 4269 O O . ASP B 1 225 ? -20.797 6.395 -3.259 1.00 15.91 225 ASP B O 1
ATOM 4274 N N . ILE B 1 226 ? -21.943 4.483 -2.917 1.00 16.53 226 ILE B N 1
ATOM 4275 C CA . ILE B 1 226 ? -20.936 3.896 -2.061 1.00 16.45 226 ILE B CA 1
ATOM 4276 C C . ILE B 1 226 ? -19.699 3.491 -2.865 1.00 15.63 226 ILE B C 1
ATOM 4277 O O . ILE B 1 226 ? -18.596 3.842 -2.502 1.00 14.98 226 ILE B O 1
ATOM 4282 N N . LEU B 1 227 ? -19.865 2.788 -3.968 1.00 14.96 227 LEU B N 1
ATOM 4283 C CA . LEU B 1 227 ? -18.696 2.298 -4.704 1.00 15.03 227 LEU B CA 1
ATOM 4284 C C . LEU B 1 227 ? -17.870 3.378 -5.429 1.00 15.39 227 LEU B C 1
ATOM 4285 O O . LEU B 1 227 ? -16.666 3.224 -5.642 1.00 14.57 227 LEU B O 1
ATOM 4290 N N . SER B 1 228 ? -18.537 4.443 -5.846 1.00 15.95 228 SER B N 1
ATOM 4291 C CA . SER B 1 228 ? -17.875 5.611 -6.407 1.00 17.03 228 SER B CA 1
ATOM 4292 C C . SER B 1 228 ? -16.869 6.233 -5.479 1.00 16.65 228 SER B C 1
ATOM 4293 O O . SER B 1 228 ? -15.784 6.567 -5.904 1.00 15.68 228 SER B O 1
ATOM 4296 N N . ASP B 1 229 ? -17.275 6.434 -4.232 1.00 18.13 229 ASP B N 1
ATOM 4297 C CA . ASP B 1 229 ? -16.418 7.037 -3.229 1.00 20.20 229 ASP B CA 1
ATOM 4298 C C . ASP B 1 229 ? -15.257 6.121 -2.888 1.00 20.40 229 ASP B C 1
ATOM 4299 O O . ASP B 1 229 ? -14.113 6.589 -2.816 1.00 19.69 229 ASP B O 1
ATOM 4304 N N . GLU B 1 230 ? -15.543 4.821 -2.728 1.00 19.13 230 GLU B N 1
ATOM 4305 C CA . GLU B 1 230 ? -14.506 3.828 -2.475 1.00 18.69 230 GLU B CA 1
ATOM 4306 C C . GLU B 1 230 ? -13.503 3.817 -3.614 1.00 18.58 230 GLU B C 1
ATOM 4307 O O . GLU B 1 230 ? -12.304 3.899 -3.382 1.00 18.61 230 GLU B O 1
ATOM 4313 N N . ALA B 1 231 ? -13.997 3.719 -4.844 1.00 17.77 231 ALA B N 1
ATOM 4314 C CA . ALA B 1 231 ? -13.125 3.643 -6.009 1.00 18.06 231 ALA B CA 1
ATOM 4315 C C . ALA B 1 231 ? -12.346 4.929 -6.147 1.00 18.61 231 ALA B C 1
ATOM 4316 O O . ALA B 1 231 ? -11.189 4.928 -6.558 1.00 17.70 231 ALA B O 1
ATOM 4318 N N . GLY B 1 232 ? -13.019 6.027 -5.850 1.00 18.19 232 GLY B N 1
ATOM 4319 C CA . GLY B 1 232 ? -12.384 7.324 -5.872 1.00 18.81 232 GLY B CA 1
ATOM 4320 C C . GLY B 1 232 ? -11.254 7.461 -4.873 1.00 19.69 232 GLY B C 1
ATOM 4321 O O . GLY B 1 232 ? -10.208 8.033 -5.210 1.00 20.28 232 GLY B O 1
ATOM 4322 N N . GLN B 1 233 ? -11.435 6.946 -3.653 1.00 19.32 233 GLN B N 1
ATOM 4323 C CA . GLN B 1 233 ? -10.363 7.010 -2.666 1.00 20.46 233 GLN B CA 1
ATOM 4324 C C . GLN B 1 233 ? -9.211 6.092 -3.083 1.00 20.48 233 GLN B C 1
ATOM 4325 O O . GLN B 1 233 ? -8.043 6.452 -2.957 1.00 19.21 233 GLN B O 1
ATOM 4331 N N . ILE B 1 234 ? -9.546 4.917 -3.611 1.00 20.73 234 ILE B N 1
ATOM 4332 C CA . ILE B 1 234 ? -8.527 3.971 -4.038 1.00 21.31 234 ILE B CA 1
ATOM 4333 C C . ILE B 1 234 ? -7.634 4.608 -5.092 1.00 21.90 234 ILE B C 1
ATOM 4334 O O . ILE B 1 234 ? -6.418 4.544 -4.979 1.00 22.47 234 ILE B O 1
ATOM 4339 N N . ALA B 1 235 ? -8.237 5.261 -6.080 1.00 21.64 235 ALA B N 1
ATOM 4340 C CA . ALA B 1 235 ? -7.484 5.964 -7.105 1.00 22.36 235 ALA B CA 1
ATOM 4341 C C . ALA B 1 235 ? -6.694 7.182 -6.595 1.00 22.54 235 ALA B C 1
ATOM 4342 O O . ALA B 1 235 ? -5.840 7.697 -7.311 1.00 24.46 235 ALA B O 1
ATOM 4344 N N . GLY B 1 236 ? -6.974 7.640 -5.380 1.00 23.28 236 GLY B N 1
ATOM 4345 C CA . GLY B 1 236 ? -6.347 8.847 -4.818 1.00 23.36 236 GLY B CA 1
ATOM 4346 C C . GLY B 1 236 ? -6.913 10.137 -5.426 1.00 25.16 236 GLY B C 1
ATOM 4347 O O . GLY B 1 236 ? -6.272 11.181 -5.354 1.00 24.88 236 GLY B O 1
ATOM 4348 N N . SER B 1 237 ? -8.119 10.073 -6.001 1.00 24.73 237 SER B N 1
ATOM 4349 C CA . SER B 1 237 ? -8.646 11.141 -6.855 1.00 25.07 237 SER B CA 1
ATOM 4350 C C . SER B 1 237 ? -9.931 11.802 -6.348 1.00 24.67 237 SER B C 1
ATOM 4351 O O . SER B 1 237 ? -10.553 12.575 -7.081 1.00 24.02 237 SER B O 1
ATOM 4354 N N . LEU B 1 238 ? -10.311 11.554 -5.104 1.00 23.26 238 LEU B N 1
ATOM 4355 C CA . LEU B 1 238 ? -11.623 11.983 -4.655 1.00 24.80 238 LEU B CA 1
ATOM 4356 C C . LEU B 1 238 ? -11.746 13.517 -4.631 1.00 25.34 238 LEU B C 1
ATOM 4357 O O . LEU B 1 238 ? -12.782 14.076 -5.028 1.00 24.19 238 LEU B O 1
ATOM 4362 N N . GLY B 1 239 ? -10.677 14.191 -4.198 1.00 24.21 239 GLY B N 1
ATOM 4363 C CA . GLY B 1 239 ? -10.634 15.635 -4.187 1.00 23.90 239 GLY B CA 1
ATOM 4364 C C . GLY B 1 239 ? -10.424 16.226 -5.571 1.00 23.36 239 GLY B C 1
ATOM 4365 O O . GLY B 1 239 ? -10.534 17.433 -5.747 1.00 23.20 239 GLY B O 1
ATOM 4366 N N . ILE B 1 240 ? -10.162 15.373 -6.552 1.00 22.35 240 ILE B N 1
ATOM 4367 C CA . ILE B 1 240 ? -9.754 15.795 -7.881 1.00 24.00 240 ILE B CA 1
ATOM 4368 C C . ILE B 1 240 ? -10.735 15.445 -8.998 1.00 24.46 240 ILE B C 1
ATOM 4369 O O . ILE B 1 240 ? -10.615 15.961 -10.119 1.00 26.04 240 ILE B O 1
ATOM 4374 N N . SER B 1 241 ? -11.699 14.585 -8.712 1.00 23.80 241 SER B N 1
ATOM 4375 C CA . SER B 1 241 ? -12.460 13.948 -9.790 1.00 25.16 241 SER B CA 1
ATOM 4376 C C . SER B 1 241 ? -13.796 14.669 -10.034 1.00 23.67 241 SER B C 1
ATOM 4377 O O . SER B 1 241 ? -14.396 15.190 -9.100 1.00 21.52 241 SER B O 1
ATOM 4380 N N . PRO B 1 242 ? -14.248 14.695 -11.296 1.00 23.01 242 PRO B N 1
ATOM 4381 C CA . PRO B 1 242 ? -15.470 15.337 -11.700 1.00 23.58 242 PRO B CA 1
ATOM 4382 C C . PRO B 1 242 ? -16.649 14.396 -11.584 1.00 24.69 242 PRO B C 1
ATOM 4383 O O . PRO B 1 242 ? -16.489 13.224 -11.240 1.00 25.46 242 PRO B O 1
ATOM 4387 N N . SER B 1 243 ? -17.829 14.909 -11.886 1.00 23.95 243 SER B N 1
ATOM 4388 C CA . SER B 1 243 ? -18.953 14.044 -12.146 1.00 25.39 243 SER B CA 1
ATOM 4389 C C . SER B 1 243 ? -19.931 14.707 -13.110 1.00 26.59 243 SER B C 1
ATOM 4390 O O . SER B 1 243 ? -19.951 15.950 -13.258 1.00 29.19 243 SER B O 1
ATOM 4393 N N . ALA B 1 244 ? -20.722 13.858 -13.754 1.00 24.23 244 ALA B N 1
ATOM 4394 C CA . ALA B 1 244 ? -21.741 14.267 -14.674 1.00 23.74 244 ALA B CA 1
ATOM 4395 C C . ALA B 1 244 ? -23.052 13.582 -14.300 1.00 23.45 244 ALA B C 1
ATOM 4396 O O . ALA B 1 244 ? -23.066 12.398 -13.942 1.00 23.72 244 ALA B O 1
ATOM 4398 N N . ASN B 1 245 ? -24.145 14.336 -14.369 1.00 20.89 245 ASN B N 1
ATOM 4399 C CA . ASN B 1 245 ? -25.474 13.767 -14.275 1.00 19.89 245 ASN B CA 1
ATOM 4400 C C . ASN B 1 245 ? -26.156 14.097 -15.605 1.00 19.69 245 ASN B C 1
ATOM 4401 O O . ASN B 1 245 ? -26.530 15.233 -15.856 1.00 18.63 245 ASN B O 1
ATOM 4406 N N . ILE B 1 246 ? -26.289 13.099 -16.467 1.00 19.41 246 ILE B N 1
ATOM 4407 C CA . ILE B 1 246 ? -26.787 13.305 -17.814 1.00 19.37 246 ILE B CA 1
ATOM 4408 C C . ILE B 1 246 ? -28.294 13.000 -17.925 1.00 20.14 246 ILE B C 1
ATOM 4409 O O . ILE B 1 246 ? -28.768 11.927 -17.520 1.00 18.44 246 ILE B O 1
ATOM 4414 N N . GLY B 1 247 ? -29.035 13.978 -18.452 1.00 20.73 247 GLY B N 1
ATOM 4415 C CA . GLY B 1 247 ? -30.449 13.788 -18.825 1.00 22.50 247 GLY B CA 1
ATOM 4416 C C . GLY B 1 247 ? -30.632 14.089 -20.300 1.00 23.49 247 GLY B C 1
ATOM 4417 O O . GLY B 1 247 ? -29.717 14.585 -20.948 1.00 25.37 247 GLY B O 1
ATOM 4418 N N . ASP B 1 248 ? -31.805 13.825 -20.848 1.00 26.22 248 ASP B N 1
ATOM 4419 C CA . ASP B 1 248 ? -32.014 14.093 -22.280 1.00 30.44 248 ASP B CA 1
ATOM 4420 C C . ASP B 1 248 ? -32.037 15.594 -22.646 1.00 29.99 248 ASP B C 1
ATOM 4421 O O . ASP B 1 248 ? -31.337 16.001 -23.570 1.00 30.07 248 ASP B O 1
ATOM 4426 N N . ARG B 1 249 ? -32.783 16.396 -21.886 1.00 29.45 249 ARG B N 1
ATOM 4427 C CA . ARG B 1 249 ? -32.946 17.826 -22.155 1.00 31.10 249 ARG B CA 1
ATOM 4428 C C . ARG B 1 249 ? -32.034 18.693 -21.284 1.00 28.78 249 ARG B C 1
ATOM 4429 O O . ARG B 1 249 ? -31.956 19.899 -21.476 1.00 26.04 249 ARG B O 1
ATOM 4437 N N . LYS B 1 250 ? -31.376 18.088 -20.305 1.00 25.59 250 LYS B N 1
ATOM 4438 C CA . LYS B 1 250 ? -30.679 18.839 -19.291 1.00 24.83 250 LYS B CA 1
ATOM 4439 C C . LYS B 1 250 ? -29.550 17.960 -18.731 1.00 23.10 250 LYS B C 1
ATOM 4440 O O . LYS B 1 250 ? -29.686 16.739 -18.692 1.00 21.57 250 LYS B O 1
ATOM 4446 N N . SER B 1 251 ? -28.440 18.580 -18.329 1.00 20.46 251 SER B N 1
ATOM 4447 C CA . SER B 1 251 ? -27.345 17.881 -17.636 1.00 20.24 251 SER B CA 1
ATOM 4448 C C . SER B 1 251 ? -26.736 18.752 -16.529 1.00 19.52 251 SER B C 1
ATOM 4449 O O . SER B 1 251 ? -26.732 19.978 -16.619 1.00 18.84 251 SER B O 1
ATOM 4452 N N . LEU B 1 252 ? -26.205 18.091 -15.506 1.00 18.22 252 LEU B N 1
ATOM 4453 C CA . LEU B 1 252 ? -25.568 18.758 -14.397 1.00 17.97 252 LEU B CA 1
ATOM 4454 C C . LEU B 1 252 ? -24.160 18.224 -14.221 1.00 17.97 252 LEU B C 1
ATOM 4455 O O . LEU B 1 252 ? -23.952 17.015 -14.247 1.00 19.31 252 LEU B O 1
ATOM 4460 N N . PHE B 1 253 ? -23.211 19.139 -14.042 1.00 17.36 253 PHE B N 1
ATOM 4461 C CA . PHE B 1 253 ? -21.802 18.833 -13.854 1.00 17.11 253 PHE B CA 1
ATOM 4462 C C . PHE B 1 253 ? -21.282 19.493 -12.569 1.00 17.63 253 PHE B C 1
ATOM 4463 O O . PHE B 1 253 ? -21.531 20.663 -12.328 1.00 18.17 253 PHE B O 1
ATOM 4471 N N . GLU B 1 254 ? -20.604 18.708 -11.738 1.00 18.14 254 GLU B N 1
ATOM 4472 C CA . GLU B 1 254 ? -20.137 19.141 -10.426 1.00 20.34 254 GLU B CA 1
ATOM 4473 C C . GLU B 1 254 ? -18.905 18.299 -9.994 1.00 20.45 254 GLU B C 1
ATOM 4474 O O . GLU B 1 254 ? -18.743 17.163 -10.418 1.00 20.11 254 GLU B O 1
ATOM 4480 N N . PRO B 1 255 ? -18.033 18.859 -9.145 1.00 21.71 255 PRO B N 1
ATOM 4481 C CA . PRO B 1 255 ? -16.998 18.015 -8.541 1.00 21.27 255 PRO B CA 1
ATOM 4482 C C . PRO B 1 255 ? -17.660 17.052 -7.562 1.00 21.60 255 PRO B C 1
ATOM 4483 O O . PRO B 1 255 ? -18.752 17.343 -7.043 1.00 19.66 255 PRO B O 1
ATOM 4487 N N . VAL B 1 256 ? -17.019 15.928 -7.298 1.00 21.56 256 VAL B N 1
ATOM 4488 C CA . VAL B 1 256 ? -17.498 15.064 -6.221 1.00 22.71 256 VAL B CA 1
ATOM 4489 C C . VAL B 1 256 ? -17.119 15.560 -4.824 1.00 21.75 256 VAL B C 1
ATOM 4490 O O . VAL B 1 256 ? -17.811 15.231 -3.883 1.00 22.60 256 VAL B O 1
ATOM 4494 N N . HIS B 1 257 ? -16.061 16.364 -4.687 1.00 21.69 257 HIS B N 1
ATOM 4495 C CA . HIS B 1 257 ? -15.651 16.873 -3.369 1.00 21.67 257 HIS B CA 1
ATOM 4496 C C . HIS B 1 257 ? -16.667 17.830 -2.704 1.00 22.86 257 HIS B C 1
ATOM 4497 O O . HIS B 1 257 ? -17.428 18.528 -3.375 1.00 22.90 257 HIS B O 1
ATOM 4504 N N . GLY B 1 258 ? -16.641 17.876 -1.375 1.00 24.21 258 GLY B N 1
ATOM 4505 C CA . GLY B 1 258 ? -17.535 18.754 -0.612 1.00 23.85 258 GLY B CA 1
ATOM 4506 C C . GLY B 1 258 ? -17.106 20.210 -0.577 1.00 22.63 258 GLY B C 1
ATOM 4507 O O . GLY B 1 258 ? -16.222 20.627 -1.309 1.00 23.62 258 GLY B O 1
ATOM 4508 N N . ALA B 1 259 ? -17.740 20.965 0.307 1.00 22.62 259 ALA B N 1
ATOM 4509 C CA . ALA B 1 259 ? -17.546 22.412 0.432 1.00 23.67 259 ALA B CA 1
ATOM 4510 C C . ALA B 1 259 ? -16.228 22.797 1.107 1.00 23.47 259 ALA B C 1
ATOM 4511 O O . ALA B 1 259 ? -15.761 23.908 0.929 1.00 23.08 259 ALA B O 1
ATOM 4513 N N . ALA B 1 260 ? -15.646 21.883 1.882 1.00 23.07 260 ALA B N 1
ATOM 4514 C CA . ALA B 1 260 ? -14.362 22.109 2.525 1.00 24.42 260 ALA B CA 1
ATOM 4515 C C . ALA B 1 260 ? -14.269 23.496 3.172 1.00 25.28 260 ALA B C 1
ATOM 4516 O O . ALA B 1 260 ? -13.368 24.290 2.846 1.00 24.16 260 ALA B O 1
ATOM 4518 N N . PHE B 1 261 ? -15.215 23.785 4.064 1.00 26.56 261 PHE B N 1
ATOM 4519 C CA . PHE B 1 261 ? -15.269 25.071 4.751 1.00 30.08 261 PHE B CA 1
ATOM 4520 C C . PHE B 1 261 ? -13.957 25.383 5.481 1.00 31.64 261 PHE B C 1
ATOM 4521 O O . PHE B 1 261 ? -13.522 26.528 5.516 1.00 33.19 261 PHE B O 1
ATOM 4529 N N . ASP B 1 262 ? -13.374 24.361 6.093 1.00 33.91 262 ASP B N 1
ATOM 4530 C CA . ASP B 1 262 ? -11.988 24.388 6.628 1.00 38.32 262 ASP B CA 1
ATOM 4531 C C . ASP B 1 262 ? -10.968 25.286 5.872 1.00 36.07 262 ASP B C 1
ATOM 4532 O O . ASP B 1 262 ? -10.229 26.041 6.501 1.00 34.01 262 ASP B O 1
ATOM 4537 N N . ILE B 1 263 ? -10.936 25.206 4.538 1.00 32.70 263 ILE B N 1
ATOM 4538 C CA . ILE B 1 263 ? -9.929 25.938 3.735 1.00 31.30 263 ILE B CA 1
ATOM 4539 C C . ILE B 1 263 ? -10.455 27.091 2.871 1.00 29.42 263 ILE B C 1
ATOM 4540 O O . ILE B 1 263 ? -9.733 27.604 2.024 1.00 27.11 263 ILE B O 1
ATOM 4545 N N . ALA B 1 264 ? -11.701 27.501 3.089 1.00 28.15 264 ALA B N 1
ATOM 4546 C CA . ALA B 1 264 ? -12.308 28.552 2.287 1.00 28.37 264 ALA B CA 1
ATOM 4547 C C . ALA B 1 264 ? -11.646 29.899 2.591 1.00 29.37 264 ALA B C 1
ATOM 4548 O O . ALA B 1 264 ? -11.457 30.252 3.749 1.00 28.98 264 ALA B O 1
ATOM 4550 N N . GLY B 1 265 ? -11.269 30.634 1.549 1.00 30.22 265 GLY B N 1
ATOM 4551 C CA . GLY B 1 265 ? -10.674 31.958 1.716 1.00 30.88 265 GLY B CA 1
ATOM 4552 C C . GLY B 1 265 ? -9.160 31.994 1.666 1.00 30.13 265 GLY B C 1
ATOM 4553 O O . GLY B 1 265 ? -8.579 33.066 1.600 1.00 28.66 265 GLY B O 1
ATOM 4554 N N . LYS B 1 266 ? -8.514 30.834 1.671 1.00 31.28 266 LYS B N 1
ATOM 4555 C CA . LYS B 1 266 ? -7.047 30.773 1.732 1.00 32.29 266 LYS B CA 1
ATOM 4556 C C . LYS B 1 266 ? -6.336 30.698 0.377 1.00 30.65 266 LYS B C 1
ATOM 4557 O O . LYS B 1 266 ? -5.115 30.517 0.333 1.00 26.26 266 LYS B O 1
ATOM 4563 N N . ASN B 1 267 ? -7.090 30.823 -0.715 1.00 29.14 267 ASN B N 1
ATOM 4564 C CA . ASN B 1 267 ? -6.523 30.873 -2.055 1.00 29.76 267 ASN B CA 1
ATOM 4565 C C . ASN B 1 267 ? -5.759 29.604 -2.451 1.00 29.01 267 ASN B C 1
ATOM 4566 O O . ASN B 1 267 ? -4.897 29.645 -3.346 1.00 29.25 267 ASN B O 1
ATOM 4571 N N . ILE B 1 268 ? -6.082 28.480 -1.807 1.00 27.68 268 ILE B N 1
ATOM 4572 C CA . ILE B 1 268 ? -5.383 27.212 -2.065 1.00 27.54 268 ILE B CA 1
ATOM 4573 C C . ILE B 1 268 ? -6.263 26.103 -2.630 1.00 25.15 268 ILE B C 1
ATOM 4574 O O . ILE B 1 268 ? -5.757 25.062 -3.016 1.00 24.35 268 ILE B O 1
ATOM 4579 N N . ALA B 1 269 ? -7.576 26.276 -2.630 1.00 24.31 269 ALA B N 1
ATOM 4580 C CA . ALA B 1 269 ? -8.451 25.187 -3.099 1.00 22.46 269 ALA B CA 1
ATOM 4581 C C . ALA B 1 269 ? -8.042 24.745 -4.504 1.00 20.51 269 ALA B C 1
ATOM 4582 O O . ALA B 1 269 ? -7.627 25.561 -5.337 1.00 19.12 269 ALA B O 1
ATOM 4584 N N . ASN B 1 270 ? -8.112 23.438 -4.741 1.00 19.97 270 ASN B N 1
ATOM 4585 C CA . ASN B 1 270 ? -7.697 22.852 -6.015 1.00 19.24 270 ASN B CA 1
ATOM 4586 C C . ASN B 1 270 ? -8.864 22.953 -7.004 1.00 18.57 270 ASN B C 1
ATOM 4587 O O . ASN B 1 270 ? -9.936 22.423 -6.741 1.00 17.56 270 ASN B O 1
ATOM 4592 N N . PRO B 1 271 ? -8.677 23.675 -8.138 1.00 18.92 271 PRO B N 1
ATOM 4593 C CA . PRO B 1 271 ? -9.765 23.795 -9.104 1.00 18.38 271 PRO B CA 1
ATOM 4594 C C . PRO B 1 271 ? -9.914 22.624 -10.102 1.00 18.22 271 PRO B C 1
ATOM 4595 O O . PRO B 1 271 ? -10.740 22.707 -10.996 1.00 18.00 271 PRO B O 1
ATOM 4599 N N . THR B 1 272 ? -9.164 21.545 -9.925 1.00 17.91 272 THR B N 1
ATOM 4600 C CA . THR B 1 272 ? -9.070 20.462 -10.902 1.00 18.13 272 THR B CA 1
ATOM 4601 C C . THR B 1 272 ? -10.377 19.716 -11.109 1.00 17.43 272 THR B C 1
ATOM 4602 O O . THR B 1 272 ? -10.746 19.409 -12.223 1.00 17.97 272 THR B O 1
ATOM 4606 N N . ALA B 1 273 ? -11.089 19.438 -10.038 1.00 17.87 273 ALA B N 1
ATOM 4607 C CA . ALA B 1 273 ? -12.333 18.692 -10.140 1.00 18.00 273 ALA B CA 1
ATOM 4608 C C . ALA B 1 273 ? -13.368 19.504 -10.902 1.00 18.39 273 ALA B C 1
ATOM 4609 O O . ALA B 1 273 ? -14.002 18.996 -11.828 1.00 19.75 273 ALA B O 1
ATOM 4611 N N . PHE B 1 274 ? -13.518 20.776 -10.538 1.00 18.43 274 PHE B N 1
ATOM 4612 C CA . PHE B 1 274 ? -14.427 21.641 -11.261 1.00 18.39 274 PHE B CA 1
ATOM 4613 C C . PHE B 1 274 ? -14.058 21.702 -12.741 1.00 18.89 274 PHE B C 1
ATOM 4614 O O . PHE B 1 274 ? -14.929 21.687 -13.603 1.00 18.16 274 PHE B O 1
ATOM 4622 N N . LEU B 1 275 ? -12.762 21.789 -13.022 1.00 18.68 275 LEU B N 1
ATOM 4623 C CA . LEU B 1 275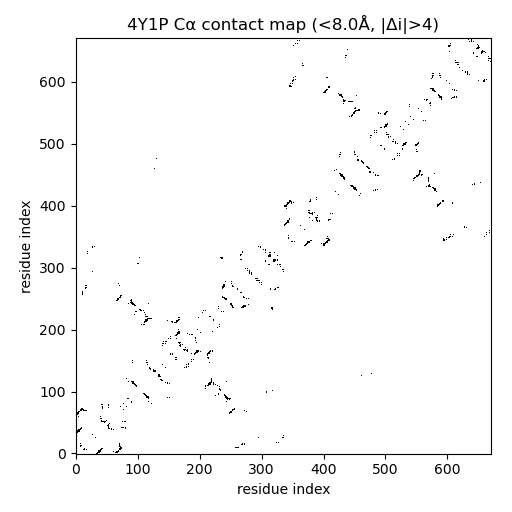 ? -12.302 21.989 -14.387 1.00 19.80 275 LEU B CA 1
ATOM 4624 C C . LEU B 1 275 ? -12.513 20.746 -15.242 1.00 19.71 275 LEU B C 1
ATOM 4625 O O . LEU B 1 275 ? -12.865 20.858 -16.420 1.00 19.69 275 LEU B O 1
ATOM 4630 N N . LEU B 1 276 ? -12.292 19.566 -14.666 1.00 18.75 276 LEU B N 1
ATOM 4631 C CA . LEU B 1 276 ? -12.606 18.340 -15.380 1.00 19.55 276 LEU B CA 1
ATOM 4632 C C . LEU B 1 276 ? -14.129 18.186 -15.571 1.00 18.59 276 LEU B C 1
ATOM 4633 O O . LEU B 1 276 ? -14.563 17.570 -16.545 1.00 18.65 276 LEU B O 1
ATOM 4638 N N . SER B 1 277 ? -14.940 18.713 -14.649 1.00 17.61 277 SER B N 1
ATOM 4639 C CA A SER B 1 277 ? -16.385 18.632 -14.845 0.50 17.87 277 SER B CA 1
ATOM 4640 C CA B SER B 1 277 ? -16.407 18.706 -14.806 0.50 17.19 277 SER B CA 1
ATOM 4641 C C . SER B 1 277 ? -16.808 19.565 -16.000 1.00 17.64 277 SER B C 1
ATOM 4642 O O . SER B 1 277 ? -17.735 19.247 -16.738 1.00 16.81 277 SER B O 1
ATOM 4647 N N . VAL B 1 278 ? -16.093 20.670 -16.184 1.00 17.89 278 VAL B N 1
ATOM 4648 C CA . VAL B 1 278 ? -16.237 21.479 -17.398 1.00 18.06 278 VAL B CA 1
ATOM 4649 C C . VAL B 1 278 ? -15.851 20.667 -18.642 1.00 18.92 278 VAL B C 1
ATOM 4650 O O . VAL B 1 278 ? -16.465 20.830 -19.694 1.00 18.54 278 VAL B O 1
ATOM 4654 N N . GLY B 1 279 ? -14.836 19.809 -18.514 1.00 18.86 279 GLY B N 1
ATOM 4655 C CA . GLY B 1 279 ? -14.476 18.852 -19.551 1.00 20.00 279 GLY B CA 1
ATOM 4656 C C . GLY B 1 279 ? -15.600 17.892 -19.915 1.00 21.38 279 GLY B C 1
ATOM 4657 O O . GLY B 1 279 ? -15.872 17.659 -21.101 1.00 21.50 279 GLY B O 1
ATOM 4658 N N . MET B 1 280 ? -16.281 17.353 -18.906 1.00 21.47 280 MET B N 1
ATOM 4659 C CA . MET B 1 280 ? -17.450 16.487 -19.154 1.00 21.35 280 MET B CA 1
ATOM 4660 C C . MET B 1 280 ? -18.636 17.259 -19.745 1.00 20.73 280 MET B C 1
ATOM 4661 O O . MET B 1 280 ? -19.371 16.740 -20.575 1.00 21.07 280 MET B O 1
ATOM 4666 N N . MET B 1 281 ? -18.815 18.505 -19.332 1.00 20.49 281 MET B N 1
ATOM 4667 C CA . MET B 1 281 ? -19.826 19.382 -19.949 1.00 19.47 281 MET B CA 1
ATOM 4668 C C . MET B 1 281 ? -19.582 19.584 -21.443 1.00 18.73 281 MET B C 1
ATOM 4669 O O . MET B 1 281 ? -20.507 19.519 -22.230 1.00 17.81 281 MET B O 1
ATOM 4674 N N . LEU B 1 282 ? -18.339 19.810 -21.823 1.00 18.50 282 LEU B N 1
ATOM 4675 C CA . LEU B 1 282 ? -18.004 20.016 -23.213 1.00 19.97 282 LEU B CA 1
ATOM 4676 C C . LEU B 1 282 ? -18.208 18.740 -24.054 1.00 21.13 282 LEU B C 1
ATOM 4677 O O . LEU B 1 282 ? -18.651 18.826 -25.202 1.00 21.59 282 LEU B O 1
ATOM 4682 N N . ASP B 1 283 ? -17.922 17.571 -23.472 1.00 21.30 283 ASP B N 1
ATOM 4683 C CA . ASP B 1 283 ? -18.250 16.295 -24.104 1.00 21.86 283 ASP B CA 1
ATOM 4684 C C . ASP B 1 283 ? -19.742 16.197 -24.412 1.00 21.11 283 ASP B C 1
ATOM 4685 O O . ASP B 1 283 ? -20.128 15.847 -25.511 1.00 20.43 283 ASP B O 1
ATOM 4690 N N . ARG B 1 284 ? -20.583 16.509 -23.430 1.00 20.96 284 ARG B N 1
ATOM 4691 C CA . ARG B 1 284 ? -22.026 16.461 -23.624 1.00 20.17 284 ARG B CA 1
ATOM 4692 C C . ARG B 1 284 ? -22.517 17.531 -24.631 1.00 20.00 284 ARG B C 1
ATOM 4693 O O . ARG B 1 284 ? -23.466 17.296 -25.396 1.00 18.71 284 ARG B O 1
ATOM 4701 N N . MET B 1 285 ? -21.876 18.689 -24.652 1.00 18.93 285 MET B N 1
ATOM 4702 C CA . MET B 1 285 ? -22.199 19.681 -25.691 1.00 19.36 285 MET B CA 1
ATOM 4703 C C . MET B 1 285 ? -21.876 19.224 -27.145 1.00 19.79 285 MET B C 1
ATOM 4704 O O . MET B 1 285 ? -22.632 19.500 -28.085 1.00 19.32 285 MET B O 1
ATOM 4709 N N . GLN B 1 286 ? -20.768 18.533 -27.339 1.00 21.05 286 GLN B N 1
ATOM 4710 C CA . GLN B 1 286 ? -20.539 17.890 -28.624 1.00 22.97 286 GLN B CA 1
ATOM 4711 C C . GLN B 1 286 ? -21.719 16.991 -29.048 1.00 24.46 286 GLN B C 1
ATOM 4712 O O . GLN B 1 286 ? -22.174 17.061 -30.187 1.00 24.52 286 GLN B O 1
ATOM 4718 N N . GLU B 1 287 ? -22.204 16.158 -28.139 1.00 25.80 287 GLU B N 1
ATOM 4719 C CA . GLU B 1 287 ? -23.229 15.177 -28.477 1.00 28.22 287 GLU B CA 1
ATOM 4720 C C . GLU B 1 287 ? -24.531 15.854 -28.876 1.00 26.85 287 GLU B C 1
ATOM 4721 O O . GLU B 1 287 ? -25.080 15.551 -29.919 1.00 26.48 287 GLU B O 1
ATOM 4727 N N . LEU B 1 288 ? -24.997 16.813 -28.087 1.00 26.41 288 LEU B N 1
ATOM 4728 C CA . LEU B 1 288 ? -26.256 17.484 -28.389 1.00 26.31 288 LEU B CA 1
ATOM 4729 C C . LEU B 1 288 ? -26.213 18.376 -29.631 1.00 27.02 288 LEU B C 1
ATOM 4730 O O . LEU B 1 288 ? -27.189 18.453 -30.359 1.00 28.64 288 LEU B O 1
ATOM 4735 N N . SER B 1 289 ? -25.092 19.046 -29.867 1.00 27.66 289 SER B N 1
ATOM 4736 C CA . SER B 1 289 ? -24.975 20.009 -30.964 1.00 26.70 289 SER B CA 1
ATOM 4737 C C . SER B 1 289 ? -24.476 19.366 -32.234 1.00 27.97 289 SER B C 1
ATOM 4738 O O . SER B 1 289 ? -24.628 19.930 -33.307 1.00 26.68 289 SER B O 1
ATOM 4741 N N . GLY B 1 290 ? -23.780 18.243 -32.092 1.00 29.21 290 GLY B N 1
ATOM 4742 C CA . GLY B 1 290 ? -23.043 17.649 -33.201 1.00 30.22 290 GLY B CA 1
ATOM 4743 C C . GLY B 1 290 ? -21.725 18.303 -33.591 1.00 32.95 290 GLY B C 1
ATOM 4744 O O . GLY B 1 290 ? -21.015 17.761 -34.438 1.00 33.75 290 GLY B O 1
ATOM 4745 N N . ASP B 1 291 ? -21.346 19.448 -33.023 1.00 35.42 291 ASP B N 1
ATOM 4746 C CA . ASP B 1 291 ? -20.134 20.082 -33.561 1.00 37.78 291 ASP B CA 1
ATOM 4747 C C . ASP B 1 291 ? -18.813 19.825 -32.806 1.00 36.57 291 ASP B C 1
ATOM 4748 O O . ASP B 1 291 ? -18.744 19.722 -31.571 1.00 31.67 291 ASP B O 1
ATOM 4753 N N . ILE B 1 292 ? -17.771 19.719 -33.629 1.00 35.12 292 ILE B N 1
ATOM 4754 C CA . ILE B 1 292 ? -16.458 19.230 -33.236 1.00 34.32 292 ILE B CA 1
ATOM 4755 C C . ILE B 1 292 ? -15.728 20.207 -32.313 1.00 31.56 292 ILE B C 1
ATOM 4756 O O . ILE B 1 292 ? -14.935 19.783 -31.506 1.00 33.41 292 ILE B O 1
ATOM 4761 N N . ARG B 1 293 ? -16.032 21.498 -32.397 1.00 32.30 293 ARG B N 1
ATOM 4762 C CA . ARG B 1 293 ? -15.343 22.520 -31.576 1.00 31.87 293 ARG B CA 1
ATOM 4763 C C . ARG B 1 293 ? -15.391 22.286 -30.045 1.00 30.26 293 ARG B C 1
ATOM 4764 O O . ARG B 1 293 ? -14.446 22.659 -29.337 1.00 29.45 293 ARG B O 1
ATOM 4772 N N . TYR B 1 294 ? -16.455 21.649 -29.548 1.00 27.78 294 TYR B N 1
ATOM 4773 C CA . TYR B 1 294 ? -16.564 21.328 -28.123 1.00 29.17 294 TYR B CA 1
ATOM 4774 C C . TYR B 1 294 ? -15.600 20.203 -27.749 1.00 29.47 294 TYR B C 1
ATOM 4775 O O . TYR B 1 294 ? -15.102 20.138 -26.624 1.00 27.49 294 TYR B O 1
ATOM 4784 N N . ASN B 1 295 ? -15.350 19.324 -28.711 1.00 29.58 295 ASN B N 1
ATOM 4785 C CA . ASN B 1 295 ? -14.400 18.239 -28.552 1.00 31.02 295 ASN B CA 1
ATOM 4786 C C . ASN B 1 295 ? -12.973 18.760 -28.527 1.00 30.35 295 ASN B C 1
ATOM 4787 O O . ASN B 1 295 ? -12.175 18.358 -27.696 1.00 28.45 295 ASN B O 1
ATOM 4792 N N . ASN B 1 296 ? -12.648 19.639 -29.468 1.00 30.66 296 ASN B N 1
ATOM 4793 C CA . ASN B 1 296 ? -11.306 20.197 -29.523 1.00 30.37 296 ASN B CA 1
ATOM 4794 C C . ASN B 1 296 ? -11.055 20.967 -28.231 1.00 29.07 296 ASN B C 1
ATOM 4795 O O . ASN B 1 296 ? -9.990 20.828 -27.624 1.00 29.46 296 ASN B O 1
ATOM 4800 N N . ALA B 1 297 ? -12.051 21.747 -27.801 1.00 27.82 297 ALA B N 1
ATOM 4801 C CA . ALA B 1 297 ? -11.998 22.451 -26.505 1.00 27.24 297 ALA B CA 1
ATOM 4802 C C . ALA B 1 297 ? -11.787 21.534 -25.294 1.00 26.57 297 ALA B C 1
ATOM 4803 O O . ALA B 1 297 ? -10.931 21.816 -24.473 1.00 24.70 297 ALA B O 1
ATOM 4805 N N . ALA B 1 298 ? -12.571 20.458 -25.171 1.00 28.73 298 ALA B N 1
ATOM 4806 C CA . ALA B 1 298 ? -12.384 19.488 -24.058 1.00 29.87 298 ALA B CA 1
ATOM 4807 C C . ALA B 1 298 ? -10.991 18.830 -24.044 1.00 30.79 298 ALA B C 1
ATOM 4808 O O . ALA B 1 298 ? -10.416 18.600 -22.976 1.00 30.96 298 ALA B O 1
ATOM 4810 N N . LYS B 1 299 ? -10.453 18.524 -25.223 1.00 30.65 299 LYS B N 1
ATOM 4811 C CA . LYS B 1 299 ? -9.139 17.915 -25.312 1.00 33.25 299 LYS B CA 1
ATOM 4812 C C . LYS B 1 299 ? -8.052 18.948 -24.954 1.00 30.08 299 LYS B C 1
ATOM 4813 O O . LYS B 1 299 ? -7.097 18.632 -24.253 1.00 28.20 299 LYS B O 1
ATOM 4819 N N . SER B 1 300 ? -8.216 20.177 -25.425 1.00 27.06 300 SER B N 1
ATOM 4820 C CA . SER B 1 300 ? -7.317 21.265 -25.058 1.00 27.65 300 SER B CA 1
ATOM 4821 C C . SER B 1 300 ? -7.269 21.452 -23.533 1.00 27.83 300 SER B C 1
ATOM 4822 O O . SER B 1 300 ? -6.186 21.516 -22.939 1.00 26.09 300 SER B O 1
ATOM 4825 N N . LEU B 1 301 ? -8.453 21.528 -22.918 1.00 27.02 301 LEU B N 1
ATOM 4826 C CA . LEU B 1 301 ? -8.592 21.642 -21.468 1.00 26.53 301 LEU B CA 1
ATOM 4827 C C . LEU B 1 301 ? -7.909 20.495 -20.747 1.00 26.72 301 LEU B C 1
ATOM 4828 O O . LEU B 1 301 ? -7.099 20.705 -19.831 1.00 24.76 301 LEU B O 1
ATOM 4833 N N . ARG B 1 302 ? -8.249 19.277 -21.150 1.00 26.99 302 ARG B N 1
ATOM 4834 C CA . ARG B 1 302 ? -7.743 18.099 -20.460 1.00 28.14 302 ARG B CA 1
ATOM 4835 C C . ARG B 1 302 ? -6.240 17.917 -20.672 1.00 28.25 302 ARG B C 1
ATOM 4836 O O . ARG B 1 302 ? -5.534 17.520 -19.737 1.00 29.09 302 ARG B O 1
ATOM 4844 N N . ASP B 1 303 ? -5.752 18.249 -21.863 1.00 28.06 303 ASP B N 1
ATOM 4845 C CA . ASP B 1 303 ? -4.309 18.258 -22.130 1.00 29.42 303 ASP B CA 1
ATOM 4846 C C . ASP B 1 303 ? -3.595 19.249 -21.219 1.00 28.45 303 ASP B C 1
ATOM 4847 O O . ASP B 1 303 ? -2.612 18.904 -20.549 1.00 27.42 303 ASP B O 1
ATOM 4852 N N . ALA B 1 304 ? -4.096 20.478 -21.196 1.00 27.07 304 ALA B N 1
ATOM 4853 C CA . ALA B 1 304 ? -3.554 21.517 -20.324 1.00 26.35 304 ALA B CA 1
ATOM 4854 C C . ALA B 1 304 ? -3.486 21.051 -18.862 1.00 27.47 304 ALA B C 1
ATOM 4855 O O . ALA B 1 304 ? -2.468 21.253 -18.192 1.00 29.88 304 ALA B O 1
ATOM 4857 N N . ILE B 1 305 ? -4.535 20.397 -18.374 1.00 27.09 305 ILE B N 1
ATOM 4858 C CA . ILE B 1 305 ? -4.564 19.965 -16.975 1.00 27.93 305 ILE B CA 1
ATOM 4859 C C . ILE B 1 305 ? -3.502 18.910 -16.682 1.00 29.52 305 ILE B C 1
ATOM 4860 O O . ILE B 1 305 ? -2.782 19.002 -15.693 1.00 28.32 305 ILE B O 1
ATOM 4865 N N . TYR B 1 306 ? -3.429 17.906 -17.542 1.00 31.47 306 TYR B N 1
ATOM 4866 C CA . TYR B 1 306 ? -2.505 16.817 -17.351 1.00 34.69 306 TYR B CA 1
ATOM 4867 C C . TYR B 1 306 ? -1.076 17.334 -17.379 1.00 34.50 306 TYR B C 1
ATOM 4868 O O . TYR B 1 306 ? -0.260 16.904 -16.569 1.00 34.13 306 TYR B O 1
ATOM 4877 N N . SER B 1 307 ? -0.794 18.279 -18.275 1.00 31.94 307 SER B N 1
ATOM 4878 C CA . SER B 1 307 ? 0.551 18.803 -18.429 1.00 35.24 307 SER B CA 1
ATOM 4879 C C . SER B 1 307 ? 1.009 19.590 -17.206 1.00 35.25 307 SER B C 1
ATOM 4880 O O . SER B 1 307 ? 2.172 19.493 -16.809 1.00 35.56 307 SER B O 1
ATOM 4883 N N . VAL B 1 308 ? 0.117 20.367 -16.597 1.00 34.03 308 VAL B N 1
ATOM 4884 C CA . VAL B 1 308 ? 0.525 21.080 -15.392 1.00 33.36 308 VAL B CA 1
ATOM 4885 C C . VAL B 1 308 ? 0.786 20.086 -14.258 1.00 29.92 308 VAL B C 1
ATOM 4886 O O . VAL B 1 308 ? 1.646 20.330 -13.426 1.00 31.78 308 VAL B O 1
ATOM 4890 N N . TYR B 1 309 ? 0.050 18.981 -14.211 1.00 28.17 309 TYR B N 1
ATOM 4891 C CA . TYR B 1 309 ? 0.323 17.945 -13.202 1.00 29.13 309 TYR B CA 1
ATOM 4892 C C . TYR B 1 309 ? 1.633 17.212 -13.545 1.00 30.41 309 TYR B C 1
ATOM 4893 O O . TYR B 1 309 ? 2.368 16.808 -12.664 1.00 29.58 309 TYR B O 1
ATOM 4902 N N . SER B 1 310 ? 1.906 17.063 -14.830 1.00 31.65 310 SER B N 1
ATOM 4903 C CA . SER B 1 310 ? 3.105 16.379 -15.288 1.00 36.28 310 SER B CA 1
ATOM 4904 C C . SER B 1 310 ? 4.391 17.187 -15.025 1.00 37.20 310 SER B C 1
ATOM 4905 O O . SER B 1 310 ? 5.416 16.611 -14.684 1.00 33.17 310 SER B O 1
ATOM 4908 N N . GLU B 1 311 ? 4.324 18.511 -15.171 1.00 39.42 311 GLU B N 1
ATOM 4909 C CA . GLU B 1 311 ? 5.487 19.382 -14.917 1.00 41.24 311 GLU B CA 1
ATOM 4910 C C . GLU B 1 311 ? 5.729 19.713 -13.440 1.00 41.84 311 GLU B C 1
ATOM 4911 O O . GLU B 1 311 ? 6.865 19.994 -13.051 1.00 40.66 311 GLU B O 1
ATOM 4917 N N . GLY B 1 312 ? 4.673 19.698 -12.626 1.00 38.92 312 GLY B N 1
ATOM 4918 C CA . GLY B 1 312 ? 4.798 19.881 -11.175 1.00 38.39 312 GLY B CA 1
ATOM 4919 C C . GLY B 1 312 ? 5.048 21.285 -10.613 1.00 39.09 312 GLY B C 1
ATOM 4920 O O . GLY B 1 312 ? 5.018 21.465 -9.390 1.00 37.58 312 GLY B O 1
ATOM 4921 N N . LYS B 1 313 ? 5.259 22.295 -11.464 1.00 37.60 313 LYS B N 1
ATOM 4922 C CA . LYS B 1 313 ? 5.697 23.609 -10.947 1.00 38.92 313 LYS B CA 1
ATOM 4923 C C . LYS B 1 313 ? 4.587 24.530 -10.387 1.00 36.34 313 LYS B C 1
ATOM 4924 O O . LYS B 1 313 ? 4.869 25.373 -9.529 1.00 35.01 313 LYS B O 1
ATOM 4930 N N . TYR B 1 314 ? 3.347 24.362 -10.841 1.00 32.51 314 TYR B N 1
ATOM 4931 C CA . TYR B 1 314 ? 2.258 25.253 -10.436 1.00 31.95 314 TYR B CA 1
ATOM 4932 C C . TYR B 1 314 ? 1.025 24.504 -9.933 1.00 30.28 314 TYR B C 1
ATOM 4933 O O . TYR B 1 314 ? -0.079 24.705 -10.443 1.00 29.82 314 TYR B O 1
ATOM 4942 N N . LEU B 1 315 ? 1.216 23.654 -8.929 1.00 27.95 315 LEU B N 1
ATOM 4943 C CA . LEU B 1 315 ? 0.124 22.882 -8.335 1.00 26.38 315 LEU B CA 1
ATOM 4944 C C . LEU B 1 315 ? -0.195 23.413 -6.968 1.00 26.30 315 LEU B C 1
ATOM 4945 O O . LEU B 1 315 ? 0.681 23.922 -6.266 1.00 25.26 315 LEU B O 1
ATOM 4950 N N . THR B 1 316 ? -1.458 23.286 -6.581 1.00 24.46 316 THR B N 1
ATOM 4951 C CA . THR B 1 316 ? -1.863 23.614 -5.217 1.00 23.86 316 THR B CA 1
ATOM 4952 C C . THR B 1 316 ? -1.299 22.589 -4.226 1.00 22.74 316 THR B C 1
ATOM 4953 O O . THR B 1 316 ? -0.888 21.493 -4.630 1.00 21.84 316 THR B O 1
ATOM 4957 N N . PRO B 1 317 ? -1.308 22.934 -2.929 1.00 22.91 317 PRO B N 1
ATOM 4958 C CA . PRO B 1 317 ? -0.719 22.104 -1.881 1.00 25.08 317 PRO B CA 1
ATOM 4959 C C . PRO B 1 317 ? -1.336 20.729 -1.640 1.00 25.78 317 PRO B C 1
ATOM 4960 O O . PRO B 1 317 ? -0.630 19.833 -1.203 1.00 28.77 317 PRO B O 1
ATOM 4964 N N . ASP B 1 318 ? -2.620 20.557 -1.896 1.00 26.23 318 ASP B N 1
ATOM 4965 C CA . ASP B 1 318 ? -3.265 19.258 -1.708 1.00 28.20 318 ASP B CA 1
ATOM 4966 C C . ASP B 1 318 ? -2.726 18.199 -2.678 1.00 28.08 318 ASP B C 1
ATOM 4967 O O . ASP B 1 318 ? -2.818 17.007 -2.399 1.00 30.17 318 ASP B O 1
ATOM 4972 N N . VAL B 1 319 ? -2.233 18.623 -3.837 1.00 26.60 319 VAL B N 1
ATOM 4973 C CA . VAL B 1 319 ? -1.623 17.680 -4.793 1.00 26.34 319 VAL B CA 1
ATOM 4974 C C . VAL B 1 319 ? -0.122 17.912 -4.900 1.00 27.11 319 VAL B C 1
ATOM 4975 O O . VAL B 1 319 ? 0.466 17.781 -5.978 1.00 28.38 319 VAL B O 1
ATOM 4979 N N . GLY B 1 320 ? 0.481 18.303 -3.783 1.00 29.59 320 GLY B N 1
ATOM 4980 C CA . GLY B 1 320 ? 1.928 18.289 -3.627 1.00 31.84 320 GLY B CA 1
ATOM 4981 C C . GLY B 1 320 ? 2.658 19.503 -4.144 1.00 33.36 320 GLY B C 1
ATOM 4982 O O . GLY B 1 320 ? 3.825 19.406 -4.508 1.00 38.54 320 GLY B O 1
ATOM 4983 N N . GLY B 1 321 ? 1.987 20.647 -4.199 1.00 33.18 321 GLY B N 1
ATOM 4984 C CA . GLY B 1 321 ? 2.611 21.867 -4.731 1.00 30.32 321 GLY B CA 1
ATOM 4985 C C . GLY B 1 321 ? 2.568 22.965 -3.696 1.00 28.74 321 GLY B C 1
ATOM 4986 O O . GLY B 1 321 ? 2.117 22.754 -2.557 1.00 28.06 321 GLY B O 1
ATOM 4987 N N . SER B 1 322 ? 3.034 24.140 -4.087 1.00 26.00 322 SER B N 1
ATOM 4988 C CA . SER B 1 322 ? 3.043 25.300 -3.199 1.00 26.60 322 SER B CA 1
ATOM 4989 C C . SER B 1 322 ? 2.367 26.540 -3.796 1.00 26.41 322 SER B C 1
ATOM 4990 O O . SER B 1 322 ? 2.475 27.617 -3.233 1.00 25.14 322 SER B O 1
ATOM 4993 N N . SER B 1 323 ? 1.637 26.377 -4.895 1.00 24.92 323 SER B N 1
ATOM 4994 C CA . SER B 1 323 ? 0.932 27.495 -5.523 1.00 23.91 323 SER B CA 1
ATOM 4995 C C . SER B 1 323 ? -0.500 27.741 -5.033 1.00 22.19 323 SER B C 1
ATOM 4996 O O . SER B 1 323 ? -1.140 26.885 -4.404 1.00 21.36 323 SER B O 1
ATOM 4999 N N . THR B 1 324 ? -0.981 28.933 -5.366 1.00 20.96 324 THR B N 1
ATOM 5000 C CA . THR B 1 324 ? -2.351 29.313 -5.149 1.00 21.37 324 THR B CA 1
ATOM 5001 C C . THR B 1 324 ? -3.219 28.807 -6.294 1.00 20.59 324 THR B C 1
ATOM 5002 O O . THR B 1 324 ? -2.736 28.494 -7.399 1.00 19.90 324 THR B O 1
ATOM 5006 N N . THR B 1 325 ? -4.512 28.743 -6.010 1.00 19.84 325 THR B N 1
ATOM 5007 C CA . THR B 1 325 ? -5.512 28.419 -7.000 1.00 19.47 325 THR B CA 1
ATOM 5008 C C . THR B 1 325 ? -5.311 29.248 -8.246 1.00 19.85 325 THR B C 1
ATOM 5009 O O . THR B 1 325 ? -5.386 28.725 -9.361 1.00 18.32 325 THR B O 1
ATOM 5013 N N . ASP B 1 326 ? -5.015 30.533 -8.028 1.00 20.73 326 ASP B N 1
ATOM 5014 C CA . ASP B 1 326 ? -4.866 31.522 -9.089 1.00 24.03 326 ASP B CA 1
ATOM 5015 C C . ASP B 1 326 ? -3.650 31.219 -9.967 1.00 24.49 326 ASP B C 1
ATOM 5016 O O . ASP B 1 326 ? -3.719 31.268 -11.203 1.00 23.23 326 ASP B O 1
ATOM 5021 N N . GLU B 1 327 ? -2.531 30.908 -9.318 1.00 25.13 327 GLU B N 1
ATOM 5022 C CA . GLU B 1 327 ? -1.320 30.538 -10.050 1.00 25.75 327 GLU B CA 1
ATOM 5023 C C . GLU B 1 327 ? -1.548 29.245 -10.846 1.00 23.45 327 GLU B C 1
ATOM 5024 O O . GLU B 1 327 ? -1.092 29.124 -11.975 1.00 22.33 327 GLU B O 1
ATOM 5030 N N . MET B 1 328 ? -2.311 28.306 -10.299 1.00 23.68 328 MET B N 1
ATOM 5031 C CA . MET B 1 328 ? -2.540 27.026 -10.997 1.00 24.41 328 MET B CA 1
ATOM 5032 C C . MET B 1 328 ? -3.390 27.261 -12.237 1.00 24.72 328 MET B C 1
ATOM 5033 O O . MET B 1 328 ? -3.138 26.703 -13.315 1.00 24.60 328 MET B O 1
ATOM 5038 N N . ILE B 1 329 ? -4.389 28.121 -12.077 1.00 25.73 329 ILE B N 1
ATOM 5039 C CA . ILE B 1 329 ? -5.277 28.480 -13.174 1.00 26.09 329 ILE B CA 1
ATOM 5040 C C . ILE B 1 329 ? -4.550 29.187 -14.317 1.00 25.33 329 ILE B C 1
ATOM 5041 O O . ILE B 1 329 ? -4.816 28.884 -15.480 1.00 22.87 329 ILE B O 1
ATOM 5046 N N . SER B 1 330 ? -3.638 30.109 -14.003 1.00 25.20 330 SER B N 1
ATOM 5047 C CA . SER B 1 330 ? -2.842 30.779 -15.059 1.00 26.50 330 SER B CA 1
ATOM 5048 C C . SER B 1 330 ? -2.031 29.781 -15.876 1.00 25.54 330 SER B C 1
ATOM 5049 O O . SER B 1 330 ? -2.023 29.851 -17.102 1.00 25.45 330 SER B O 1
ATOM 5052 N N . ALA B 1 331 ? -1.343 28.867 -15.190 1.00 26.04 331 ALA B N 1
ATOM 5053 C CA . ALA B 1 331 ? -0.551 27.832 -15.851 1.00 25.86 331 ALA B CA 1
ATOM 5054 C C . ALA B 1 331 ? -1.439 26.998 -16.780 1.00 28.29 331 ALA B C 1
ATOM 5055 O O . ALA B 1 331 ? -1.069 26.746 -17.947 1.00 28.97 331 ALA B O 1
ATOM 5057 N N . ILE B 1 332 ? -2.607 26.572 -16.268 1.00 26.20 332 ILE B N 1
ATOM 5058 C CA . ILE B 1 332 ? -3.541 25.800 -17.081 1.00 25.53 332 ILE B CA 1
ATOM 5059 C C . ILE B 1 332 ? -3.990 26.630 -18.281 1.00 27.25 332 ILE B C 1
ATOM 5060 O O . ILE B 1 332 ? -4.013 26.148 -19.420 1.00 27.91 332 ILE B O 1
ATOM 5065 N N . ARG B 1 333 ? -4.335 27.882 -18.002 1.00 28.24 333 ARG B N 1
ATOM 5066 C CA . ARG B 1 333 ? -4.861 28.813 -18.985 1.00 30.03 333 ARG B CA 1
ATOM 5067 C C . ARG B 1 333 ? -3.873 29.120 -20.103 1.00 31.50 333 ARG B C 1
ATOM 5068 O O . ARG B 1 333 ? -4.275 29.301 -21.249 1.00 29.54 333 ARG B O 1
ATOM 5076 N N . SER B 1 334 ? -2.590 29.209 -19.756 1.00 31.85 334 SER B N 1
ATOM 5077 C CA . SER B 1 334 ? -1.530 29.396 -20.740 1.00 33.07 334 SER B CA 1
ATOM 5078 C C . SER B 1 334 ? -1.404 28.234 -21.722 1.00 32.91 334 SER B C 1
ATOM 5079 O O . SER B 1 334 ? -1.035 28.454 -22.860 1.00 35.78 334 SER B O 1
ATOM 5082 N N . LYS B 1 335 ? -1.682 27.011 -21.292 1.00 32.65 335 LYS B N 1
ATOM 5083 C CA . LYS B 1 335 ? -1.528 25.859 -22.184 1.00 36.34 335 LYS B CA 1
ATOM 5084 C C . LYS B 1 335 ? -2.716 25.642 -23.120 1.00 38.32 335 LYS B C 1
ATOM 5085 O O . LYS B 1 335 ? -2.705 24.715 -23.926 1.00 40.03 335 LYS B O 1
ATOM 5091 N N . ILE B 1 336 ? -3.737 26.485 -23.017 1.00 40.65 336 ILE B N 1
ATOM 5092 C CA . ILE B 1 336 ? -4.924 26.364 -23.859 1.00 42.57 336 ILE B CA 1
ATOM 5093 C C . ILE B 1 336 ? -4.789 27.289 -25.080 1.00 46.42 336 ILE B C 1
ATOM 5094 O O . ILE B 1 336 ? -4.703 28.515 -24.938 1.00 47.85 336 ILE B O 1
ATOM 5099 N N . GLY B 1 337 ? -4.766 26.690 -26.270 1.00 49.52 337 GLY B N 1
ATOM 5100 C CA . GLY B 1 337 ? -4.811 27.442 -27.531 1.00 52.84 337 GLY B CA 1
ATOM 5101 C C . GLY B 1 337 ? -3.556 28.221 -27.878 1.00 56.80 337 GLY B C 1
ATOM 5102 O O . GLY B 1 337 ? -2.502 28.083 -27.251 1.00 56.57 337 GLY B O 1
#

Foldseek 3Di:
DFEEEEEQAFFQSVVLSVLLVLLVVLLCVVLVPPYHYDYAAAADVSCVVPVARCDPVRVVVQVVGFEYAGEFHPPCRLSPPLVVCAVQVLFWKWKWQAAFPPFAPPPGFTEIETEGRHFFQSPPQKDDPDVPDIDTDGDADLVSLLVSLVVLQVVLVVPVQEEEEEFACVVVVPRRVSSVVSNCVNRPPSGHYYYDYLVVLLVCCVVPNVVHYYYYYYHVSSLVVSCSSNVNSPFLLQMKIKRHDDRHIYIYRSDHSPNVCGPPQQRRSNRSLVSVLVVLVVVCVVVVDCSSVVSSCLQVVLLSVCSNVQAAHGVSRPYPHGNNSSSVSSSVSGD/DFEEAEEQAFFQSVVLSVLCVLVVVLLCVVLVDPYHYDYAYAADVCCVVPVHRHDPVRVVSQVVGQEYATEFHAPCRLVPVLVVCQVQVLFWKKFWAFAAPPFDADQGTFTEIEIEGRHFAQSVVQKDDPDVPDIDTDGDADLVSLLVSLVVLLVQLVVWVQEEEEEEACVVVVPRRVSSVVSNCVNRPPRGHYYYDYLVVLLVVCVVHSNPHYYYYYYHVSRVVVSVSSNVNNVDQLQAKMKRHGDRYIYIYRNDHSPNVCGPVQQRFSRHSLVSLLVVLVVVCVVVVDCSSVLSSVQLVVLLSVCSNVQAAHGPVRPYPHGNNSNSVSSSVSHD

InterPro domains:
  IPR011828 Isopropylmalate/isohomocitrate dehydrogenase [TIGR02088] (5-332)
  IPR019818 Isocitrate/isopropylmalate dehydrogenase, conserved site [PS00470] (221-240)
  IPR024084 Isopropylmalate dehydrogenase-like domain [PF00180] (5-332)
  IPR024084 Isopropylmalate dehydrogenase-like domain [SM01329] (4-332)

Radius of gyration: 34.19 Å; Cα contacts (8 Å, |Δi|>4): 1487; chains: 2; bounding box: 101×50×70 Å

Nearest PDB structures (foldseek):
  4y1p-assembly1_A-2  TM=1.003E+00  e=1.956E-71  Sulfolobus acidocaldarius DSM 639
  4y1p-assembly1_B-2  TM=9.716E-01  e=6.201E-65  Sulfolobus acidocaldarius DSM 639
  1wpw-assembly1_A  TM=9.321E-01  e=1.335E-56  Sulfurisphaera tokodaii
  4wuo-assembly1_B  TM=9.157E-01  e=3.941E-34  Thermus thermophilus HB8
  5hn3-assembly1_A  TM=8.373E-01  e=8.016E-30  Thermococcus kodakarensis KOD1

CATH classification: 3.40.718.10

=== Feature glossary ===
The record interleaves many kinds of information about one protein. Here is each kind framed as the question it answers.

Q: What known structures does this most resemble?
A: Structural nearest neighbors (via Foldseek easy-search vs the PDB). Reported per hit: target PDB id, E-value, and alignment TM-score. A TM-score above ~0.5 is the conventional threshold for 'same fold'.

Q: Where is each backbone atom in 3D?
A: The mmCIF table is the protein's shape written out atom by atom. For each backbone N, Cα, C, and carbonyl O, it records an (x, y, z) coordinate triple in Å plus the residue type, chain letter, and residue number.

Q: What are the backbone torsion angles?
A: The φ/ψ torsion pair specifies the backbone conformation at each residue. φ rotates about the N–Cα bond, ψ about the Cα–C bond. Steric clashes forbid most of the (φ, ψ) plane — the allowed regions (α-helix basin, β-sheet basin, left-handed helix) are the Ramachandran-allowed regions.

Q: Which residues are buried vs exposed?
A: Solvent-accessible surface area (SASA) is the area in Å² traced out by the centre of a 1.4 Å probe sphere (a water molecule) rolled over the protein's van der Waals surface (Shrake–Rupley / Lee–Richards construction). Buried residues have near-zero SASA; fully exposed residues can exceed 200 Å². The total SASA scales roughly with the number of surface residues.

Q: How confident is the AlphaFold model at each residue?
A: pLDDT is the predicted lDDT-Cα score: AlphaFold's confidence that the local environment of each residue (all inter-atomic distances within 15 Å) is correctly placed. It is a per-residue number between 0 and 100, with higher meaning more reliable.

Q: What does the local fold look like, residue by residue?
A: 3Di is Foldseek's structural alphabet. Each residue is assigned one of twenty discrete states based on how its Cα sits relative to its spatial (not sequential) neighbors. Aligning 3Di strings finds structural homologs roughly as well as full 3D superposition, but orders of magnitude faster.

Q: How big and how compact is the whole molecule?
A: Radius of gyration (Rg) is the root-mean-square distance of Cα atoms from their centroid — a single number for overall size and compactness. A globular domain of N residues has Rg ≈ 2.2·N^0.38 Å; an extended or disordered chain has a much larger Rg. The Cα contact count is the number of residue pairs whose Cα atoms are within 8 Å and are more than four positions apart in sequence — a standard proxy for tertiary packing density. The bounding box is the smallest axis-aligned box enclosing all Cα atoms.

Q: Which residues are in helices, strands, or loops?
A: DSSP 8-state secondary structure assigns each residue one of H (α-helix), G (3₁₀-helix), I (π-helix), E (extended β-strand), B (isolated β-bridge), T (hydrogen-bonded turn), S (bend), or '-' (coil). The assignment is computed from backbone hydrogen-bond geometry via the Kabsch–Sander algorithm.

Q: How mobile is each atom in the crystal?
A: Crystallographic B-factors measure how much each atom's electron density is smeared out, in Å². They rise in mobile loops and surface residues and fall in the buried interior. In AlphaFold models this column is repurposed to hold pLDDT instead.

Q: What if only a Cα trace is available?
A: P-SEA three-state annotation labels each residue as helix, strand, or coil based purely on the geometry of the Cα trace. It serves as a fallback when the full backbone (and thus DSSP) is unavailable.

Q: What family and function is it annotated with?
A: Database cross-references. InterPro integrates a dozen domain/family signature databases into unified entries with residue-range hits. GO terms attach function/process/location labels with evidence codes. CATH codes position the fold in a four-level structural taxonomy. Organism is the NCBI-taxonomy species name.

Q: Are the domains correctly placed relative to each other?
A: Predicted Aligned Error (PAE) is an AlphaFold confidence matrix: entry (i, j) is the expected error in the position of residue j, in ångströms, when the prediction is superimposed on the true structure at residue i. Low PAE within a block of residues means that block is internally rigid and well-predicted; high PAE between two blocks means their relative placement is uncertain even if each block individually is confident.

Q: What do the diagnostic plots show?
A: Three diagnostic plots accompany the record. The Cα contact map visualizes the tertiary structure as a 2D adjacency matrix (8 Å cutoff, sequence-local contacts suppressed). The Ramachandran plot shows the distribution of backbone (φ, ψ) torsions, with points in the α and β basins reflecting secondary structure content. The PAE plot shows AlphaFold's inter-residue confidence as a color matrix.

Q: What is the amino-acid chain?
A: Primary structure: the covalent order of the twenty standard amino acids along the backbone. Two proteins with the same sequence will (almost always) fold to the same structure; two with 30% identity often share a fold but not the details.

Q: What do the rendered images show?
A: The six renders are orthographic views along the three Cartesian axes in both directions. Representation (cartoon, sticks, or surface) and color scheme (sequence-rainbow or by-chain) vary across proteins so the training set covers all the common visualization conventions.